Protein AF-A0AB34K3H0-F1 (afdb_monomer_lite)

pLDDT: mean 78.65, std 21.31, range [26.5, 98.62]

Organism: Prymnesium parvum (NCBI:txid97485)

Sequence (413 aa):
MRAQRSSRRVPRPADRALVRATFARVDEDDSNGDPDLDPSRRGGRRCLWQLARLAAAAALGVAVGALLTPAALGDAFLRQLVGEESSLPPPPPRPPPSPPPPPPSPSPPSPPAPRPPPPPPPPPSLPPPPSLPPPPSRTPPPPPIALTGRLSHARCAAMLRDPSHLFHRMWGQWAYESGVGQPQCWEVRRDEPDARQPPSAFWEAVLRGSECDMNWQEGVEGELGEEHRRPDFDGDAPGLLGFDEAIAELCARRSAVRGARAYQCVDANLNVLGLYGMRVPYNLCRNLEWQACVAAGKLPGQRTPTALFAVAPALLDTERGYPGRWHPLGRCSGFTTEGVPSCERTGGSTTDDIFFLEVCVYSQMCDNGAQLFEVESGGEFRCQLSEAGVERLRALLTTEAPVYTPVGDDDDD

Structure (mmCIF, N/CA/C/O backbone):
data_AF-A0AB34K3H0-F1
#
_entry.id   AF-A0AB34K3H0-F1
#
loop_
_atom_site.group_PDB
_atom_site.id
_atom_site.type_symbol
_atom_site.label_atom_id
_atom_site.label_alt_id
_atom_site.label_comp_id
_atom_site.label_asym_id
_atom_site.label_entity_id
_atom_site.label_seq_id
_atom_site.pdbx_PDB_ins_code
_atom_site.Cartn_x
_atom_site.Cartn_y
_atom_site.Cartn_z
_atom_site.occupancy
_atom_site.B_iso_or_equiv
_atom_site.auth_seq_id
_atom_site.auth_comp_id
_atom_site.auth_asym_id
_atom_site.auth_atom_id
_atom_site.pdbx_PDB_model_num
ATOM 1 N N . MET A 1 1 ? -10.572 -38.494 -48.204 1.00 41.62 1 MET A N 1
ATOM 2 C CA . MET A 1 1 ? -10.729 -38.075 -46.794 1.00 41.62 1 MET A CA 1
ATOM 3 C C . MET A 1 1 ? -10.280 -39.217 -45.887 1.00 41.62 1 MET A C 1
ATOM 5 O O . MET A 1 1 ? -11.007 -40.188 -45.739 1.00 41.62 1 MET A O 1
ATOM 9 N N . ARG A 1 2 ? -9.041 -39.167 -45.374 1.00 34.69 2 ARG A N 1
ATOM 10 C CA . ARG A 1 2 ? -8.470 -40.151 -44.433 1.00 34.69 2 ARG A CA 1
ATOM 11 C C . ARG A 1 2 ? -8.222 -39.441 -43.104 1.00 34.69 2 ARG A C 1
ATOM 13 O O . ARG A 1 2 ? -7.453 -38.488 -43.067 1.00 34.69 2 ARG A O 1
ATOM 20 N N . ALA A 1 3 ? -8.887 -39.894 -42.047 1.00 36.88 3 ALA A N 1
ATOM 21 C CA . ALA A 1 3 ? -8.729 -39.371 -40.697 1.00 36.88 3 ALA A CA 1
ATOM 22 C C . ALA A 1 3 ? -7.445 -39.928 -40.057 1.00 36.88 3 ALA A C 1
ATOM 24 O O . ALA A 1 3 ? -7.312 -41.139 -39.878 1.00 36.88 3 ALA A O 1
ATOM 25 N N . GLN A 1 4 ? -6.502 -39.049 -39.713 1.00 41.50 4 GLN A N 1
ATOM 26 C CA . GLN A 1 4 ? -5.347 -39.382 -38.880 1.00 41.50 4 GLN A CA 1
ATOM 27 C C . GLN A 1 4 ? -5.762 -39.357 -37.403 1.00 41.50 4 GLN A C 1
ATOM 29 O O . GLN A 1 4 ? -6.090 -38.311 -36.847 1.00 41.50 4 GLN A O 1
ATOM 34 N N . ARG A 1 5 ? -5.742 -40.528 -36.758 1.00 42.16 5 ARG A N 1
ATOM 35 C CA . ARG A 1 5 ? -5.823 -40.664 -35.299 1.00 42.16 5 ARG A CA 1
ATOM 36 C C . ARG A 1 5 ? -4.469 -40.283 -34.694 1.00 42.16 5 ARG A C 1
ATOM 38 O O . ARG A 1 5 ? -3.507 -41.035 -34.819 1.00 42.16 5 ARG A O 1
ATOM 45 N N . SER A 1 6 ? -4.411 -39.130 -34.033 1.00 43.56 6 SER A N 1
ATOM 46 C CA . SER A 1 6 ? -3.272 -38.721 -33.208 1.00 43.56 6 SER A CA 1
ATOM 47 C C . SER A 1 6 ? -3.322 -39.455 -31.864 1.00 43.56 6 SER A C 1
ATOM 49 O O . SER A 1 6 ? -4.213 -39.238 -31.043 1.00 43.56 6 SER A O 1
ATOM 51 N N . SER A 1 7 ? -2.384 -40.380 -31.668 1.00 38.09 7 SER A N 1
ATOM 52 C CA . SER A 1 7 ? -2.179 -41.114 -30.420 1.00 38.09 7 SER A CA 1
ATOM 53 C C . SER A 1 7 ? -1.493 -40.205 -29.397 1.00 38.09 7 SER A C 1
ATOM 55 O O . SER A 1 7 ? -0.269 -40.070 -29.410 1.00 38.09 7 SER A O 1
ATOM 57 N N . ARG A 1 8 ? -2.263 -39.614 -28.476 1.00 39.84 8 ARG A N 1
ATOM 58 C CA . ARG A 1 8 ? -1.723 -38.969 -27.268 1.00 39.84 8 ARG A CA 1
ATOM 59 C C . ARG A 1 8 ? -1.066 -40.029 -26.379 1.00 39.84 8 ARG A C 1
ATOM 61 O O . ARG A 1 8 ? -1.751 -40.879 -25.816 1.00 39.84 8 ARG A O 1
ATOM 68 N N . ARG A 1 9 ? 0.264 -39.983 -26.254 1.00 41.06 9 ARG A N 1
ATOM 69 C CA . ARG A 1 9 ? 0.997 -40.719 -25.214 1.00 41.06 9 ARG A CA 1
ATOM 70 C C . ARG A 1 9 ? 0.786 -40.015 -23.874 1.00 41.06 9 ARG A C 1
ATOM 72 O O . ARG A 1 9 ? 1.091 -38.836 -23.739 1.00 41.06 9 ARG A O 1
ATOM 79 N N . VAL A 1 10 ? 0.275 -40.762 -22.905 1.00 44.06 10 VAL A N 1
ATOM 80 C CA . VAL A 1 10 ? 0.268 -40.407 -21.481 1.00 44.06 10 VAL A CA 1
ATOM 81 C C . VAL A 1 10 ? 1.695 -40.595 -20.940 1.00 44.06 10 VAL A C 1
ATOM 83 O O . VAL A 1 10 ? 2.248 -41.682 -21.140 1.00 44.06 10 VAL A O 1
ATOM 86 N N . PRO A 1 11 ? 2.319 -39.605 -20.274 1.00 35.00 11 PRO A N 1
ATOM 87 C CA . PRO A 1 11 ? 3.599 -39.816 -19.606 1.00 35.00 11 PRO A CA 1
ATOM 88 C C . PRO A 1 11 ? 3.397 -40.672 -18.349 1.00 35.00 11 PRO A C 1
ATOM 90 O O . PRO A 1 11 ? 2.496 -40.418 -17.549 1.00 35.00 11 PRO A O 1
ATOM 93 N N . ARG A 1 12 ? 4.228 -41.706 -18.183 1.00 39.41 12 ARG A N 1
ATOM 94 C CA . ARG A 1 12 ? 4.284 -42.521 -16.960 1.00 39.41 12 ARG A CA 1
ATOM 95 C C . ARG A 1 12 ? 5.069 -41.789 -15.856 1.00 39.41 12 ARG A C 1
ATOM 97 O O . ARG A 1 12 ? 6.003 -41.061 -16.180 1.00 39.41 12 ARG A O 1
ATOM 104 N N . PRO A 1 13 ? 4.739 -42.017 -14.571 1.00 42.00 13 PRO A N 1
ATOM 105 C CA . PRO A 1 13 ? 5.388 -41.375 -13.435 1.00 42.00 13 PRO A CA 1
ATOM 106 C C . PRO A 1 13 ? 6.641 -42.159 -13.028 1.00 42.00 13 PRO A C 1
ATOM 108 O O . PRO A 1 13 ? 6.555 -43.152 -12.312 1.00 42.00 13 PRO A O 1
ATOM 111 N N . ALA A 1 14 ? 7.803 -41.729 -13.505 1.00 37.91 14 ALA A N 1
ATOM 112 C CA . ALA A 1 14 ? 9.099 -42.162 -12.993 1.00 37.91 14 ALA A CA 1
ATOM 113 C C . ALA A 1 14 ? 10.156 -41.125 -13.386 1.00 37.91 14 ALA A C 1
ATOM 115 O O . ALA A 1 14 ? 10.804 -41.276 -14.409 1.00 37.91 14 ALA A O 1
ATOM 116 N N . ASP A 1 15 ? 10.253 -40.051 -12.602 1.00 32.84 15 ASP A N 1
ATOM 117 C CA . ASP A 1 15 ? 11.481 -39.267 -12.415 1.00 32.84 15 ASP A CA 1
ATOM 118 C C . ASP A 1 15 ? 11.266 -38.330 -11.225 1.00 32.84 15 ASP A C 1
ATOM 120 O O . ASP A 1 15 ? 10.874 -37.170 -11.330 1.00 32.84 15 ASP A O 1
ATOM 124 N N . ARG A 1 16 ? 11.429 -38.902 -10.032 1.00 42.44 16 ARG A N 1
ATOM 125 C CA . ARG A 1 16 ? 11.358 -38.189 -8.754 1.00 42.44 16 ARG A CA 1
ATOM 126 C C . ARG A 1 16 ? 12.502 -38.655 -7.856 1.00 42.44 16 ARG A C 1
ATOM 128 O O . ARG A 1 16 ? 12.269 -39.083 -6.737 1.00 42.44 16 ARG A O 1
ATOM 135 N N . ALA A 1 17 ? 13.728 -38.648 -8.387 1.00 37.62 17 ALA A N 1
ATOM 136 C CA . ALA A 1 17 ? 14.944 -38.934 -7.621 1.00 37.62 17 ALA A CA 1
ATOM 137 C C . ALA A 1 17 ? 16.239 -38.567 -8.381 1.00 37.62 17 ALA A C 1
ATOM 139 O O . ALA A 1 17 ? 17.091 -39.429 -8.540 1.00 37.62 17 ALA A O 1
ATOM 140 N N . LEU A 1 18 ? 16.418 -37.320 -8.844 1.00 31.75 18 LEU A N 1
ATOM 141 C CA . LEU A 1 18 ? 17.766 -36.775 -9.113 1.00 31.75 18 LEU A CA 1
ATOM 142 C C . LEU A 1 18 ? 17.760 -35.243 -9.293 1.00 31.75 18 LEU A C 1
ATOM 144 O O . LEU A 1 18 ? 18.068 -34.717 -10.353 1.00 31.75 18 LEU A O 1
ATOM 148 N N . VAL A 1 19 ? 17.414 -34.507 -8.235 1.00 29.80 19 VAL A N 1
ATOM 149 C CA . VAL A 1 19 ? 17.778 -33.082 -8.103 1.00 29.80 19 VAL A CA 1
ATOM 150 C C . VAL A 1 19 ? 18.592 -32.947 -6.823 1.00 29.80 19 VAL A C 1
ATOM 152 O O . VAL A 1 19 ? 18.118 -32.518 -5.775 1.00 29.80 19 VAL A O 1
ATOM 155 N N . ARG A 1 20 ? 19.830 -33.435 -6.886 1.00 36.50 20 ARG A N 1
ATOM 156 C CA . ARG A 1 20 ? 20.886 -33.140 -5.919 1.00 36.50 20 ARG A CA 1
ATOM 157 C C . ARG A 1 20 ? 22.203 -33.105 -6.680 1.00 36.50 20 ARG A C 1
ATOM 159 O O . ARG A 1 20 ? 22.514 -34.047 -7.396 1.00 36.50 20 ARG A O 1
ATOM 166 N N . ALA A 1 21 ? 22.945 -32.027 -6.445 1.00 32.66 21 ALA A N 1
ATOM 167 C CA . ALA A 1 21 ? 24.299 -31.754 -6.912 1.00 32.66 21 ALA A CA 1
ATOM 168 C C . ALA A 1 21 ? 24.442 -31.354 -8.389 1.00 32.66 21 ALA A C 1
ATOM 170 O O . ALA A 1 21 ? 24.802 -32.173 -9.222 1.00 32.66 21 ALA A O 1
ATOM 171 N N . THR A 1 22 ? 24.282 -30.057 -8.682 1.00 27.42 22 THR A N 1
ATOM 172 C CA . THR A 1 22 ? 25.296 -29.276 -9.423 1.00 27.42 22 THR A CA 1
ATOM 173 C C . THR A 1 22 ? 25.088 -27.779 -9.129 1.00 27.42 22 THR A C 1
ATOM 175 O O . THR A 1 22 ? 24.382 -27.091 -9.854 1.00 27.42 22 THR A O 1
ATOM 178 N N . PHE A 1 23 ? 25.673 -27.269 -8.042 1.00 29.12 23 PHE A N 1
ATOM 179 C CA . PHE A 1 23 ? 25.968 -25.837 -7.907 1.00 29.12 23 PHE A CA 1
ATOM 180 C C . PHE A 1 23 ? 27.446 -25.675 -8.253 1.00 29.12 23 PHE A C 1
ATOM 182 O O . PHE A 1 23 ? 28.320 -26.045 -7.469 1.00 29.12 23 PHE A O 1
ATOM 189 N N . ALA A 1 24 ? 27.716 -25.214 -9.470 1.00 28.56 24 ALA A N 1
ATOM 190 C CA . ALA A 1 24 ? 29.041 -24.783 -9.875 1.00 28.56 24 ALA A CA 1
ATOM 191 C C . ALA A 1 24 ? 29.154 -23.277 -9.609 1.00 28.56 24 ALA A C 1
ATOM 193 O O . ALA A 1 24 ? 28.370 -22.494 -10.137 1.00 28.56 24 ALA A O 1
ATOM 194 N N . ARG A 1 25 ? 30.111 -22.955 -8.734 1.00 29.55 25 ARG A N 1
ATOM 195 C CA . ARG A 1 25 ? 30.762 -21.666 -8.460 1.00 29.55 25 ARG A CA 1
ATOM 196 C C . ARG A 1 25 ? 30.397 -20.515 -9.404 1.00 29.55 25 ARG A C 1
ATOM 198 O O . ARG A 1 25 ? 30.780 -20.520 -10.571 1.00 29.55 25 ARG A O 1
ATOM 205 N N . VAL A 1 26 ? 29.778 -19.493 -8.826 1.00 30.72 26 VAL A N 1
ATOM 206 C CA . VAL A 1 26 ? 30.014 -18.094 -9.187 1.00 30.72 26 VAL A CA 1
ATOM 207 C C . VAL A 1 26 ? 30.770 -17.508 -7.999 1.00 30.72 26 VAL A C 1
ATOM 209 O O . VAL A 1 26 ? 30.383 -17.764 -6.861 1.00 30.72 26 VAL A O 1
ATOM 212 N N . ASP A 1 27 ? 31.890 -16.846 -8.271 1.00 26.50 27 ASP A N 1
ATOM 213 C CA . ASP A 1 27 ? 32.842 -16.362 -7.275 1.00 26.50 27 ASP A CA 1
ATOM 214 C C . ASP A 1 27 ? 32.183 -15.436 -6.238 1.00 26.50 27 ASP A C 1
ATOM 216 O O . ASP A 1 27 ? 31.734 -14.333 -6.549 1.00 26.50 27 ASP A O 1
ATOM 220 N N . GLU A 1 28 ? 32.135 -15.924 -4.997 1.00 34.41 28 GLU A N 1
ATOM 221 C CA . GLU A 1 28 ? 31.999 -15.137 -3.776 1.00 34.41 28 GLU A CA 1
ATOM 222 C C . GLU A 1 28 ? 33.398 -14.632 -3.404 1.00 34.41 28 GLU A C 1
ATOM 224 O O . GLU A 1 28 ? 34.209 -15.394 -2.875 1.00 34.41 28 GLU A O 1
ATOM 229 N N . ASP A 1 29 ? 33.682 -13.360 -3.671 1.00 37.34 29 ASP A N 1
ATOM 230 C CA . ASP A 1 29 ? 34.716 -12.632 -2.940 1.00 37.34 29 ASP A CA 1
ATOM 231 C C . ASP A 1 29 ? 34.025 -11.703 -1.934 1.00 37.34 29 ASP A C 1
ATOM 233 O O . ASP A 1 29 ? 33.036 -11.042 -2.251 1.00 37.34 29 ASP A O 1
ATOM 237 N N . ASP A 1 30 ? 34.571 -11.698 -0.718 1.00 40.22 30 ASP A N 1
ATOM 238 C CA . ASP A 1 30 ? 34.131 -11.004 0.497 1.00 40.22 30 ASP A CA 1
ATOM 239 C C . ASP A 1 30 ? 32.897 -11.568 1.223 1.00 40.22 30 ASP A C 1
ATOM 241 O O . ASP A 1 30 ? 31.801 -11.018 1.136 1.00 40.22 30 ASP A O 1
ATOM 245 N N . SER A 1 31 ? 33.110 -12.599 2.062 1.00 40.69 31 SER A N 1
ATOM 246 C CA . SER A 1 31 ? 32.676 -12.646 3.485 1.00 40.69 31 SER A CA 1
ATOM 247 C C . SER A 1 31 ? 32.848 -14.042 4.112 1.00 40.69 31 SER A C 1
ATOM 249 O O . SER A 1 31 ? 31.870 -14.709 4.435 1.00 40.69 31 SER A O 1
ATOM 251 N N . ASN A 1 32 ? 34.083 -14.480 4.382 1.00 34.16 32 ASN A N 1
ATOM 252 C CA . ASN A 1 32 ? 34.306 -15.561 5.354 1.00 34.16 32 ASN A CA 1
ATOM 253 C C . ASN A 1 32 ? 34.550 -14.954 6.743 1.00 34.16 32 ASN A C 1
ATOM 255 O O . ASN A 1 32 ? 35.668 -14.575 7.091 1.00 34.16 32 ASN A O 1
ATOM 259 N N . GLY A 1 33 ? 33.468 -14.824 7.514 1.00 36.16 33 GLY A N 1
ATOM 260 C CA . GLY A 1 33 ? 33.491 -14.479 8.932 1.00 36.16 33 GLY A CA 1
ATOM 261 C C . GLY A 1 33 ? 33.518 -15.734 9.805 1.00 36.16 33 GLY A C 1
ATOM 262 O O . GLY A 1 33 ? 32.595 -16.540 9.769 1.00 36.16 33 GLY A O 1
ATOM 263 N N . ASP A 1 34 ? 34.588 -15.858 10.583 1.00 40.88 34 ASP A N 1
ATOM 264 C CA . ASP A 1 34 ? 34.817 -16.820 11.666 1.00 40.88 34 ASP A CA 1
ATOM 265 C C . ASP A 1 34 ? 33.684 -16.766 12.727 1.00 40.88 34 ASP A C 1
ATOM 267 O O . ASP A 1 34 ? 33.349 -15.663 13.181 1.00 40.88 34 ASP A O 1
ATOM 271 N N . PRO A 1 35 ? 33.048 -17.893 13.117 1.00 41.75 35 PRO A N 1
ATOM 272 C CA . PRO A 1 35 ? 31.838 -17.871 13.942 1.00 41.75 35 PRO A CA 1
ATOM 273 C C . PRO A 1 35 ? 32.052 -17.654 15.451 1.00 41.75 35 PRO A C 1
ATOM 275 O O . PRO A 1 35 ? 31.057 -17.661 16.171 1.00 41.75 35 PRO A O 1
ATOM 278 N N . ASP A 1 36 ? 33.273 -17.422 15.949 1.00 41.97 36 ASP A N 1
ATOM 279 C CA . ASP A 1 36 ? 33.544 -17.525 17.399 1.00 41.97 36 ASP A CA 1
ATOM 280 C C . ASP A 1 36 ? 34.046 -16.248 18.107 1.00 41.97 36 ASP A C 1
ATOM 282 O O . ASP A 1 36 ? 34.758 -16.318 19.108 1.00 41.97 36 ASP A O 1
ATOM 286 N N . LEU A 1 37 ? 33.677 -15.045 17.636 1.00 40.72 37 LEU A N 1
ATOM 287 C CA . LEU A 1 37 ? 34.091 -13.792 18.296 1.00 40.72 37 LEU A CA 1
ATOM 288 C C . LEU A 1 37 ? 32.937 -12.871 18.739 1.00 40.72 37 LEU A C 1
ATOM 290 O O . LEU A 1 37 ? 32.194 -12.307 17.930 1.00 40.72 37 LEU A O 1
ATOM 294 N N . ASP A 1 38 ? 32.904 -12.707 20.068 1.00 42.16 38 ASP A N 1
ATOM 295 C CA . ASP A 1 38 ? 32.186 -11.775 20.954 1.00 42.16 38 ASP A CA 1
ATOM 296 C C . ASP A 1 38 ? 31.620 -10.489 20.286 1.00 42.16 38 ASP A C 1
ATOM 298 O O . ASP A 1 38 ? 32.379 -9.690 19.715 1.00 42.16 38 ASP A O 1
ATOM 302 N N . PRO A 1 39 ? 30.296 -10.227 20.393 1.00 43.06 39 PRO A N 1
ATOM 303 C CA . PRO A 1 39 ? 29.635 -9.061 19.797 1.00 43.06 39 PRO A CA 1
ATOM 304 C C . PRO A 1 39 ? 30.077 -7.697 20.357 1.00 43.06 39 PRO A C 1
ATOM 306 O O . PRO A 1 39 ? 29.862 -6.677 19.700 1.00 43.06 39 PRO A O 1
ATOM 309 N N . SER A 1 40 ? 30.719 -7.639 21.526 1.00 39.94 40 SER A N 1
ATOM 310 C CA . SER A 1 40 ? 31.012 -6.381 22.234 1.00 39.94 40 SER A CA 1
ATOM 311 C C . SER A 1 40 ? 32.151 -5.534 21.630 1.00 39.94 40 SER A C 1
ATOM 313 O O . SER A 1 40 ? 32.371 -4.396 22.047 1.00 39.94 40 SER A O 1
ATOM 315 N N . ARG A 1 41 ? 32.867 -6.026 20.604 1.00 43.88 41 ARG A N 1
ATOM 316 C CA . ARG A 1 41 ? 34.040 -5.337 20.011 1.00 43.88 41 ARG A CA 1
ATOM 317 C C . ARG A 1 41 ? 33.854 -4.737 18.608 1.00 43.88 41 ARG A C 1
ATOM 319 O O . ARG A 1 41 ? 34.819 -4.207 18.050 1.00 43.88 41 ARG A O 1
ATOM 326 N N . ARG A 1 42 ? 32.654 -4.765 18.009 1.00 49.56 42 ARG A N 1
ATOM 327 C CA . ARG A 1 42 ? 32.455 -4.330 16.602 1.00 49.56 42 ARG A CA 1
ATOM 328 C C . ARG A 1 42 ? 32.319 -2.815 16.368 1.00 49.56 42 ARG A C 1
ATOM 330 O O . ARG A 1 42 ? 32.434 -2.392 15.221 1.00 49.56 42 ARG A O 1
ATOM 337 N N . GLY A 1 43 ? 32.180 -1.986 17.404 1.00 37.66 43 GLY A N 1
ATOM 338 C CA . GLY A 1 43 ? 31.962 -0.536 17.240 1.00 37.66 43 GLY A CA 1
ATOM 339 C C . GLY A 1 43 ? 33.184 0.302 16.822 1.00 37.66 43 GLY A C 1
ATOM 340 O O . GLY A 1 43 ? 33.022 1.383 16.271 1.00 37.66 43 GLY A O 1
ATOM 341 N N . GLY A 1 44 ? 34.418 -0.172 17.042 1.00 40.69 44 GLY A N 1
ATOM 342 C CA . GLY A 1 44 ? 35.610 0.692 16.937 1.00 40.69 44 GLY A CA 1
ATOM 343 C C . GLY A 1 44 ? 36.438 0.590 15.650 1.00 40.69 44 GLY A C 1
ATOM 344 O O . GLY A 1 44 ? 37.261 1.461 15.380 1.00 40.69 44 GLY A O 1
ATOM 345 N N . ARG A 1 45 ? 36.281 -0.471 14.845 1.00 44.16 45 ARG A N 1
ATOM 346 C CA . ARG A 1 45 ? 37.251 -0.788 13.769 1.00 44.16 45 ARG A CA 1
ATOM 347 C C . ARG A 1 45 ? 36.847 -0.338 12.365 1.00 44.16 45 ARG A C 1
ATOM 349 O O . ARG A 1 45 ? 37.717 -0.241 11.504 1.00 44.16 45 ARG A O 1
ATOM 356 N N . ARG A 1 46 ? 35.572 -0.014 12.122 1.00 50.47 46 ARG A N 1
ATOM 357 C CA . ARG A 1 46 ? 35.109 0.444 10.796 1.00 50.47 46 ARG A CA 1
ATOM 358 C C . ARG A 1 46 ? 35.472 1.909 10.504 1.00 50.47 46 ARG A C 1
ATOM 360 O O . ARG A 1 46 ? 35.741 2.236 9.354 1.00 50.47 46 ARG A O 1
ATOM 367 N N . CYS A 1 47 ? 35.605 2.748 11.535 1.00 48.91 47 CYS A N 1
ATOM 368 C CA . CYS A 1 47 ? 35.996 4.156 11.381 1.00 48.91 47 CYS A CA 1
ATOM 369 C C . CYS A 1 47 ? 37.478 4.312 10.962 1.00 48.91 47 CYS A C 1
ATOM 371 O O . CYS A 1 47 ? 37.814 5.106 10.086 1.00 48.91 47 CYS A O 1
ATOM 373 N N . LEU A 1 48 ? 38.366 3.467 11.502 1.00 49.91 48 LEU A N 1
ATOM 374 C CA . LEU A 1 48 ? 39.804 3.484 11.190 1.00 49.91 48 LEU A CA 1
ATOM 375 C C . LEU A 1 48 ? 40.128 3.048 9.750 1.00 49.91 48 LEU A C 1
ATOM 377 O O . LEU A 1 48 ? 41.043 3.596 9.139 1.00 49.91 48 LEU A O 1
ATOM 381 N N . TRP A 1 49 ? 39.362 2.115 9.176 1.00 48.97 49 TRP A N 1
ATOM 382 C CA . TRP A 1 49 ? 39.573 1.665 7.794 1.00 48.97 49 TRP A CA 1
ATOM 383 C C . TRP A 1 49 ? 39.094 2.675 6.742 1.00 48.97 49 TRP A C 1
ATOM 385 O O . TRP A 1 49 ? 39.705 2.777 5.678 1.00 48.97 49 TRP A O 1
ATOM 395 N N . GLN A 1 50 ? 38.055 3.466 7.035 1.00 52.59 50 GLN A N 1
ATOM 396 C CA . GLN A 1 50 ? 37.623 4.537 6.129 1.00 52.59 50 GLN A CA 1
ATOM 397 C C . GLN A 1 50 ? 38.533 5.773 6.198 1.00 52.59 50 GLN A C 1
ATOM 399 O O . GLN A 1 50 ? 38.862 6.337 5.154 1.00 52.59 50 GLN A O 1
ATOM 404 N N . LEU A 1 51 ? 39.043 6.130 7.383 1.00 52.91 51 LEU A N 1
ATOM 405 C CA . LEU A 1 51 ? 40.038 7.203 7.523 1.00 52.91 51 LEU A CA 1
ATOM 406 C C . LEU A 1 51 ? 41.366 6.865 6.822 1.00 52.91 51 LEU A C 1
ATOM 408 O O . LEU A 1 51 ? 41.961 7.735 6.187 1.00 52.91 51 LEU A O 1
ATOM 412 N N . ALA A 1 52 ? 41.798 5.599 6.841 1.00 53.34 52 ALA A N 1
ATOM 413 C CA . ALA A 1 52 ? 42.982 5.156 6.100 1.00 53.34 52 ALA A CA 1
ATOM 414 C C . ALA A 1 52 ? 42.796 5.229 4.568 1.00 53.34 52 ALA A C 1
ATOM 416 O O . ALA A 1 52 ? 43.733 5.587 3.852 1.00 53.34 52 ALA A O 1
ATOM 417 N N . ARG A 1 53 ? 41.587 4.955 4.050 1.00 59.41 53 ARG A N 1
ATOM 418 C CA . ARG A 1 53 ? 41.269 5.093 2.614 1.00 59.41 53 ARG A CA 1
ATOM 419 C C . ARG A 1 53 ? 41.246 6.552 2.152 1.00 59.41 53 ARG A C 1
ATOM 421 O O . ARG A 1 53 ? 41.778 6.853 1.085 1.00 59.41 53 ARG A O 1
ATOM 428 N N . LEU A 1 54 ? 40.702 7.459 2.963 1.00 50.34 54 LEU A N 1
ATOM 429 C CA . LEU A 1 54 ? 40.714 8.898 2.674 1.00 50.34 54 LEU A CA 1
ATOM 430 C C . LEU A 1 54 ? 42.133 9.488 2.730 1.00 50.34 54 LEU A C 1
ATOM 432 O O . LEU A 1 54 ? 42.503 10.273 1.858 1.00 50.34 54 LEU A O 1
ATOM 436 N N . ALA A 1 55 ? 42.965 9.050 3.680 1.00 50.69 55 ALA A N 1
ATOM 437 C CA . ALA A 1 55 ? 44.369 9.459 3.747 1.00 50.69 55 ALA A CA 1
ATOM 438 C C . ALA A 1 55 ? 45.194 8.952 2.545 1.00 50.69 55 ALA A C 1
ATOM 440 O O . ALA A 1 55 ? 46.031 9.687 2.019 1.00 50.69 55 ALA A O 1
ATOM 441 N N . ALA A 1 56 ? 44.929 7.735 2.055 1.00 50.72 56 ALA A N 1
ATOM 442 C CA . ALA A 1 56 ? 45.594 7.188 0.869 1.00 50.72 56 ALA A CA 1
ATOM 443 C C . ALA A 1 56 ? 45.179 7.900 -0.437 1.00 50.72 56 ALA A C 1
ATOM 445 O O . ALA A 1 56 ? 46.023 8.129 -1.304 1.00 50.72 56 ALA A O 1
ATOM 446 N N . ALA A 1 57 ? 43.913 8.315 -0.565 1.00 49.41 57 ALA A N 1
ATOM 447 C CA . ALA A 1 57 ? 43.438 9.089 -1.717 1.00 49.41 57 ALA A CA 1
ATOM 448 C C . ALA A 1 57 ? 44.006 10.523 -1.736 1.00 49.41 57 ALA A C 1
ATOM 450 O O . ALA A 1 57 ? 44.405 11.017 -2.792 1.00 49.41 57 ALA A O 1
ATOM 451 N N . ALA A 1 58 ? 44.129 11.167 -0.569 1.00 48.94 58 ALA A N 1
ATOM 452 C CA . ALA A 1 58 ? 44.762 12.481 -0.450 1.00 48.94 58 ALA A CA 1
ATOM 453 C C . ALA A 1 58 ? 46.272 12.435 -0.761 1.00 48.94 58 ALA A C 1
ATOM 455 O O . ALA A 1 58 ? 46.795 13.334 -1.419 1.00 48.94 58 ALA A O 1
ATOM 456 N N . ALA A 1 59 ? 46.970 11.362 -0.369 1.00 49.31 59 ALA A N 1
ATOM 457 C CA . ALA A 1 59 ? 48.386 11.176 -0.687 1.00 49.31 59 ALA A CA 1
ATOM 458 C C . ALA A 1 59 ? 48.643 10.954 -2.193 1.00 49.31 59 ALA A C 1
ATOM 460 O O . ALA A 1 59 ? 49.643 11.449 -2.717 1.00 49.31 59 ALA A O 1
ATOM 461 N N . LEU A 1 60 ? 47.731 10.286 -2.917 1.00 48.00 60 LEU A N 1
ATOM 462 C CA . LEU A 1 60 ? 47.833 10.152 -4.378 1.00 48.00 60 LEU A CA 1
ATOM 463 C C . LEU A 1 60 ? 47.524 11.462 -5.122 1.00 48.00 60 LEU A C 1
ATOM 465 O O . LEU A 1 60 ? 48.186 11.763 -6.115 1.00 48.00 60 LEU A O 1
ATOM 469 N N . GLY A 1 61 ? 46.578 12.270 -4.632 1.00 42.91 61 GLY A N 1
ATOM 470 C CA . GLY A 1 61 ? 46.259 13.576 -5.225 1.00 42.91 61 GLY A CA 1
ATOM 471 C C . GLY A 1 61 ? 47.418 14.578 -5.150 1.00 42.91 61 GLY A C 1
ATOM 472 O O . GLY A 1 61 ? 47.653 15.332 -6.093 1.00 42.91 61 GLY A O 1
ATOM 473 N N . VAL A 1 62 ? 48.204 14.541 -4.069 1.00 48.94 62 VAL A N 1
ATOM 474 C CA . VAL A 1 62 ? 49.378 15.416 -3.898 1.00 48.94 62 VAL A CA 1
ATOM 475 C C . VAL A 1 62 ? 50.582 14.935 -4.723 1.00 48.94 62 VAL A C 1
ATOM 477 O O . VAL A 1 62 ? 51.351 15.760 -5.214 1.00 48.94 62 VAL A O 1
ATOM 480 N N . ALA A 1 63 ? 50.724 13.627 -4.962 1.00 44.19 63 ALA A N 1
ATOM 481 C CA . ALA A 1 63 ? 51.818 13.087 -5.774 1.00 44.19 63 ALA A CA 1
ATOM 482 C C . ALA A 1 63 ? 51.648 13.347 -7.286 1.00 44.19 63 ALA A C 1
ATOM 484 O O . ALA A 1 63 ? 52.641 13.508 -7.993 1.00 44.19 63 ALA A O 1
ATOM 485 N N . VAL A 1 64 ? 50.411 13.446 -7.789 1.00 46.56 64 VAL A N 1
ATOM 486 C CA . VAL A 1 64 ? 50.140 13.740 -9.213 1.00 46.56 64 VAL A CA 1
ATOM 487 C C . VAL A 1 64 ? 50.166 15.250 -9.509 1.00 46.56 64 VAL A C 1
ATOM 489 O O . VAL A 1 64 ? 50.510 15.656 -10.618 1.00 46.56 64 VAL A O 1
ATOM 492 N N . GLY A 1 65 ? 49.910 16.103 -8.510 1.00 40.16 65 GLY A N 1
ATOM 493 C CA . GLY A 1 65 ? 49.973 17.566 -8.647 1.00 40.16 65 GLY A CA 1
ATOM 494 C C . GLY A 1 65 ? 51.386 18.164 -8.740 1.00 40.16 65 GLY A C 1
ATOM 495 O O . GLY A 1 65 ? 51.523 19.340 -9.062 1.00 40.16 65 GLY A O 1
ATOM 496 N N . ALA A 1 66 ? 52.442 17.382 -8.487 1.00 47.50 66 ALA A N 1
ATOM 497 C CA . ALA A 1 66 ? 53.825 17.872 -8.452 1.00 47.50 66 ALA A CA 1
ATOM 498 C C . ALA A 1 66 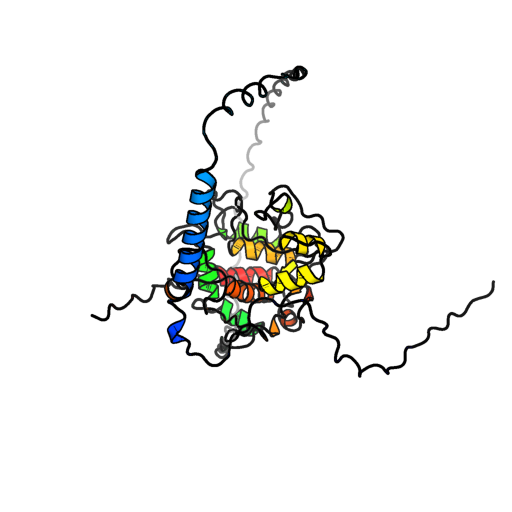? 54.608 17.710 -9.774 1.00 47.50 66 ALA A C 1
ATOM 500 O O . ALA A 1 66 ? 55.775 18.094 -9.834 1.00 47.50 66 ALA A O 1
ATOM 501 N N . LEU A 1 67 ? 53.998 17.166 -10.837 1.00 49.56 67 LEU A N 1
ATOM 502 C CA . LEU A 1 67 ? 54.671 16.929 -12.129 1.00 49.56 67 LEU A CA 1
ATOM 503 C C . LEU A 1 67 ? 54.089 17.707 -13.319 1.00 49.56 67 LEU A C 1
ATOM 505 O O . LEU A 1 67 ? 54.541 17.516 -14.446 1.00 49.56 67 LEU A O 1
ATOM 509 N N . LEU A 1 68 ? 53.143 18.623 -13.097 1.00 49.44 68 LEU A N 1
ATOM 510 C CA . LEU A 1 68 ? 52.602 19.473 -14.159 1.00 49.44 68 LEU A CA 1
ATOM 511 C C . LEU A 1 68 ? 52.904 20.944 -13.868 1.00 49.44 68 LEU A C 1
ATOM 513 O O . LEU A 1 68 ? 52.229 21.617 -13.095 1.00 49.44 68 LEU A O 1
ATOM 517 N N . THR A 1 69 ? 53.966 21.436 -14.504 1.00 48.03 69 THR A N 1
ATOM 518 C CA . THR A 1 69 ? 54.329 22.854 -14.564 1.00 48.03 69 THR A CA 1
ATOM 519 C C . THR A 1 69 ? 53.190 23.694 -15.162 1.00 48.03 69 THR A C 1
ATOM 521 O O . THR A 1 69 ? 52.703 23.355 -16.244 1.00 48.03 69 THR A O 1
ATOM 524 N N . PRO A 1 70 ? 52.801 24.824 -14.542 1.00 47.81 70 PRO A N 1
ATOM 525 C CA . PRO A 1 70 ? 51.774 25.715 -15.062 1.00 47.81 70 PRO A CA 1
ATOM 526 C C . PRO A 1 70 ? 52.405 26.722 -16.028 1.00 47.81 70 PRO A C 1
ATOM 528 O O . PRO A 1 70 ? 52.671 27.868 -15.683 1.00 47.81 70 PRO A O 1
ATOM 531 N N . ALA A 1 71 ? 52.679 26.291 -17.253 1.00 50.38 71 ALA A N 1
ATOM 532 C CA . ALA A 1 71 ? 52.941 27.195 -18.365 1.00 50.38 71 ALA A CA 1
ATOM 533 C C . ALA A 1 71 ? 52.620 26.457 -19.668 1.00 50.38 71 ALA A C 1
ATOM 535 O O . ALA A 1 71 ? 53.256 25.450 -19.953 1.00 50.38 71 ALA A O 1
ATOM 536 N N . ALA A 1 72 ? 51.658 26.981 -20.440 1.00 49.09 72 ALA A N 1
ATOM 537 C CA . ALA A 1 72 ? 51.295 26.595 -21.819 1.00 49.09 72 ALA A CA 1
ATOM 538 C C . ALA A 1 72 ? 49.973 25.833 -22.075 1.00 49.09 72 ALA A C 1
ATOM 540 O O . ALA A 1 72 ? 49.839 25.220 -23.128 1.00 49.09 72 ALA A O 1
ATOM 541 N N . LEU A 1 73 ? 48.947 25.941 -21.222 1.00 44.12 73 LEU A N 1
ATOM 542 C CA . LEU A 1 73 ? 47.581 25.479 -21.565 1.00 44.12 73 LEU A CA 1
ATOM 543 C C . LEU A 1 73 ? 46.504 26.540 -21.279 1.00 44.12 73 LEU A C 1
ATOM 545 O O . LEU A 1 73 ? 45.428 26.243 -20.775 1.00 44.12 73 LEU A O 1
ATOM 549 N N . GLY A 1 74 ? 46.817 27.801 -21.591 1.00 43.78 74 GLY A N 1
ATOM 550 C CA . GLY A 1 74 ? 45.953 28.952 -21.311 1.00 43.78 74 GLY A CA 1
ATOM 551 C C . GLY A 1 74 ? 45.281 29.623 -22.511 1.00 43.78 74 GLY A C 1
ATOM 552 O O . GLY A 1 74 ? 44.573 30.589 -22.277 1.00 43.78 74 GLY A O 1
ATOM 553 N N . ASP A 1 75 ? 45.474 29.178 -23.763 1.00 45.22 75 ASP A N 1
ATOM 554 C CA . ASP A 1 75 ? 45.042 30.018 -24.907 1.00 45.22 75 ASP A CA 1
ATOM 555 C C . ASP A 1 75 ? 44.445 29.285 -26.126 1.00 45.22 75 ASP A C 1
ATOM 557 O O . ASP A 1 75 ? 44.130 29.904 -27.140 1.00 45.22 75 ASP A O 1
ATOM 561 N N . ALA A 1 76 ? 44.235 27.966 -26.047 1.00 45.31 76 ALA A N 1
ATOM 562 C CA . ALA A 1 76 ? 43.677 27.191 -27.167 1.00 45.31 76 ALA A CA 1
ATOM 563 C C . ALA A 1 76 ? 42.225 26.719 -26.963 1.00 45.31 76 ALA A C 1
ATOM 565 O O . ALA A 1 76 ? 41.557 26.396 -27.940 1.00 45.31 76 ALA A O 1
ATOM 566 N N . PHE A 1 77 ? 41.697 26.717 -25.732 1.00 45.25 77 PHE A N 1
ATOM 567 C CA . PHE A 1 77 ? 40.367 26.153 -25.448 1.00 45.25 77 PHE A CA 1
ATOM 568 C C . PHE A 1 77 ? 39.228 27.192 -25.411 1.00 45.25 77 PHE A C 1
ATOM 570 O O . PHE A 1 77 ? 38.059 26.828 -25.452 1.00 45.25 77 PHE A O 1
ATOM 577 N N . LEU A 1 78 ? 39.540 28.495 -25.420 1.00 44.62 78 LEU A N 1
ATOM 578 C CA . LEU A 1 78 ? 38.529 29.567 -25.438 1.00 44.62 78 LEU A CA 1
ATOM 579 C C . LEU A 1 78 ? 38.199 30.115 -26.837 1.00 44.62 78 LEU A C 1
ATOM 581 O O . LEU A 1 78 ? 37.346 30.988 -26.963 1.00 44.62 78 LEU A O 1
ATOM 585 N N . ARG A 1 79 ? 38.809 29.589 -27.909 1.00 46.72 79 ARG A N 1
ATOM 586 C CA . ARG A 1 79 ? 38.472 29.973 -29.297 1.00 46.72 79 ARG A CA 1
ATOM 587 C C . ARG A 1 79 ? 37.478 29.046 -29.999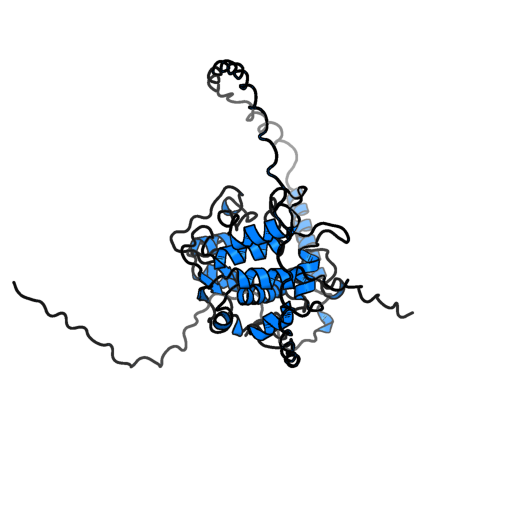 1.00 46.72 79 ARG A C 1
ATOM 589 O O . ARG A 1 79 ? 37.131 29.314 -31.141 1.00 46.72 79 ARG A O 1
ATOM 596 N N . GLN A 1 80 ? 36.980 28.009 -29.327 1.00 45.44 80 GLN A N 1
ATOM 597 C CA . GLN A 1 80 ? 36.051 27.035 -29.918 1.00 45.44 80 GLN A CA 1
ATOM 598 C C . GLN A 1 80 ? 34.602 27.166 -29.409 1.00 45.44 80 GLN A C 1
ATOM 600 O O . GLN A 1 80 ? 33.798 26.264 -29.609 1.00 45.44 80 GLN A O 1
ATOM 605 N N . LEU A 1 81 ? 34.261 28.301 -28.782 1.00 48.38 81 LEU A N 1
ATOM 606 C CA . LEU A 1 81 ? 32.900 28.633 -28.325 1.00 48.38 81 LEU A CA 1
ATOM 607 C C . LEU A 1 81 ? 32.261 29.812 -29.082 1.00 48.38 81 LEU A C 1
ATOM 609 O O . LEU A 1 81 ? 31.222 30.319 -28.671 1.00 48.38 81 LEU A O 1
ATOM 613 N N . VAL A 1 82 ? 32.847 30.242 -30.203 1.00 55.06 82 VAL A N 1
ATOM 614 C CA . VAL A 1 82 ? 32.229 31.232 -31.098 1.00 55.06 82 VAL A CA 1
ATOM 615 C C . VAL A 1 82 ? 32.239 30.668 -32.515 1.00 55.06 82 VAL A C 1
ATOM 617 O O . VAL A 1 82 ? 33.190 30.860 -33.269 1.00 55.06 82 VAL A O 1
ATOM 620 N N . GLY A 1 83 ? 31.198 29.913 -32.858 1.00 43.81 83 GLY A N 1
ATOM 621 C CA . GLY A 1 83 ? 31.024 29.339 -34.187 1.00 43.81 83 GLY A CA 1
ATOM 622 C C . GLY A 1 83 ? 29.626 28.764 -34.377 1.00 43.81 83 GLY A C 1
ATOM 623 O O . GLY A 1 83 ? 29.267 27.802 -33.714 1.00 43.81 83 GLY A O 1
ATOM 624 N N . GLU A 1 84 ? 28.898 29.371 -35.315 1.00 45.25 84 GLU A N 1
ATOM 625 C CA . GLU A 1 84 ? 27.606 28.970 -35.895 1.00 45.25 84 GLU A CA 1
ATOM 626 C C . GLU A 1 84 ? 26.338 29.216 -35.065 1.00 45.25 84 GLU A C 1
ATOM 628 O O . GLU A 1 84 ? 25.646 28.323 -34.582 1.00 45.25 84 GLU A O 1
ATOM 633 N N . GLU A 1 85 ? 25.967 30.496 -35.039 1.00 46.94 85 G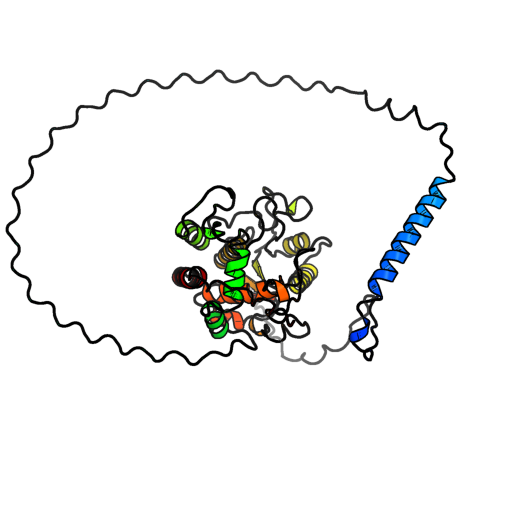LU A N 1
ATOM 634 C CA . GLU A 1 85 ? 24.587 30.958 -34.921 1.00 46.94 85 GLU A CA 1
ATOM 635 C C . GLU A 1 85 ? 23.784 30.439 -36.134 1.00 46.94 85 GLU A C 1
ATOM 637 O O . GLU A 1 85 ? 23.779 31.024 -37.218 1.00 46.94 85 GLU A O 1
ATOM 642 N N . SER A 1 86 ? 23.166 29.268 -35.973 1.00 48.75 86 SER A N 1
ATOM 643 C CA . SER A 1 86 ? 22.246 28.699 -36.955 1.00 48.75 86 SER A CA 1
ATOM 644 C C . SER A 1 86 ? 20.944 29.501 -36.920 1.00 48.75 86 SER A C 1
ATOM 646 O O . SER A 1 86 ? 20.243 29.539 -35.907 1.00 48.75 86 SER A O 1
ATOM 648 N N . SER A 1 87 ? 20.644 30.188 -38.018 1.00 55.91 87 SER A N 1
ATOM 649 C CA . SER A 1 87 ? 19.446 31.001 -38.188 1.00 55.91 87 SER A CA 1
ATOM 650 C C . SER A 1 87 ? 18.188 30.131 -38.141 1.00 55.91 87 SER A C 1
ATOM 652 O O . SER A 1 87 ? 17.810 29.472 -39.110 1.00 55.91 87 SER A O 1
ATOM 654 N N . LEU A 1 88 ? 17.509 30.139 -36.993 1.00 63.69 88 LEU A N 1
ATOM 655 C CA . LEU A 1 88 ? 16.180 29.552 -36.871 1.00 63.69 88 LEU A CA 1
ATOM 656 C C . LEU A 1 88 ? 15.197 30.295 -37.798 1.00 63.69 88 LEU A C 1
ATOM 658 O O . LEU A 1 88 ? 15.223 31.530 -37.857 1.00 63.69 88 LEU A O 1
ATOM 662 N N . PRO A 1 89 ? 14.315 29.576 -38.516 1.00 75.38 89 PRO A N 1
ATOM 663 C CA . PRO A 1 89 ? 13.272 30.203 -39.314 1.00 75.38 89 PRO A CA 1
ATOM 664 C C . PRO A 1 89 ? 12.346 31.042 -38.415 1.00 75.38 89 PRO A C 1
ATOM 666 O O . PRO A 1 89 ? 12.075 30.651 -37.275 1.00 75.38 89 PRO A O 1
ATOM 669 N N . PRO A 1 90 ? 11.847 32.193 -38.903 1.00 77.44 90 PRO A N 1
ATOM 670 C CA . PRO A 1 90 ? 10.964 33.048 -38.125 1.00 77.44 90 PRO A CA 1
ATOM 671 C C . PRO A 1 90 ? 9.698 32.281 -37.707 1.00 77.44 90 PRO A C 1
ATOM 673 O O . PRO A 1 90 ? 9.166 31.496 -38.499 1.00 77.44 90 PRO A O 1
ATOM 676 N N . PRO A 1 91 ? 9.193 32.502 -36.479 1.00 77.31 91 PRO A N 1
ATOM 677 C CA . PRO A 1 91 ? 7.980 31.850 -36.010 1.00 77.31 91 PRO A CA 1
ATOM 678 C C . PRO A 1 91 ? 6.787 32.215 -36.909 1.00 77.31 91 PRO A C 1
ATOM 680 O O . PRO A 1 91 ? 6.700 33.353 -37.384 1.00 77.31 91 PRO A O 1
ATOM 683 N N . PRO A 1 92 ? 5.848 31.280 -37.139 1.00 82.44 92 PRO A N 1
ATOM 684 C CA . PRO A 1 92 ? 4.653 31.559 -37.922 1.00 82.44 92 PRO A CA 1
ATOM 685 C C . PRO A 1 92 ? 3.836 32.703 -37.291 1.00 82.44 92 PRO A C 1
ATOM 687 O O . PRO A 1 92 ? 3.791 32.832 -36.061 1.00 82.44 92 PRO A O 1
ATOM 690 N N . PRO A 1 93 ? 3.182 33.547 -38.110 1.00 80.94 93 PRO A N 1
ATOM 691 C CA . PRO A 1 93 ? 2.357 34.643 -37.618 1.00 80.94 93 PRO A CA 1
ATOM 692 C C . PRO A 1 93 ? 1.234 34.108 -36.724 1.00 80.94 93 PRO A C 1
ATOM 694 O O . PRO A 1 93 ? 0.576 33.118 -37.050 1.00 80.94 93 PRO A O 1
ATOM 697 N N . ARG A 1 94 ? 1.015 34.772 -35.581 1.00 75.44 94 ARG A N 1
ATOM 698 C CA . ARG A 1 94 ? -0.061 34.413 -34.649 1.00 75.44 94 ARG A CA 1
ATOM 699 C C . ARG A 1 94 ? -1.415 34.513 -35.366 1.00 75.44 94 ARG A C 1
ATOM 701 O O . ARG A 1 94 ? -1.636 35.501 -36.072 1.00 75.44 94 ARG A O 1
ATOM 708 N N . PRO A 1 95 ? -2.324 33.540 -35.183 1.00 81.44 95 PRO A N 1
ATOM 709 C CA . PRO A 1 95 ? -3.676 33.650 -35.708 1.00 81.44 95 PRO A CA 1
ATOM 710 C C . PRO A 1 95 ? -4.373 34.891 -35.122 1.00 81.44 95 PRO A C 1
ATOM 712 O O . PRO A 1 95 ? -4.116 35.251 -33.967 1.00 81.44 95 PRO A O 1
ATOM 715 N N . PRO A 1 96 ? -5.229 35.570 -35.907 1.00 85.94 96 PRO A N 1
ATOM 716 C CA . PRO A 1 96 ? -5.969 36.730 -35.436 1.00 85.94 96 PRO A CA 1
ATOM 717 C C . PRO A 1 96 ? -6.860 36.354 -34.240 1.00 85.94 96 PRO A C 1
ATOM 719 O O . PRO A 1 96 ? -7.368 35.231 -34.185 1.00 85.94 96 PRO A O 1
ATOM 722 N N . PRO A 1 97 ? -7.060 37.274 -33.280 1.00 78.75 97 PRO A N 1
ATOM 723 C CA . PRO A 1 97 ? -7.928 37.032 -32.137 1.00 78.75 97 PRO A CA 1
ATOM 724 C C . PRO A 1 97 ? -9.354 36.731 -32.609 1.00 78.75 97 PRO A C 1
ATOM 726 O O . PRO A 1 97 ? -9.907 37.449 -33.446 1.00 78.75 97 PRO A O 1
ATOM 729 N N . SER A 1 98 ? -9.944 35.666 -32.066 1.00 78.94 98 SER A N 1
ATOM 730 C CA . SER A 1 98 ? -11.342 35.317 -32.307 1.00 78.94 98 SER A CA 1
ATOM 731 C C . SER A 1 98 ? -12.257 36.486 -31.917 1.00 78.94 98 SER A C 1
ATOM 733 O O . SER A 1 98 ? -12.007 37.136 -30.897 1.00 78.94 98 SER A O 1
ATOM 735 N N . PRO A 1 99 ? -13.319 36.768 -32.695 1.00 86.19 99 PRO A N 1
ATOM 736 C CA . PRO A 1 99 ? -14.272 37.812 -32.350 1.00 86.19 99 PRO A CA 1
ATOM 737 C C . PRO A 1 99 ? -14.933 37.512 -30.994 1.00 86.19 99 PRO A C 1
ATOM 739 O O . PRO A 1 99 ? -15.157 36.342 -30.666 1.00 86.19 99 PRO A O 1
ATOM 742 N N . PRO A 1 100 ? -15.254 38.549 -30.200 1.00 83.88 100 PRO A N 1
ATOM 743 C CA . PRO A 1 100 ? -15.947 38.367 -28.934 1.00 83.88 100 PRO A CA 1
ATOM 744 C C . PRO A 1 100 ? -17.313 37.698 -29.163 1.00 83.88 100 PRO A C 1
ATOM 746 O O . PRO A 1 100 ? -17.979 37.991 -30.162 1.00 83.88 100 PRO A O 1
ATOM 749 N N . PRO A 1 101 ? -17.746 36.803 -28.257 1.00 82.38 101 PRO A N 1
ATOM 750 C CA . PRO A 1 101 ? -19.053 36.175 -28.359 1.00 82.38 101 PRO A CA 1
ATOM 751 C C . PRO A 1 101 ? -20.168 37.234 -28.294 1.00 82.38 101 PRO A C 1
ATOM 753 O O . PRO A 1 101 ? -20.025 38.238 -27.588 1.00 82.38 101 PRO A O 1
ATOM 756 N N . PRO A 1 102 ? -21.283 37.031 -29.020 1.00 85.19 102 PRO A N 1
ATOM 757 C CA . PRO A 1 102 ? -22.425 37.929 -28.953 1.00 85.19 102 PRO A CA 1
ATOM 758 C C . PRO A 1 102 ? -22.996 37.974 -27.526 1.00 85.19 102 PRO A C 1
ATOM 760 O O . PRO A 1 102 ? -22.948 36.969 -26.809 1.00 85.19 102 PRO A O 1
ATOM 763 N N . PRO A 1 103 ? -23.553 39.123 -27.103 1.00 82.00 103 PRO A N 1
ATOM 764 C CA . PRO A 1 103 ? -24.163 39.249 -25.789 1.00 82.00 103 PRO A CA 1
ATOM 765 C C . PRO A 1 103 ? -25.322 38.249 -25.632 1.00 82.00 103 PRO A C 1
ATOM 767 O O . PRO A 1 103 ? -26.090 38.045 -26.580 1.00 82.00 103 PRO A O 1
ATOM 770 N N . PRO A 1 104 ? -25.473 37.626 -24.449 1.00 78.94 104 PRO A N 1
ATOM 771 C CA . PRO A 1 104 ? -26.577 36.716 -24.187 1.00 78.94 104 PRO A CA 1
ATOM 772 C C . PRO A 1 104 ? -27.913 37.454 -24.316 1.00 78.94 104 PRO A C 1
ATOM 774 O O . PRO A 1 104 ? -28.070 38.586 -23.856 1.00 78.94 104 PRO A O 1
ATOM 777 N N . SER A 1 105 ? -28.882 36.808 -24.967 1.00 80.19 105 SER A N 1
ATOM 778 C CA . SER A 1 105 ? -30.243 37.332 -25.086 1.00 80.19 105 SER A CA 1
ATOM 779 C C . SER A 1 105 ? -30.897 37.472 -23.702 1.00 80.19 105 SER A C 1
ATOM 781 O O . SER A 1 105 ? -30.646 36.637 -22.831 1.00 80.19 105 SER A O 1
ATOM 783 N N . PRO A 1 106 ? -31.736 38.501 -23.480 1.00 78.88 106 PRO A N 1
ATOM 784 C CA . PRO A 1 106 ? -32.407 38.702 -22.203 1.00 78.88 106 PRO A CA 1
ATOM 785 C C . PRO A 1 106 ? -33.327 37.520 -21.882 1.00 78.88 106 PRO A C 1
ATOM 787 O O . PRO A 1 106 ? -34.146 37.112 -22.708 1.00 78.88 106 PRO A O 1
ATOM 790 N N . SER A 1 107 ? -33.190 36.983 -20.670 1.00 75.88 107 SER A N 1
ATOM 791 C CA . SER A 1 107 ? -34.046 35.911 -20.169 1.00 75.88 107 SER A CA 1
ATOM 792 C C . SER A 1 107 ? -35.512 36.365 -20.124 1.00 75.88 107 SER A C 1
ATOM 794 O O . SER A 1 107 ? -35.788 37.489 -19.693 1.00 75.88 107 SER A O 1
ATOM 796 N N . PRO A 1 108 ? -36.468 35.515 -20.541 1.00 82.25 108 PRO A N 1
ATOM 797 C CA . PRO A 1 108 ? -37.888 35.825 -20.443 1.00 82.25 108 PRO A CA 1
ATOM 798 C C . PRO A 1 108 ? -38.318 36.006 -18.975 1.00 82.25 108 PRO A C 1
ATOM 800 O O . PRO A 1 108 ? -37.742 35.377 -18.082 1.00 82.25 108 PRO A O 1
ATOM 803 N N . PRO A 1 109 ? -39.333 36.848 -18.705 1.00 78.69 109 PRO A N 1
ATOM 804 C CA . PRO A 1 109 ? -39.838 37.067 -17.356 1.00 78.69 109 PRO A CA 1
ATOM 805 C C . PRO A 1 109 ? -40.413 35.774 -16.770 1.00 78.69 109 PRO A C 1
ATOM 807 O O . PRO A 1 109 ? -41.193 35.071 -17.419 1.00 78.69 109 PRO A O 1
ATOM 810 N N . SER A 1 110 ? -40.031 35.475 -15.528 1.00 74.69 110 SER A N 1
ATOM 811 C CA . SER A 1 110 ? -40.519 34.310 -14.793 1.00 74.69 110 SER A CA 1
ATOM 812 C C . SER A 1 110 ? -42.046 34.352 -14.640 1.00 74.69 110 SER A C 1
ATOM 814 O O . SER A 1 110 ? -42.597 35.409 -14.316 1.00 74.69 110 SER A O 1
ATOM 816 N N . PRO A 1 111 ? -42.747 33.221 -14.834 1.00 80.94 111 PRO A N 1
ATOM 817 C CA . PRO A 1 111 ? -44.184 33.150 -14.617 1.00 80.94 111 PRO A CA 1
ATOM 818 C C . PRO A 1 111 ? -44.536 33.390 -13.137 1.00 80.94 111 PRO A C 1
ATOM 820 O O . PRO A 1 111 ? -43.743 33.065 -12.248 1.00 80.94 111 PRO A O 1
ATOM 823 N N . PRO A 1 112 ? -45.728 33.945 -12.852 1.00 79.00 112 PRO A N 1
ATOM 824 C CA . PRO A 1 112 ? -46.185 34.175 -11.488 1.00 79.00 112 PRO A CA 1
ATOM 825 C C . PRO A 1 112 ? -46.294 32.855 -10.719 1.00 79.00 112 PRO A C 1
ATOM 827 O O . PRO A 1 112 ? -46.812 31.860 -11.230 1.00 79.00 112 PRO A O 1
ATOM 830 N N . ALA A 1 113 ? -45.808 32.862 -9.476 1.00 74.00 113 ALA A N 1
ATOM 831 C CA . ALA A 1 113 ? -45.814 31.689 -8.615 1.00 74.00 113 ALA A CA 1
ATOM 832 C C . ALA A 1 113 ? -47.254 31.177 -8.382 1.00 74.00 113 ALA A C 1
ATOM 834 O O . ALA A 1 113 ? -48.151 31.977 -8.087 1.00 74.00 113 ALA A O 1
ATOM 835 N N . PRO A 1 114 ? -47.497 29.859 -8.493 1.00 77.25 114 PRO A N 1
ATOM 836 C CA . PRO A 1 114 ? -48.792 29.276 -8.173 1.00 77.25 114 PRO A CA 1
ATOM 837 C C . PRO A 1 114 ? -49.113 29.454 -6.685 1.00 77.25 114 PRO A C 1
ATOM 839 O O . PRO A 1 114 ? -48.232 29.417 -5.824 1.00 77.25 114 PRO A O 1
ATOM 842 N N . ARG A 1 115 ? -50.400 29.658 -6.379 1.00 75.19 115 ARG A N 1
ATOM 843 C CA . ARG A 1 115 ? -50.874 29.794 -4.996 1.00 75.19 115 ARG A CA 1
ATOM 844 C C . ARG A 1 115 ? -50.618 28.495 -4.221 1.00 75.19 115 ARG A C 1
ATOM 846 O O . ARG A 1 115 ? -50.834 27.420 -4.784 1.00 75.19 115 ARG A O 1
ATOM 853 N N . PRO A 1 116 ? -50.205 28.579 -2.945 1.00 75.38 116 PRO A N 1
ATOM 854 C CA . PRO A 1 116 ? -49.995 27.396 -2.127 1.00 75.38 116 PRO A CA 1
ATOM 855 C C . PRO A 1 116 ? -51.317 26.630 -1.946 1.00 75.38 116 PRO A C 1
ATOM 857 O O . PRO A 1 116 ? -52.360 27.259 -1.727 1.00 75.38 116 PRO A O 1
ATOM 860 N N . PRO A 1 117 ? -51.300 25.290 -2.055 1.00 81.94 117 PRO A N 1
ATOM 861 C CA . PRO A 1 117 ? -52.473 24.472 -1.793 1.00 81.94 117 PRO A CA 1
ATOM 862 C C . PRO A 1 117 ? -52.889 24.571 -0.316 1.00 81.94 117 PRO A C 1
ATOM 864 O O . PRO A 1 117 ? -52.051 24.849 0.548 1.00 81.94 117 PRO A O 1
ATOM 867 N N . PRO A 1 118 ? -54.179 24.349 -0.007 1.00 83.56 118 PRO A N 1
ATOM 868 C CA . PRO A 1 118 ? -54.653 24.312 1.369 1.00 83.56 118 PRO A CA 1
ATOM 869 C C . PRO A 1 118 ? -53.937 23.206 2.165 1.00 83.56 118 PRO A C 1
ATOM 871 O O . PRO A 1 118 ? -53.599 22.162 1.596 1.00 83.56 118 PRO A O 1
ATOM 874 N N . PRO A 1 119 ? -53.708 23.415 3.473 1.00 79.88 119 PRO A N 1
ATOM 875 C CA . PRO A 1 119 ? -53.047 22.428 4.312 1.00 79.88 119 PRO A CA 1
ATOM 876 C C . PRO A 1 119 ? -53.883 21.138 4.372 1.00 79.88 119 PRO A C 1
ATOM 878 O O . PRO A 1 119 ? -55.107 21.211 4.525 1.00 79.88 119 PRO A O 1
ATOM 881 N N . PRO A 1 120 ? -53.252 19.957 4.244 1.00 81.50 120 PRO A N 1
ATOM 882 C CA . PRO A 1 120 ? -53.954 18.690 4.366 1.00 81.50 120 PRO A CA 1
ATOM 883 C C . PRO A 1 120 ? -54.502 18.505 5.791 1.00 81.50 120 PRO A C 1
ATOM 885 O O . PRO A 1 120 ? -53.932 19.039 6.749 1.00 81.50 120 PRO A O 1
ATOM 888 N N . PRO A 1 121 ? -55.601 17.748 5.952 1.00 84.94 121 PRO A N 1
ATOM 889 C CA . PRO A 1 121 ? -56.131 17.419 7.268 1.00 84.94 121 PRO A CA 1
ATOM 890 C C . PRO A 1 121 ? -55.089 16.651 8.101 1.00 84.94 121 PRO A C 1
ATOM 892 O O . PRO A 1 121 ? -54.275 15.912 7.538 1.00 84.94 121 PRO A O 1
ATOM 895 N N . PRO A 1 122 ? -55.108 16.804 9.438 1.00 79.38 122 PRO A N 1
ATOM 896 C CA . PRO A 1 122 ? -54.186 16.101 10.316 1.00 79.38 122 PRO A CA 1
ATOM 897 C C . PRO A 1 122 ? -54.363 14.581 10.162 1.00 79.38 122 PRO A C 1
ATOM 899 O O . PRO A 1 122 ? -55.501 14.099 10.163 1.00 79.38 122 PRO A O 1
ATOM 902 N N . PRO A 1 123 ? -53.268 13.816 10.009 1.00 81.44 123 PRO A N 1
ATOM 903 C CA . PRO A 1 123 ? -53.350 12.373 9.868 1.00 81.44 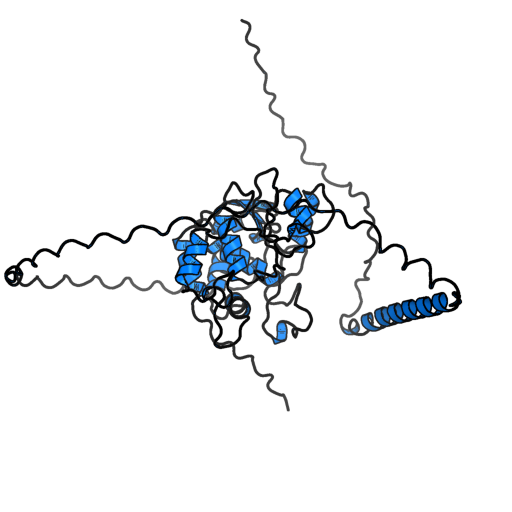123 PRO A CA 1
ATOM 904 C C . PRO A 1 123 ? -53.905 11.732 11.151 1.00 81.44 123 PRO A C 1
ATOM 906 O O . PRO A 1 123 ? -53.657 12.237 12.251 1.00 81.44 123 PRO A O 1
ATOM 909 N N . PRO A 1 124 ? -54.646 10.618 11.032 1.00 82.94 124 PRO A N 1
ATOM 910 C CA . PRO A 1 124 ? -55.111 9.862 12.185 1.00 82.94 124 PRO A CA 1
ATOM 911 C C . PRO A 1 124 ? -53.925 9.389 13.033 1.00 82.94 124 PRO A C 1
ATOM 913 O O . PRO A 1 124 ? -52.884 8.993 12.505 1.00 82.94 124 PRO A O 1
ATOM 916 N N . SER A 1 125 ? -54.099 9.427 14.354 1.00 75.75 125 SER A N 1
ATOM 917 C CA . SER A 1 125 ? -53.109 8.992 15.338 1.00 75.75 125 SER A CA 1
ATOM 918 C C . SER A 1 125 ? -52.652 7.563 15.039 1.00 75.75 125 SER A C 1
ATOM 920 O O . SER A 1 125 ? -53.464 6.635 15.053 1.00 75.75 125 SER A O 1
ATOM 922 N N . LEU A 1 126 ? -51.360 7.385 14.754 1.00 78.06 126 LEU A N 1
ATOM 923 C CA . LEU A 1 126 ? -50.790 6.062 14.519 1.00 78.06 126 LEU A CA 1
ATOM 924 C C . LEU A 1 126 ? -50.861 5.217 15.802 1.00 78.06 126 LEU A C 1
ATOM 926 O O . LEU A 1 126 ? -50.682 5.755 16.900 1.00 78.06 126 LEU A O 1
ATOM 930 N N . PRO A 1 127 ? -51.110 3.901 15.683 1.00 86.06 127 PRO A N 1
ATOM 931 C CA . PRO A 1 127 ? -51.030 2.995 16.818 1.00 86.06 127 PRO A CA 1
ATOM 932 C C . PRO A 1 127 ? -49.616 3.022 17.425 1.00 86.06 127 PRO A C 1
ATOM 934 O O . PRO A 1 127 ? -48.643 3.262 16.703 1.00 86.06 127 PRO A O 1
ATOM 937 N N . PRO A 1 128 ? -49.485 2.775 18.742 1.00 83.25 128 PRO A N 1
ATOM 938 C CA . PRO A 1 128 ? -48.186 2.720 19.395 1.00 83.25 128 PRO A CA 1
ATOM 939 C C . PRO A 1 128 ? -47.295 1.685 18.690 1.00 83.25 128 PRO A C 1
ATOM 941 O O . PRO A 1 128 ? -47.772 0.587 18.380 1.00 83.25 128 PRO A O 1
ATOM 944 N N . PRO A 1 129 ? -46.025 2.021 18.402 1.00 83.06 129 PRO A N 1
ATOM 945 C CA . PRO A 1 129 ? -45.127 1.107 17.718 1.00 83.06 129 PRO A CA 1
ATOM 946 C C . PRO A 1 129 ? -44.965 -0.181 18.540 1.00 83.06 129 PRO A C 1
ATOM 948 O O . PRO A 1 129 ? -44.894 -0.115 19.772 1.00 83.06 129 PRO A O 1
ATOM 951 N N . PRO A 1 130 ? -44.913 -1.354 17.886 1.00 86.00 130 PRO A N 1
ATOM 952 C CA . PRO A 1 130 ? -44.641 -2.608 18.570 1.00 86.00 130 PRO A CA 1
ATOM 953 C C . PRO A 1 130 ? -43.313 -2.509 19.327 1.00 86.00 130 PRO A C 1
ATOM 955 O O . PRO A 1 130 ? -42.349 -1.915 18.840 1.00 86.00 130 PRO A O 1
ATOM 958 N N . SER A 1 131 ? -43.278 -3.078 20.532 1.00 83.69 131 SER A N 1
ATOM 959 C CA . SER A 1 131 ? -42.084 -3.126 21.372 1.00 83.69 131 SER A CA 1
ATOM 960 C C . SER A 1 131 ? -40.920 -3.710 20.572 1.00 83.69 131 SER A C 1
ATOM 962 O O . SER A 1 131 ? -41.035 -4.813 20.034 1.00 83.69 131 SER A O 1
ATOM 964 N N . LEU A 1 132 ? -39.816 -2.965 20.470 1.00 83.25 132 LEU A N 1
ATOM 965 C CA . LEU A 1 132 ? -38.619 -3.449 19.789 1.00 83.25 132 LEU A CA 1
ATOM 966 C C . LEU A 1 132 ? -38.158 -4.757 20.453 1.00 83.25 132 LEU A C 1
ATOM 968 O O . LEU A 1 132 ? -38.177 -4.846 21.686 1.00 83.25 132 LEU A O 1
ATOM 972 N N . PRO A 1 133 ? -37.751 -5.772 19.670 1.00 88.00 133 PRO A N 1
ATOM 973 C CA . PRO A 1 133 ? -37.157 -6.973 20.233 1.00 88.00 133 PRO A CA 1
ATOM 974 C C . PRO A 1 133 ? -35.941 -6.589 21.090 1.00 88.00 133 PRO A C 1
ATOM 976 O O . PRO A 1 133 ? -35.254 -5.611 20.773 1.00 88.00 133 PRO A O 1
ATOM 979 N N . PRO A 1 134 ? -35.666 -7.331 22.179 1.00 86.00 134 PRO A N 1
ATOM 980 C CA . PRO A 1 134 ? -34.489 -7.081 22.994 1.00 86.00 134 PRO A CA 1
ATOM 981 C C . PRO A 1 134 ? -33.245 -7.099 22.095 1.00 86.00 134 PRO A C 1
ATOM 983 O O . PRO A 1 134 ? -33.154 -7.958 21.210 1.00 86.00 134 PRO A O 1
ATOM 986 N N . PRO A 1 135 ? -32.304 -6.156 22.282 1.00 84.00 135 PRO A N 1
ATOM 987 C CA . PRO A 1 135 ? -31.087 -6.130 21.489 1.00 84.00 135 PRO A CA 1
ATOM 988 C C . PRO A 1 135 ? -30.398 -7.496 21.600 1.00 84.00 135 PRO A C 1
ATOM 990 O O . PRO A 1 135 ? -30.366 -8.062 22.700 1.00 84.00 135 PRO A O 1
ATOM 993 N N . PRO A 1 136 ? -29.875 -8.047 20.490 1.00 83.06 136 PRO A N 1
ATOM 994 C CA . PRO A 1 136 ? -29.179 -9.324 20.525 1.00 83.06 136 PRO A CA 1
ATOM 995 C C . PRO A 1 136 ? -28.100 -9.271 21.607 1.00 83.06 136 PRO A C 1
ATOM 997 O O . PRO A 1 136 ? -27.356 -8.290 21.710 1.00 83.06 136 PRO A O 1
ATOM 1000 N N . SER A 1 137 ? -28.059 -10.301 22.455 1.00 81.50 137 SER A N 1
ATOM 1001 C CA . SER A 1 137 ? -27.055 -10.423 23.508 1.00 81.50 137 SER A CA 1
ATOM 1002 C C . SER A 1 137 ? -25.675 -10.229 22.888 1.00 81.50 137 SER A C 1
ATOM 1004 O O . SER A 1 137 ? -25.329 -10.922 21.931 1.00 81.50 137 SER A O 1
ATOM 1006 N N . ARG A 1 138 ? -24.912 -9.252 23.395 1.00 77.06 138 ARG A N 1
ATOM 1007 C CA . ARG A 1 138 ? -23.569 -8.953 22.888 1.00 77.06 138 ARG A CA 1
ATOM 1008 C C . ARG A 1 138 ? -22.752 -10.241 22.941 1.00 77.06 138 ARG A C 1
ATOM 1010 O O . ARG A 1 138 ? -22.578 -10.807 24.019 1.00 77.06 138 ARG A O 1
ATOM 1017 N N . THR A 1 139 ? -22.285 -10.715 21.789 1.00 69.12 139 THR A N 1
ATOM 1018 C CA . THR A 1 139 ? -21.331 -11.822 21.732 1.00 69.12 139 THR A CA 1
ATOM 1019 C C . THR A 1 139 ? -20.129 -11.473 22.610 1.00 69.12 139 THR A C 1
ATOM 1021 O O . THR A 1 139 ? -19.655 -10.334 22.533 1.00 69.12 139 THR A O 1
ATOM 1024 N N . PRO A 1 140 ? -19.654 -12.400 23.464 1.00 77.56 140 PRO A N 1
ATOM 1025 C CA . PRO A 1 140 ? -18.471 -12.157 24.276 1.00 77.56 140 PRO A CA 1
ATOM 1026 C C . PRO A 1 140 ? -17.302 -11.749 23.369 1.00 77.56 140 PRO A C 1
ATOM 1028 O O . PRO A 1 140 ? -17.208 -12.252 22.242 1.00 77.56 140 PRO A O 1
ATOM 1031 N N . PRO A 1 141 ? -16.440 -10.820 23.821 1.00 74.88 141 PRO A N 1
ATOM 1032 C CA . PRO A 1 141 ? -15.301 -10.390 23.027 1.00 74.88 141 PRO A CA 1
ATOM 1033 C C . PRO A 1 141 ? -14.444 -11.613 22.668 1.00 74.88 141 PRO A C 1
ATOM 1035 O O . PRO A 1 141 ? -14.282 -12.507 23.507 1.00 74.88 141 PRO A O 1
ATOM 1038 N N . PRO A 1 142 ? -13.922 -11.691 21.431 1.00 73.69 142 PRO A N 1
ATOM 1039 C CA . PRO A 1 142 ? -13.022 -12.769 21.057 1.00 73.69 142 PRO A CA 1
ATOM 1040 C C . PRO A 1 142 ? -11.818 -12.794 22.013 1.00 73.69 142 PRO A C 1
ATOM 1042 O O . PRO A 1 142 ? -11.402 -11.735 22.496 1.00 73.69 142 PRO A O 1
ATOM 1045 N N . PRO A 1 143 ? -11.261 -13.982 22.311 1.00 77.19 143 PRO A N 1
ATOM 1046 C CA . PRO A 1 143 ? -10.087 -14.085 23.165 1.00 77.19 143 PRO A CA 1
ATOM 1047 C C . PRO A 1 143 ? -8.936 -13.235 22.598 1.00 77.19 143 PRO A C 1
ATOM 1049 O O . PRO A 1 143 ? -8.827 -13.115 21.373 1.00 77.19 143 PRO A O 1
ATOM 1052 N N . PRO A 1 144 ? -8.068 -12.665 23.458 1.00 78.44 144 PRO A N 1
ATOM 1053 C CA . PRO A 1 144 ? -6.912 -11.900 23.009 1.00 78.44 144 PRO A CA 1
ATOM 1054 C C . PRO A 1 144 ? -6.070 -12.729 22.036 1.00 78.44 144 PRO A C 1
ATOM 1056 O O . PRO A 1 144 ? -5.608 -13.822 22.368 1.00 78.44 144 PRO A O 1
ATOM 1059 N N . ILE A 1 145 ? -5.890 -12.226 20.816 1.00 81.81 145 ILE A N 1
ATOM 1060 C CA . ILE A 1 145 ? -5.018 -12.855 19.826 1.00 81.81 145 ILE A CA 1
ATOM 1061 C C . ILE A 1 145 ? -3.584 -12.470 20.181 1.00 81.81 145 ILE A C 1
ATOM 1063 O O . ILE A 1 145 ? -3.262 -11.287 20.256 1.00 81.81 145 ILE A O 1
ATOM 1067 N N . ALA A 1 146 ? -2.710 -13.461 20.371 1.00 83.25 146 ALA A N 1
ATOM 1068 C CA . ALA A 1 146 ? -1.284 -13.197 20.512 1.00 83.25 146 ALA A CA 1
ATOM 1069 C C . ALA A 1 146 ? -0.762 -12.510 19.239 1.00 83.25 146 ALA A C 1
ATOM 1071 O O . ALA A 1 146 ? -0.896 -13.053 18.134 1.00 83.25 146 ALA A O 1
ATOM 1072 N N . LEU A 1 147 ? -0.159 -11.331 19.397 1.00 88.88 147 LEU A N 1
ATOM 1073 C CA . LEU A 1 147 ? 0.398 -10.526 18.303 1.00 88.88 147 LEU A CA 1
ATOM 1074 C C . LEU A 1 147 ? 1.780 -11.035 17.831 1.00 88.88 147 LEU A C 1
ATOM 1076 O O . LEU A 1 147 ? 2.382 -10.465 16.925 1.00 88.88 147 LEU A O 1
ATOM 1080 N N . THR A 1 148 ? 2.272 -12.138 18.402 1.00 91.25 148 THR A N 1
ATOM 1081 C CA . THR A 1 148 ? 3.581 -12.734 18.097 1.00 91.25 148 THR A CA 1
ATOM 1082 C C . THR A 1 148 ? 3.490 -13.987 17.224 1.00 91.25 148 THR A C 1
ATOM 1084 O O . THR A 1 148 ? 2.583 -14.809 17.380 1.00 91.25 148 THR A O 1
ATOM 1087 N N . GLY A 1 149 ? 4.455 -14.160 16.320 1.00 94.62 149 GLY A N 1
ATOM 1088 C CA . GLY A 1 149 ? 4.614 -15.331 15.455 1.00 94.62 149 GLY A CA 1
ATOM 1089 C C . GLY A 1 149 ? 4.105 -15.123 14.024 1.00 94.62 149 GLY A C 1
ATOM 1090 O O . GLY A 1 149 ? 3.898 -13.997 13.573 1.00 94.62 149 GLY A O 1
ATOM 1091 N N . ARG A 1 150 ? 3.862 -16.227 13.302 1.00 97.06 150 ARG A N 1
ATOM 1092 C CA . ARG A 1 150 ? 3.467 -16.209 11.876 1.00 97.06 150 ARG A CA 1
ATOM 1093 C C . ARG A 1 150 ? 2.211 -15.393 11.563 1.00 97.06 150 ARG A C 1
ATOM 1095 O O . ARG A 1 150 ? 1.187 -15.548 12.228 1.00 97.06 150 ARG A O 1
ATOM 1102 N N . LEU A 1 151 ? 2.247 -14.560 10.533 1.00 97.62 151 LEU A N 1
ATOM 1103 C CA . LEU A 1 151 ? 1.090 -13.801 10.089 1.00 97.62 151 LEU A CA 1
ATOM 1104 C C . LEU A 1 151 ? -0.028 -14.724 9.595 1.00 97.62 151 LEU A C 1
ATOM 1106 O O . LEU A 1 151 ? 0.179 -15.819 9.076 1.00 97.62 151 LEU A O 1
ATOM 1110 N N . SER A 1 152 ? -1.248 -14.250 9.805 1.00 97.62 152 SER A N 1
ATOM 1111 C CA . SER A 1 152 ? -2.489 -14.831 9.309 1.00 97.62 152 SER A CA 1
ATOM 1112 C C . SER A 1 152 ? -3.508 -13.709 9.168 1.00 97.62 152 SER A C 1
ATOM 1114 O O . SER A 1 152 ? -3.356 -12.653 9.786 1.00 97.62 152 SER A O 1
ATOM 1116 N N . HIS A 1 153 ? -4.592 -13.948 8.434 1.00 96.94 153 HIS A N 1
ATOM 1117 C CA . HIS A 1 153 ? -5.644 -12.946 8.263 1.00 96.94 153 HIS A CA 1
ATOM 1118 C C . HIS A 1 153 ? -6.226 -12.467 9.605 1.00 96.94 153 HIS A C 1
ATOM 1120 O O . HIS A 1 153 ? -6.393 -11.268 9.819 1.00 96.94 153 HIS A O 1
ATOM 1126 N N . ALA A 1 154 ? -6.462 -13.382 10.553 1.00 96.00 154 ALA A N 1
ATOM 1127 C CA . ALA A 1 154 ? -6.966 -13.034 11.883 1.00 96.00 154 ALA A CA 1
ATOM 1128 C C . ALA A 1 154 ? -5.957 -12.209 12.701 1.00 96.00 154 ALA A C 1
ATOM 1130 O O . ALA A 1 154 ? -6.350 -11.275 13.400 1.00 96.00 154 ALA A O 1
ATOM 1131 N N . ARG A 1 155 ? -4.659 -12.523 12.594 1.00 96.50 155 ARG A N 1
ATOM 1132 C CA . ARG A 1 155 ? -3.592 -11.767 13.263 1.00 96.50 155 ARG A CA 1
ATOM 1133 C C . ARG A 1 155 ? -3.433 -10.372 12.669 1.00 96.50 155 ARG A C 1
ATOM 1135 O O . ARG A 1 155 ? -3.370 -9.414 13.428 1.00 96.50 155 ARG A O 1
ATOM 1142 N N . CYS A 1 156 ? -3.469 -10.249 11.346 1.00 97.19 156 CYS A N 1
ATOM 1143 C CA . CYS A 1 156 ? -3.484 -8.956 10.671 1.00 97.19 156 CYS A CA 1
ATOM 1144 C C . CYS A 1 156 ? -4.677 -8.100 11.102 1.00 97.19 156 CYS A C 1
ATOM 1146 O O . CYS A 1 156 ? -4.505 -6.937 11.458 1.00 97.19 156 CYS A O 1
ATOM 1148 N N . ALA A 1 157 ? -5.875 -8.689 11.169 1.00 95.56 157 ALA A N 1
ATOM 1149 C CA . ALA A 1 157 ? -7.056 -7.998 11.675 1.00 95.56 157 ALA A CA 1
ATOM 1150 C C . ALA A 1 157 ? -6.911 -7.571 13.149 1.00 95.56 157 ALA A C 1
ATOM 1152 O O . ALA A 1 157 ? -7.427 -6.524 13.526 1.00 95.56 157 ALA A O 1
ATOM 1153 N N . ALA A 1 158 ? -6.232 -8.358 13.991 1.00 94.62 158 ALA A N 1
ATOM 1154 C CA . ALA A 1 158 ? -5.957 -7.991 15.381 1.00 94.62 158 ALA A CA 1
ATOM 1155 C C . ALA A 1 158 ? -4.963 -6.822 15.477 1.00 94.62 158 ALA A C 1
ATOM 1157 O O . ALA A 1 158 ? -5.243 -5.844 16.161 1.00 94.62 158 ALA A O 1
ATOM 1158 N N . MET A 1 159 ? -3.856 -6.890 14.734 1.00 95.00 159 MET A N 1
ATOM 1159 C CA . MET A 1 159 ? -2.818 -5.853 14.684 1.00 95.00 159 MET A CA 1
ATOM 1160 C C . MET A 1 159 ? -3.336 -4.516 14.146 1.00 95.00 159 MET A C 1
ATOM 1162 O O . MET A 1 159 ? -2.952 -3.468 14.645 1.00 95.00 159 MET A O 1
ATOM 1166 N N . LEU A 1 160 ? -4.218 -4.543 13.141 1.00 94.62 160 LEU A N 1
ATOM 1167 C CA . LEU A 1 160 ? -4.855 -3.341 12.589 1.00 94.62 160 LEU A CA 1
ATOM 1168 C C . LEU A 1 160 ? -5.997 -2.806 13.464 1.00 94.62 160 LEU A C 1
ATOM 1170 O O . LEU A 1 160 ? -6.416 -1.670 13.279 1.00 94.62 160 LEU A O 1
ATOM 1174 N N . ARG A 1 161 ? -6.541 -3.599 14.393 1.00 92.81 161 ARG A N 1
ATOM 1175 C CA . ARG A 1 161 ? -7.575 -3.145 15.342 1.00 92.81 161 ARG A CA 1
ATOM 1176 C C . ARG A 1 161 ? -7.009 -2.573 16.624 1.00 92.81 161 ARG A C 1
ATOM 1178 O O . ARG A 1 161 ? -7.698 -1.788 17.262 1.00 92.81 161 ARG A O 1
ATOM 1185 N N . ASP A 1 162 ? -5.827 -3.015 17.025 1.00 91.50 162 ASP A N 1
ATOM 1186 C CA . ASP A 1 162 ? -5.176 -2.539 18.234 1.00 91.50 162 ASP A CA 1
ATOM 1187 C C . ASP A 1 162 ? -4.536 -1.167 17.969 1.00 91.50 162 ASP A C 1
ATOM 1189 O O . ASP A 1 162 ? -3.506 -1.100 17.293 1.00 91.50 162 ASP A O 1
ATOM 1193 N N . PRO A 1 163 ? -5.103 -0.071 18.503 1.00 88.31 163 PRO A N 1
ATOM 1194 C CA . PRO A 1 163 ? -4.601 1.268 18.231 1.00 88.31 163 PRO A CA 1
ATOM 1195 C C . PRO A 1 163 ? -3.240 1.539 18.895 1.00 88.31 163 PRO A C 1
ATOM 1197 O O . PRO A 1 163 ? -2.588 2.530 18.582 1.00 88.31 163 PRO A O 1
ATOM 1200 N N . SER A 1 164 ? -2.784 0.663 19.800 1.00 86.12 164 SER A N 1
ATOM 1201 C CA . SER A 1 164 ? -1.442 0.727 20.391 1.00 86.12 164 SER A CA 1
ATOM 1202 C C . SER A 1 164 ? -0.374 0.012 19.551 1.00 86.12 164 SER A C 1
ATOM 1204 O O . SER A 1 164 ? 0.828 0.166 19.797 1.00 86.12 164 SER A O 1
ATOM 1206 N N . HIS A 1 165 ? -0.790 -0.764 18.545 1.00 90.88 165 HIS A N 1
ATOM 1207 C CA . HIS A 1 165 ? 0.115 -1.544 17.715 1.00 90.88 165 HIS A CA 1
ATOM 1208 C C . HIS A 1 165 ? 0.978 -0.654 16.808 1.00 90.88 165 HIS A C 1
ATOM 1210 O O . HIS A 1 165 ? 0.584 0.445 16.412 1.00 90.88 165 HIS A O 1
ATOM 1216 N N . LEU A 1 166 ? 2.155 -1.164 16.419 1.00 89.06 166 LEU A N 1
ATOM 1217 C CA . LEU A 1 166 ? 3.094 -0.455 15.543 1.00 89.06 166 LEU A CA 1
ATOM 1218 C C . LEU A 1 166 ? 2.429 0.029 14.250 1.00 89.06 166 LEU A C 1
ATOM 1220 O O . LEU A 1 166 ? 2.715 1.130 13.818 1.00 89.06 166 LEU A O 1
ATOM 1224 N N . PHE A 1 167 ? 1.501 -0.731 13.672 1.00 92.25 167 PHE A N 1
ATOM 1225 C CA . PHE A 1 167 ? 0.803 -0.344 12.439 1.00 92.25 167 PHE A CA 1
ATOM 1226 C C . PHE A 1 167 ? 0.017 0.961 12.551 1.00 92.25 167 PHE A C 1
ATOM 1228 O O . PHE A 1 167 ? 0.041 1.753 11.616 1.00 92.25 167 PHE A O 1
ATOM 1235 N N . HIS A 1 168 ? -0.628 1.216 13.691 1.00 87.25 168 HIS A N 1
ATOM 1236 C CA . HIS A 1 168 ? -1.296 2.497 13.938 1.00 87.25 168 HIS A CA 1
ATOM 1237 C C . HIS A 1 168 ? -0.295 3.625 14.112 1.00 87.25 168 HIS A C 1
ATOM 1239 O O . HIS A 1 168 ? -0.543 4.729 13.647 1.00 87.25 168 HIS A O 1
ATOM 1245 N N . ARG A 1 169 ? 0.865 3.347 14.715 1.00 83.00 169 ARG A N 1
ATOM 1246 C CA . ARG A 1 169 ? 1.958 4.322 14.768 1.00 83.00 169 ARG A CA 1
ATOM 1247 C C . ARG A 1 169 ? 2.580 4.570 13.407 1.00 83.00 169 ARG A C 1
ATOM 1249 O O . ARG A 1 169 ? 2.904 5.706 13.139 1.00 83.00 169 ARG A O 1
ATOM 1256 N N . MET A 1 170 ? 2.735 3.563 12.556 1.00 84.75 170 MET A N 1
ATOM 1257 C CA . MET A 1 170 ? 3.228 3.734 11.190 1.00 84.75 170 MET A CA 1
ATOM 1258 C C . MET A 1 170 ? 2.253 4.592 10.403 1.00 84.75 170 MET A C 1
ATOM 1260 O O . MET A 1 170 ? 2.638 5.629 9.875 1.00 84.75 170 MET A O 1
ATOM 1264 N N . TRP A 1 171 ? 0.979 4.189 10.398 1.00 85.50 171 TRP A N 1
ATOM 1265 C CA . TRP A 1 171 ? -0.098 4.938 9.764 1.00 85.50 171 TRP A CA 1
ATOM 1266 C C . TRP A 1 171 ? -0.168 6.364 10.305 1.00 85.50 171 TRP A C 1
ATOM 1268 O O . TRP A 1 171 ? -0.236 7.298 9.526 1.00 85.50 171 TRP A O 1
ATOM 1278 N N . GLY A 1 172 ? -0.026 6.519 11.620 1.00 72.69 172 GLY A N 1
ATOM 1279 C CA . GLY A 1 172 ? 0.200 7.769 12.328 1.00 72.69 172 GLY A CA 1
ATOM 1280 C C . GLY A 1 172 ? 1.443 8.512 11.838 1.00 72.69 172 GLY A C 1
ATOM 1281 O O . GLY A 1 172 ? 1.416 9.328 10.946 1.00 72.69 172 GLY A O 1
ATOM 1282 N N . GLN A 1 173 ? 2.605 8.221 12.378 1.00 67.94 173 GLN A N 1
ATOM 1283 C CA . GLN A 1 173 ? 3.865 8.888 12.076 1.00 67.94 173 GLN A CA 1
ATOM 1284 C C . GLN A 1 173 ? 4.141 9.170 10.585 1.00 67.94 173 GLN A C 1
ATOM 1286 O O . GLN A 1 173 ? 4.727 10.205 10.293 1.00 67.94 173 GLN A O 1
ATOM 1291 N N . TRP A 1 174 ? 3.747 8.294 9.652 1.00 62.50 174 TRP A N 1
ATOM 1292 C CA . TRP A 1 174 ? 4.046 8.459 8.222 1.00 62.50 174 TRP A CA 1
ATOM 1293 C C . TRP A 1 174 ? 2.884 8.993 7.378 1.00 62.50 174 TRP A C 1
ATOM 1295 O O . TRP A 1 174 ? 3.123 9.482 6.276 1.00 62.50 174 TRP A O 1
ATOM 1305 N N . ALA A 1 175 ? 1.636 8.967 7.862 1.00 55.97 175 ALA A N 1
ATOM 1306 C CA . ALA A 1 175 ? 0.617 9.881 7.329 1.00 55.97 175 ALA A CA 1
ATOM 1307 C C . ALA A 1 175 ? 0.742 11.288 7.930 1.00 55.97 175 ALA A C 1
ATOM 1309 O O . ALA A 1 175 ? 0.282 12.249 7.316 1.00 55.97 175 ALA A O 1
ATOM 1310 N N . TYR A 1 176 ? 1.388 11.385 9.096 1.00 50.16 176 TYR A N 1
ATOM 1311 C CA . TYR A 1 176 ? 1.606 12.568 9.919 1.00 50.16 176 TYR A CA 1
ATOM 1312 C C . TYR A 1 176 ? 3.104 12.954 9.949 1.00 50.16 176 TYR A C 1
ATOM 1314 O O . TYR A 1 176 ? 3.573 13.472 10.961 1.00 50.16 176 TYR A O 1
ATOM 1322 N N . GLU A 1 177 ? 3.893 12.761 8.875 1.00 51.25 177 GLU A N 1
ATOM 1323 C CA . GLU A 1 177 ? 5.284 13.298 8.819 1.00 51.25 177 GLU A CA 1
ATOM 1324 C C . GLU A 1 177 ? 5.337 14.812 9.100 1.00 51.25 177 GLU A C 1
ATOM 1326 O O . GLU A 1 177 ? 6.367 15.412 9.398 1.00 51.25 177 GLU A O 1
ATOM 1331 N N . SER A 1 178 ? 4.174 15.433 9.039 1.00 54.12 178 SER A N 1
ATOM 1332 C CA . SER A 1 178 ? 3.899 16.767 9.487 1.00 54.12 178 SER A CA 1
ATOM 1333 C C . SER A 1 178 ? 3.420 16.678 10.953 1.00 54.12 178 SER A C 1
ATOM 1335 O O . SER A 1 178 ? 2.402 16.057 11.228 1.00 54.12 178 SER A O 1
ATOM 1337 N N . GLY A 1 179 ? 4.163 17.254 11.908 1.00 60.19 179 GLY A N 1
ATOM 1338 C CA . GLY A 1 179 ? 3.906 17.132 13.357 1.00 60.19 179 GLY A CA 1
ATOM 1339 C C . GLY A 1 179 ? 2.499 17.523 13.861 1.00 60.19 179 GLY A C 1
ATOM 1340 O O . GLY A 1 179 ? 1.588 17.823 13.097 1.00 60.19 179 GLY A O 1
ATOM 1341 N N . VAL A 1 180 ? 2.302 17.540 15.186 1.00 68.81 180 VAL A N 1
ATOM 1342 C CA . VAL A 1 180 ? 0.993 17.831 15.821 1.00 68.81 180 VAL A CA 1
ATOM 1343 C C . VAL A 1 180 ? 0.300 19.047 15.178 1.00 68.81 180 VAL A C 1
ATOM 1345 O O . VAL A 1 180 ? 0.847 20.148 15.173 1.00 68.81 180 VAL A O 1
ATOM 1348 N N . GLY A 1 181 ? -0.917 18.844 14.655 1.00 74.88 181 GLY A N 1
ATOM 1349 C CA . GLY A 1 181 ? -1.740 19.890 14.025 1.00 74.88 181 GLY A CA 1
ATOM 1350 C C . GLY A 1 181 ? -1.629 19.993 12.500 1.00 74.88 181 GLY A C 1
ATOM 1351 O O . GLY A 1 181 ? -2.274 20.848 11.891 1.00 74.88 181 GLY A O 1
ATOM 1352 N N . GLN A 1 182 ? -0.836 19.138 11.871 1.00 81.56 182 GLN A N 1
ATOM 1353 C CA . GLN A 1 182 ? -0.705 19.093 10.423 1.00 81.56 182 GLN A CA 1
ATOM 1354 C C . GLN A 1 182 ? -1.719 18.142 9.763 1.00 81.56 182 GLN A C 1
ATOM 1356 O O . GLN A 1 182 ? -2.291 17.287 10.447 1.00 81.56 182 GLN A O 1
ATOM 1361 N N . PRO A 1 183 ? -1.986 18.305 8.448 1.00 86.88 183 PRO A N 1
ATOM 1362 C CA . PRO A 1 183 ? -2.850 17.382 7.726 1.00 86.88 183 PRO A CA 1
ATOM 1363 C C . PRO A 1 183 ? -2.380 15.943 7.820 1.00 86.88 183 PRO A C 1
ATOM 1365 O O . PRO A 1 183 ? -1.184 15.668 7.806 1.00 86.88 183 PRO A O 1
ATOM 1368 N N . GLN A 1 184 ? -3.345 15.047 7.701 1.00 87.62 184 GLN A N 1
ATOM 1369 C CA . GLN A 1 184 ? -3.085 13.678 7.284 1.00 87.62 184 GLN A CA 1
ATOM 1370 C C . GLN A 1 184 ? -2.771 13.580 5.799 1.00 87.62 184 GLN A C 1
ATOM 1372 O O . GLN A 1 184 ? -3.291 14.366 5.006 1.00 87.62 184 GLN A O 1
ATOM 1377 N N . CYS A 1 185 ? -2.022 12.553 5.386 1.00 90.12 185 CYS A N 1
ATOM 1378 C CA . CYS A 1 185 ? -1.792 12.305 3.959 1.00 90.12 185 CYS A CA 1
ATOM 1379 C C . CYS A 1 185 ? -3.102 12.125 3.163 1.00 90.12 185 CYS A C 1
ATOM 1381 O O . CYS A 1 185 ? -3.161 12.492 1.995 1.00 90.12 185 CYS A O 1
ATOM 1383 N N . TRP A 1 186 ? -4.186 11.655 3.797 1.00 92.50 186 TRP A N 1
ATOM 1384 C CA . TRP A 1 186 ? -5.517 11.549 3.176 1.00 92.50 186 TRP A CA 1
ATOM 1385 C C . TRP A 1 186 ? -6.346 12.843 3.235 1.00 92.50 186 TRP A C 1
ATOM 1387 O O . TRP A 1 186 ? -7.449 12.898 2.694 1.00 92.50 186 TRP A O 1
ATOM 1397 N N . GLU A 1 187 ? -5.848 13.884 3.899 1.00 92.94 187 GLU A N 1
ATOM 1398 C CA . GLU A 1 187 ? -6.457 15.221 3.968 1.00 92.94 187 GLU A CA 1
ATOM 1399 C C . GLU A 1 187 ? -5.788 16.223 3.023 1.00 92.94 187 GLU A C 1
ATOM 1401 O O . GLU A 1 187 ? -6.184 17.390 2.964 1.00 92.94 187 GLU A O 1
ATOM 1406 N N . VAL A 1 188 ? -4.769 15.784 2.286 1.00 92.06 188 VAL A N 1
ATOM 1407 C CA . VAL A 1 188 ? -3.998 16.593 1.341 1.00 92.06 188 VAL A CA 1
ATOM 1408 C C . VAL A 1 188 ? -4.141 15.997 -0.044 1.00 92.06 188 VAL A C 1
ATOM 1410 O O . VAL A 1 188 ? -4.202 14.779 -0.206 1.00 92.06 188 VAL A O 1
ATOM 1413 N N . ARG A 1 189 ? -4.239 16.855 -1.057 1.00 92.88 189 ARG A N 1
ATOM 1414 C CA . ARG A 1 189 ? -4.264 16.422 -2.450 1.00 92.88 189 ARG A CA 1
ATOM 1415 C C . ARG A 1 189 ? -2.849 16.043 -2.863 1.00 92.88 189 ARG A C 1
ATOM 1417 O O . ARG A 1 189 ? -1.929 16.842 -2.756 1.00 92.88 189 ARG A O 1
ATOM 1424 N N . ARG A 1 190 ? -2.694 14.824 -3.370 1.00 89.31 190 ARG A N 1
ATOM 1425 C CA . ARG A 1 190 ? -1.401 14.215 -3.701 1.00 89.31 190 ARG A CA 1
ATOM 1426 C C . ARG A 1 190 ? -0.467 15.120 -4.517 1.00 89.31 190 ARG A C 1
ATOM 1428 O O . ARG A 1 190 ? 0.688 15.280 -4.150 1.00 89.31 190 ARG A O 1
ATOM 1435 N N . ASP A 1 191 ? -0.972 15.697 -5.606 1.00 89.62 191 ASP A N 1
ATOM 1436 C CA . ASP A 1 191 ? -0.175 16.516 -6.536 1.00 89.62 191 ASP A CA 1
ATOM 1437 C C . ASP A 1 191 ? -0.175 18.013 -6.174 1.00 89.62 191 ASP A C 1
ATOM 1439 O O . ASP A 1 191 ? 0.445 18.829 -6.852 1.00 89.62 191 ASP A O 1
ATOM 1443 N N . GLU A 1 192 ? -0.892 18.386 -5.113 1.00 91.75 192 GLU A N 1
ATOM 1444 C CA . GLU A 1 192 ? -1.040 19.756 -4.629 1.00 91.75 192 GLU A CA 1
ATOM 1445 C C . GLU A 1 192 ? -0.916 19.731 -3.094 1.00 91.75 192 GLU A C 1
ATOM 1447 O O . GLU A 1 192 ? -1.936 19.809 -2.406 1.00 91.75 192 GLU A O 1
ATOM 1452 N N . PRO A 1 193 ? 0.305 19.597 -2.531 1.00 84.62 193 PRO A N 1
ATOM 1453 C CA . PRO A 1 193 ? 0.508 19.359 -1.097 1.00 84.62 193 PRO A CA 1
ATOM 1454 C C . PRO A 1 193 ? -0.046 20.474 -0.191 1.00 84.62 193 PRO A C 1
ATOM 1456 O O . PRO A 1 193 ? -0.369 20.240 0.972 1.00 84.62 193 PRO A O 1
ATOM 1459 N N . ASP A 1 194 ? -0.219 21.680 -0.735 1.00 89.38 194 ASP A N 1
ATOM 1460 C CA . ASP A 1 194 ? -0.839 22.810 -0.037 1.00 89.38 194 ASP A CA 1
ATOM 1461 C C . ASP A 1 194 ? -2.380 22.779 -0.081 1.00 89.38 194 ASP A C 1
ATOM 1463 O O . ASP A 1 194 ? -3.054 23.474 0.686 1.00 89.38 194 ASP A O 1
ATOM 1467 N N . ALA A 1 195 ? -2.967 21.984 -0.978 1.00 94.50 195 ALA A N 1
ATOM 1468 C CA . ALA A 1 195 ? -4.404 21.879 -1.157 1.00 94.50 195 ALA A CA 1
ATOM 1469 C C . ALA A 1 195 ? -4.986 20.757 -0.290 1.00 94.50 195 ALA A C 1
ATOM 1471 O O . ALA A 1 195 ? -4.573 19.598 -0.339 1.00 94.50 195 ALA A O 1
ATOM 1472 N N . ARG A 1 196 ? -6.016 21.098 0.486 1.00 94.69 196 ARG A N 1
ATOM 1473 C CA . ARG A 1 196 ? -6.729 20.145 1.340 1.00 94.69 196 ARG A CA 1
ATOM 1474 C C . ARG A 1 196 ? -7.817 19.398 0.572 1.00 94.69 196 ARG A C 1
ATOM 1476 O O . ARG A 1 196 ? -8.413 19.932 -0.364 1.00 94.69 196 ARG A O 1
ATOM 1483 N N . GLN A 1 197 ? -8.130 18.195 1.032 1.00 96.00 197 GLN A N 1
ATOM 1484 C CA . GLN A 1 197 ? -9.301 17.423 0.623 1.00 96.00 197 GLN A CA 1
ATOM 1485 C C . GLN A 1 197 ? -9.982 16.792 1.845 1.00 96.00 197 GLN A C 1
ATOM 1487 O O . GLN A 1 197 ? -9.323 16.557 2.858 1.00 96.00 197 GLN A O 1
ATOM 1492 N N . PRO A 1 198 ? -11.298 16.518 1.800 1.00 95.88 198 PRO A N 1
ATOM 1493 C CA . PRO A 1 198 ? -11.930 15.740 2.858 1.00 95.88 198 PRO A CA 1
ATOM 1494 C C . PRO A 1 198 ? -11.426 14.285 2.812 1.00 95.88 198 PRO A C 1
ATOM 1496 O O . PRO A 1 198 ? -11.268 13.752 1.711 1.00 95.88 198 PRO A O 1
ATOM 1499 N N . PRO A 1 199 ? -11.278 13.589 3.959 1.00 93.44 199 PRO A N 1
ATOM 1500 C CA . PRO A 1 199 ? -10.853 12.187 3.981 1.00 93.44 199 PRO A CA 1
ATOM 1501 C C . PRO A 1 199 ? -11.669 11.280 3.051 1.00 93.44 199 PRO A C 1
ATOM 1503 O O . PRO A 1 199 ? -11.119 10.397 2.403 1.00 93.44 199 PRO A O 1
ATOM 1506 N N . SER A 1 200 ? -12.983 11.509 2.932 1.00 95.44 200 SER A N 1
ATOM 1507 C CA . SER A 1 200 ? -13.843 10.728 2.032 1.00 95.44 200 SER A CA 1
ATOM 1508 C C . SER A 1 200 ? -13.402 10.797 0.569 1.00 95.44 200 SER A C 1
ATOM 1510 O O . SER A 1 200 ? -13.503 9.792 -0.123 1.00 95.44 200 SER A O 1
ATOM 1512 N N . ALA A 1 201 ? -12.876 11.935 0.103 1.00 97.00 201 ALA A N 1
ATOM 1513 C CA . ALA A 1 201 ? -12.406 12.071 -1.273 1.00 97.00 201 ALA A CA 1
ATOM 1514 C C . ALA A 1 201 ? -11.199 11.163 -1.552 1.00 97.00 201 ALA A C 1
ATOM 1516 O O . ALA A 1 201 ? -11.178 10.499 -2.587 1.00 97.00 201 ALA A O 1
ATOM 1517 N N . PHE A 1 202 ? -10.250 11.072 -0.611 1.00 96.38 202 PHE A N 1
ATOM 1518 C CA . PHE A 1 202 ? -9.117 10.148 -0.705 1.00 96.38 202 PHE A CA 1
ATOM 1519 C C . PHE A 1 202 ? -9.587 8.690 -0.767 1.00 96.38 202 PHE A C 1
ATOM 1521 O O . PHE A 1 202 ? -9.253 7.970 -1.703 1.00 96.38 202 PHE A O 1
ATOM 1528 N N . TRP A 1 203 ? -10.421 8.257 0.182 1.00 96.38 203 TRP A N 1
ATOM 1529 C CA . TRP A 1 203 ? -10.881 6.863 0.243 1.00 96.38 203 TRP A CA 1
ATOM 1530 C C . TRP A 1 203 ? -11.723 6.459 -0.970 1.00 96.38 203 TRP A C 1
ATOM 1532 O O . TRP A 1 203 ? -11.592 5.347 -1.481 1.00 96.38 203 TRP A O 1
ATOM 1542 N N . GLU A 1 204 ? -12.546 7.371 -1.485 1.00 96.69 204 GLU A N 1
ATOM 1543 C CA . GLU A 1 204 ? -13.246 7.152 -2.745 1.00 96.69 204 GLU A CA 1
ATOM 1544 C C . GLU A 1 204 ? -12.288 7.060 -3.943 1.00 96.69 204 GLU A C 1
ATOM 1546 O O . GLU A 1 204 ? -12.529 6.267 -4.854 1.00 96.69 204 GLU A O 1
ATOM 1551 N N . ALA A 1 205 ? -11.214 7.857 -3.971 1.00 97.06 205 ALA A N 1
ATOM 1552 C CA . ALA A 1 205 ? -10.193 7.786 -5.015 1.00 97.06 205 ALA A CA 1
ATOM 1553 C C . ALA A 1 205 ? -9.417 6.461 -4.965 1.00 97.06 205 ALA A C 1
ATOM 1555 O O . ALA A 1 205 ? -9.230 5.844 -6.016 1.00 97.06 205 ALA A O 1
ATOM 1556 N N . VAL A 1 206 ? -9.065 5.982 -3.765 1.00 97.00 206 VAL A N 1
ATOM 1557 C CA . VAL A 1 206 ? -8.468 4.655 -3.525 1.00 97.00 206 VAL A CA 1
ATOM 1558 C C . VAL A 1 206 ? -9.386 3.554 -4.057 1.00 97.00 206 VAL A C 1
ATOM 1560 O O . VAL A 1 206 ? -8.954 2.725 -4.853 1.00 97.00 206 VAL A O 1
ATOM 1563 N N . LEU A 1 207 ? -10.674 3.572 -3.691 1.00 96.81 207 LEU A N 1
ATOM 1564 C CA . LEU A 1 207 ? -11.635 2.555 -4.127 1.00 96.81 207 LEU A CA 1
ATOM 1565 C C . LEU A 1 207 ? -11.867 2.576 -5.646 1.00 96.81 207 LEU A C 1
ATOM 1567 O O . LEU A 1 207 ? -11.948 1.528 -6.287 1.00 96.81 207 LEU A O 1
ATOM 1571 N N . ARG A 1 208 ? -11.980 3.769 -6.242 1.00 97.25 208 ARG A N 1
ATOM 1572 C CA . ARG A 1 208 ? -12.152 3.914 -7.695 1.00 97.25 208 ARG A CA 1
ATOM 1573 C C . ARG A 1 208 ? -10.870 3.612 -8.463 1.00 97.25 208 ARG A C 1
ATOM 1575 O O . ARG A 1 208 ? -10.955 3.287 -9.651 1.00 97.25 208 ARG A O 1
ATOM 1582 N N . GLY A 1 209 ? -9.712 3.691 -7.815 1.00 97.00 209 GLY A N 1
ATOM 1583 C CA . GLY A 1 209 ? -8.419 3.646 -8.477 1.00 97.00 209 GLY A CA 1
ATOM 1584 C C . GLY A 1 209 ? -8.223 4.841 -9.409 1.00 97.00 209 GLY A C 1
ATOM 1585 O O . GLY A 1 209 ? -7.768 4.664 -10.537 1.00 97.00 209 GLY A O 1
ATOM 1586 N N . SER A 1 210 ? -8.632 6.041 -8.976 1.00 96.75 210 SER A N 1
ATOM 1587 C CA . SER A 1 210 ? -8.519 7.273 -9.780 1.00 96.75 210 SER A CA 1
ATOM 1588 C C . SER A 1 210 ? -7.076 7.564 -10.194 1.00 96.75 210 SER A C 1
ATOM 1590 O O . SER A 1 210 ? -6.836 8.172 -11.229 1.00 96.75 210 SER A O 1
ATOM 1592 N N . GLU A 1 211 ? -6.135 7.085 -9.387 1.00 95.75 211 GLU A N 1
ATOM 1593 C CA . GLU A 1 211 ? -4.716 7.386 -9.479 1.00 95.75 211 GLU A CA 1
ATOM 1594 C C . GLU A 1 211 ? -3.870 6.246 -10.050 1.00 95.75 211 GLU A C 1
ATOM 1596 O O . GLU A 1 211 ? -2.645 6.312 -10.038 1.00 95.75 211 GLU A O 1
ATOM 1601 N N . CYS A 1 212 ? -4.498 5.184 -10.557 1.00 97.44 212 CYS A N 1
ATOM 1602 C CA . CYS A 1 212 ? -3.756 3.996 -10.971 1.00 97.44 212 CYS A CA 1
ATOM 1603 C C . CYS A 1 212 ? -2.932 4.192 -12.244 1.00 97.44 212 CYS A C 1
ATOM 1605 O O . CYS A 1 212 ? -1.854 3.609 -12.347 1.00 97.44 212 CYS A O 1
ATOM 1607 N N . ASP A 1 213 ? -3.396 5.021 -13.183 1.00 95.94 213 ASP A N 1
ATOM 1608 C CA . ASP A 1 213 ? -2.712 5.282 -14.456 1.00 95.94 213 ASP A CA 1
ATOM 1609 C C . ASP A 1 213 ? -1.623 6.365 -14.322 1.00 95.94 213 ASP A C 1
ATOM 1611 O O . ASP A 1 213 ? -1.642 7.420 -14.967 1.00 95.94 213 ASP A O 1
ATOM 1615 N N . MET A 1 214 ? -0.652 6.110 -13.445 1.00 94.88 214 MET A N 1
ATOM 1616 C CA . MET A 1 214 ? 0.494 6.987 -13.202 1.00 94.88 214 MET A CA 1
ATOM 1617 C C . MET A 1 214 ? 1.830 6.245 -13.285 1.00 94.88 214 MET A C 1
ATOM 1619 O O . MET A 1 214 ? 1.880 5.014 -13.272 1.00 94.88 214 MET A O 1
ATOM 1623 N N . ASN A 1 215 ? 2.938 6.988 -13.355 1.00 95.88 215 ASN A N 1
ATOM 1624 C CA . ASN A 1 215 ? 4.259 6.383 -13.246 1.00 95.88 215 ASN A CA 1
ATOM 1625 C C . ASN A 1 215 ? 4.567 6.024 -11.786 1.00 95.88 215 ASN A C 1
ATOM 1627 O O . ASN A 1 215 ? 5.035 6.849 -11.003 1.00 95.88 215 ASN A O 1
ATOM 1631 N N . TRP A 1 216 ? 4.342 4.766 -11.421 1.00 96.38 216 TRP A N 1
ATOM 1632 C CA . TRP A 1 216 ? 4.676 4.270 -10.087 1.00 96.38 216 TRP A CA 1
ATOM 1633 C C . TRP A 1 216 ? 6.183 4.094 -9.854 1.00 96.38 216 TRP A C 1
ATOM 1635 O O . TRP A 1 216 ? 6.569 3.872 -8.715 1.00 96.38 216 TRP A O 1
ATOM 1645 N N . GLN A 1 217 ? 7.029 4.256 -10.881 1.00 95.50 217 GLN A N 1
ATOM 1646 C CA . GLN A 1 217 ? 8.497 4.262 -10.776 1.00 95.50 217 GLN A CA 1
ATOM 1647 C C . GLN A 1 217 ? 9.096 5.674 -10.664 1.00 95.50 217 GLN A C 1
ATOM 1649 O O . GLN A 1 217 ? 10.315 5.825 -10.729 1.00 95.50 217 GLN A O 1
ATOM 1654 N N . GLU A 1 218 ? 8.270 6.716 -10.517 1.00 93.50 218 GLU A N 1
ATOM 1655 C CA . GLU A 1 218 ? 8.756 8.096 -10.434 1.00 93.50 218 GLU A CA 1
ATOM 1656 C C . GLU A 1 218 ? 9.837 8.262 -9.347 1.00 93.50 218 GLU A C 1
ATOM 1658 O O . GLU A 1 218 ? 9.681 7.774 -8.223 1.00 93.50 218 GLU A O 1
ATOM 1663 N N . GLY A 1 219 ? 10.924 8.961 -9.689 1.00 90.94 219 GLY A N 1
ATOM 1664 C CA . GLY A 1 219 ? 12.082 9.180 -8.813 1.00 90.94 219 GLY A CA 1
ATOM 1665 C C . GLY A 1 219 ? 13.204 8.144 -8.931 1.00 90.94 219 GLY A C 1
ATOM 1666 O O . GLY A 1 219 ? 14.264 8.320 -8.336 1.00 90.94 219 GLY A O 1
ATOM 1667 N N . VAL A 1 220 ? 13.011 7.075 -9.708 1.00 92.06 220 VAL A N 1
ATOM 1668 C CA . VAL A 1 220 ? 14.109 6.187 -10.124 1.00 92.06 220 VAL A CA 1
ATOM 1669 C C . VAL A 1 220 ? 15.089 6.950 -11.030 1.00 92.06 220 VAL A C 1
ATOM 1671 O O . VAL A 1 220 ? 14.698 7.819 -11.797 1.00 92.06 220 VAL A O 1
ATOM 1674 N N . GLU A 1 221 ? 16.380 6.632 -10.974 1.00 92.12 221 GLU A N 1
ATOM 1675 C CA . GLU A 1 221 ? 17.372 7.267 -11.850 1.00 92.12 221 GLU A CA 1
ATOM 1676 C C . GLU A 1 221 ? 17.110 6.982 -13.350 1.00 92.12 221 GLU A C 1
ATOM 1678 O O . GLU A 1 221 ? 16.821 5.851 -13.756 1.00 92.12 221 GLU A O 1
ATOM 1683 N N . GLY A 1 222 ? 17.254 8.011 -14.192 1.00 93.81 222 GLY A N 1
ATOM 1684 C CA . GLY A 1 222 ? 17.062 7.936 -15.645 1.00 93.81 222 GLY A CA 1
ATOM 1685 C C . GLY A 1 222 ? 15.605 8.101 -16.099 1.00 93.81 222 GLY A C 1
ATOM 1686 O O . GLY A 1 222 ? 14.740 8.492 -15.320 1.00 93.81 222 GLY A O 1
ATOM 1687 N N . GLU A 1 223 ? 15.334 7.790 -17.372 1.00 95.25 223 GLU A N 1
ATOM 1688 C CA . GLU A 1 223 ? 14.035 8.054 -18.020 1.00 95.25 223 GLU A CA 1
ATOM 1689 C C . GLU A 1 223 ? 12.855 7.373 -17.309 1.00 95.25 223 GLU A C 1
ATOM 1691 O O . GLU A 1 223 ? 11.746 7.903 -17.289 1.00 95.25 223 GLU A O 1
ATOM 1696 N N . LEU A 1 224 ? 13.077 6.202 -16.697 1.00 94.69 224 LEU A N 1
ATOM 1697 C CA . LEU A 1 224 ? 12.025 5.462 -15.994 1.00 94.69 224 LEU A CA 1
ATOM 1698 C C . LEU A 1 224 ? 11.441 6.239 -14.806 1.00 94.69 224 LEU A C 1
ATOM 1700 O O . LEU A 1 224 ? 10.281 6.021 -14.463 1.00 94.69 224 LEU A O 1
ATOM 1704 N N . GLY A 1 225 ? 12.212 7.134 -14.184 1.00 93.31 225 GLY A N 1
ATOM 1705 C CA . GLY A 1 225 ? 11.742 7.939 -13.060 1.00 93.31 225 GLY A CA 1
ATOM 1706 C C . GLY A 1 225 ? 11.073 9.251 -13.436 1.00 93.31 225 GLY A C 1
ATOM 1707 O O . GLY A 1 225 ? 10.666 9.979 -12.532 1.00 93.31 225 GLY A O 1
ATOM 1708 N N . GLU A 1 226 ? 10.947 9.574 -14.724 1.00 94.56 226 GLU A N 1
ATOM 1709 C CA . GLU A 1 226 ? 10.287 10.800 -15.166 1.00 94.56 226 GLU A CA 1
ATOM 1710 C C . GLU A 1 226 ? 8.761 10.693 -15.010 1.00 94.56 226 GLU A C 1
ATOM 1712 O O . GLU A 1 226 ? 8.146 9.707 -15.410 1.00 94.56 226 GLU A O 1
ATOM 1717 N N . GLU A 1 227 ? 8.116 11.732 -14.473 1.00 91.38 227 GLU A N 1
ATOM 1718 C CA . GLU A 1 227 ? 6.665 11.777 -14.191 1.00 91.38 227 GLU A CA 1
ATOM 1719 C C . GLU A 1 227 ? 5.788 11.328 -15.379 1.00 91.38 227 GLU A C 1
ATOM 1721 O O . GLU A 1 227 ? 4.815 10.575 -15.239 1.00 91.38 227 GLU A O 1
ATOM 1726 N N . HIS A 1 228 ? 6.138 11.804 -16.572 1.00 92.94 228 HIS A N 1
ATOM 1727 C CA . HIS A 1 228 ? 5.371 11.584 -17.792 1.00 92.94 228 HIS A CA 1
ATOM 1728 C C . HIS A 1 228 ? 5.750 10.282 -18.511 1.00 92.94 228 HIS A C 1
ATOM 1730 O O . HIS A 1 228 ? 5.058 9.875 -19.448 1.00 92.94 228 HIS A O 1
ATOM 1736 N N . ARG A 1 229 ? 6.812 9.595 -18.073 1.00 93.94 229 ARG A N 1
ATOM 1737 C CA . ARG A 1 229 ? 7.214 8.313 -18.644 1.00 93.94 229 ARG A CA 1
ATOM 1738 C C . ARG A 1 229 ? 6.344 7.209 -18.062 1.00 93.94 229 ARG A C 1
ATOM 1740 O O . ARG A 1 229 ? 6.296 7.006 -16.856 1.00 93.94 229 ARG A O 1
ATOM 1747 N N . ARG A 1 230 ? 5.642 6.463 -18.913 1.00 93.50 230 ARG A N 1
ATOM 1748 C CA . ARG A 1 230 ? 5.013 5.202 -18.502 1.00 93.50 230 ARG A CA 1
ATOM 1749 C C . ARG A 1 230 ? 5.997 4.060 -18.768 1.00 93.50 230 ARG A C 1
ATOM 1751 O O . ARG A 1 230 ? 6.574 4.041 -19.858 1.00 93.50 230 ARG A O 1
ATOM 1758 N N . PRO A 1 231 ? 6.222 3.146 -17.806 1.00 94.62 231 PRO A N 1
ATOM 1759 C CA . PRO A 1 231 ? 6.980 1.937 -18.085 1.00 94.62 231 PRO A CA 1
ATOM 1760 C C . PRO A 1 231 ? 6.282 1.145 -19.193 1.00 94.62 231 PRO A C 1
ATOM 1762 O O . PRO A 1 231 ? 5.053 1.039 -19.197 1.00 94.62 231 PRO A O 1
ATOM 1765 N N . ASP A 1 232 ? 7.064 0.626 -20.133 1.00 95.62 232 ASP A N 1
ATOM 1766 C CA . ASP A 1 232 ? 6.557 -0.236 -21.196 1.00 95.62 232 ASP A CA 1
ATOM 1767 C C . ASP A 1 232 ? 6.645 -1.691 -20.730 1.00 95.62 232 ASP A C 1
ATOM 1769 O O . ASP A 1 232 ? 7.689 -2.120 -20.238 1.00 95.62 232 ASP A O 1
ATOM 1773 N N . PHE A 1 233 ? 5.539 -2.421 -20.837 1.00 97.19 233 PHE A N 1
ATOM 1774 C CA . PHE A 1 233 ? 5.432 -3.805 -20.392 1.00 97.19 233 PHE A CA 1
ATOM 1775 C C . PHE A 1 233 ? 4.990 -4.675 -21.570 1.00 97.19 233 PHE A C 1
ATOM 1777 O O . PHE A 1 233 ? 3.914 -4.475 -22.140 1.00 97.19 233 PHE A O 1
ATOM 1784 N N . ASP A 1 234 ? 5.784 -5.693 -21.890 1.00 96.31 234 ASP A N 1
ATOM 1785 C CA . ASP A 1 234 ? 5.509 -6.643 -22.974 1.00 96.31 234 ASP A CA 1
ATOM 1786 C C . ASP A 1 234 ? 4.332 -7.598 -22.664 1.00 96.31 234 ASP A C 1
ATOM 1788 O O . ASP A 1 234 ? 3.779 -8.254 -23.555 1.00 96.31 234 ASP A O 1
ATOM 1792 N N . GLY A 1 235 ? 3.930 -7.701 -21.393 1.00 95.94 235 GLY A N 1
ATOM 1793 C CA . GLY A 1 235 ? 2.984 -8.689 -20.878 1.00 95.94 235 GLY A CA 1
ATOM 1794 C C . GLY A 1 235 ? 1.947 -8.140 -19.897 1.00 95.94 235 GLY A C 1
ATOM 1795 O O . GLY A 1 235 ? 1.638 -6.952 -19.881 1.00 95.94 235 GLY A O 1
ATOM 1796 N N . ASP A 1 236 ? 1.340 -9.050 -19.128 1.00 98.00 236 ASP A N 1
ATOM 1797 C CA . ASP A 1 236 ? 0.625 -8.678 -17.901 1.00 98.00 236 ASP A CA 1
ATOM 1798 C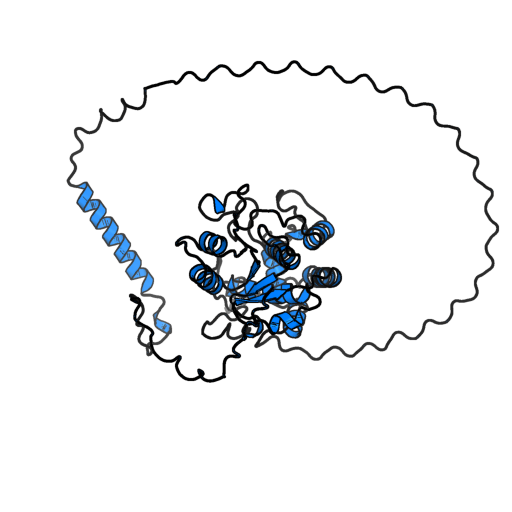 C . ASP A 1 236 ? 1.675 -8.360 -16.831 1.00 98.00 236 ASP A C 1
ATOM 1800 O O . ASP A 1 236 ? 2.555 -9.190 -16.593 1.00 98.00 236 ASP A O 1
ATOM 1804 N N . ALA A 1 237 ? 1.591 -7.177 -16.225 1.00 98.25 237 ALA A N 1
ATOM 1805 C CA . ALA A 1 237 ? 2.528 -6.705 -15.211 1.00 98.25 237 ALA A CA 1
ATOM 1806 C C . ALA A 1 237 ? 1.877 -6.673 -13.816 1.00 98.25 237 ALA A C 1
ATOM 1808 O O . ALA A 1 237 ? 1.435 -5.608 -13.373 1.00 98.25 237 ALA A O 1
ATOM 1809 N N . PRO A 1 238 ? 1.769 -7.817 -13.108 1.00 98.50 238 PRO A N 1
ATOM 1810 C CA . PRO A 1 238 ? 1.202 -7.841 -11.765 1.00 98.50 238 PRO A CA 1
ATOM 1811 C C . PRO A 1 238 ? 2.025 -6.980 -10.803 1.00 98.50 238 PRO A C 1
ATOM 1813 O O . PRO A 1 238 ? 3.247 -6.855 -10.933 1.00 98.50 238 PRO A O 1
ATOM 1816 N N . GLY A 1 239 ? 1.346 -6.418 -9.803 1.00 98.44 239 GLY A N 1
ATOM 1817 C CA . GLY A 1 239 ? 2.020 -5.760 -8.688 1.00 98.44 239 GLY A CA 1
ATOM 1818 C C . GLY A 1 239 ? 2.831 -6.761 -7.878 1.00 98.44 239 GLY A C 1
ATOM 1819 O O . GLY A 1 239 ? 2.324 -7.829 -7.540 1.00 98.44 239 GLY A O 1
ATOM 1820 N N . LEU A 1 240 ? 4.075 -6.428 -7.560 1.00 98.50 240 LEU A N 1
ATOM 1821 C CA . LEU A 1 240 ? 4.973 -7.252 -6.769 1.00 98.50 240 LEU A CA 1
ATOM 1822 C C . LEU A 1 240 ? 5.182 -6.630 -5.385 1.00 98.50 240 LEU A C 1
ATOM 1824 O O . LEU A 1 240 ? 5.719 -5.532 -5.275 1.00 98.50 240 LEU A O 1
ATOM 1828 N N . LEU A 1 241 ? 4.803 -7.372 -4.345 1.00 98.06 241 LEU A N 1
ATOM 1829 C CA . LEU A 1 241 ? 5.029 -7.025 -2.942 1.00 98.06 241 LEU A CA 1
ATOM 1830 C C . LEU A 1 241 ? 6.138 -7.897 -2.345 1.00 98.06 241 LEU A C 1
ATOM 1832 O O . LEU A 1 241 ? 6.316 -9.054 -2.740 1.00 98.06 241 LEU A O 1
ATOM 1836 N N . GLY A 1 242 ? 6.877 -7.375 -1.373 1.00 97.00 242 GLY A N 1
ATOM 1837 C CA . GLY A 1 242 ? 7.974 -8.099 -0.739 1.00 97.00 242 GLY A CA 1
ATOM 1838 C C . GLY A 1 242 ? 8.965 -7.192 -0.028 1.00 97.00 242 GLY A C 1
ATOM 1839 O O . GLY A 1 242 ? 8.933 -5.978 -0.187 1.00 97.00 242 GLY A O 1
ATOM 1840 N N . PHE A 1 243 ? 9.902 -7.805 0.693 1.00 95.31 243 PHE A N 1
ATOM 1841 C CA . PHE A 1 243 ? 11.106 -7.106 1.134 1.00 95.31 243 PHE A CA 1
ATOM 1842 C C . PHE A 1 243 ? 11.965 -6.693 -0.064 1.00 95.31 243 PHE A C 1
ATOM 1844 O O . PHE A 1 243 ? 11.991 -7.378 -1.093 1.00 95.31 243 PHE A O 1
ATOM 1851 N N . ASP A 1 244 ? 12.704 -5.600 0.096 1.00 92.88 244 ASP A N 1
ATOM 1852 C CA . ASP A 1 244 ? 13.507 -4.973 -0.951 1.00 92.88 244 ASP A CA 1
ATOM 1853 C C . ASP A 1 244 ? 14.455 -5.952 -1.657 1.00 92.88 244 ASP A C 1
ATOM 1855 O O . ASP A 1 244 ? 14.529 -5.979 -2.892 1.00 92.88 244 ASP A O 1
ATOM 1859 N N . GLU A 1 245 ? 15.161 -6.774 -0.882 1.00 94.31 245 GLU A N 1
ATOM 1860 C CA . GLU A 1 245 ? 16.109 -7.768 -1.373 1.00 94.31 245 GLU A CA 1
ATOM 1861 C C . GLU A 1 245 ? 15.420 -8.955 -2.053 1.00 94.31 245 GLU A C 1
ATOM 1863 O O . GLU A 1 245 ? 15.917 -9.459 -3.061 1.00 94.31 245 GLU A O 1
ATOM 1868 N N . ALA A 1 246 ? 14.250 -9.370 -1.560 1.00 96.31 246 ALA A N 1
ATOM 1869 C CA . ALA A 1 246 ? 13.478 -10.454 -2.161 1.00 96.31 246 ALA A CA 1
ATOM 1870 C C . ALA A 1 246 ? 12.858 -10.021 -3.500 1.00 96.31 246 ALA A C 1
ATOM 1872 O O . ALA A 1 246 ? 12.859 -10.790 -4.467 1.00 96.31 246 ALA A O 1
ATOM 1873 N N . ILE A 1 247 ? 12.377 -8.774 -3.578 1.00 97.12 247 ILE A N 1
ATOM 1874 C CA . ILE A 1 247 ? 11.940 -8.134 -4.824 1.00 97.12 247 ILE A CA 1
ATOM 1875 C C . ILE A 1 247 ? 13.106 -8.083 -5.813 1.00 97.12 247 ILE A C 1
ATOM 1877 O O . ILE A 1 247 ? 12.958 -8.532 -6.950 1.00 97.12 247 ILE A O 1
ATOM 1881 N N . ALA A 1 248 ? 14.275 -7.595 -5.376 1.00 96.12 248 ALA A N 1
ATOM 1882 C CA . ALA A 1 248 ? 15.470 -7.515 -6.213 1.00 96.12 248 ALA A CA 1
ATOM 1883 C C . ALA A 1 248 ? 15.849 -8.885 -6.794 1.00 96.12 248 ALA A C 1
ATOM 1885 O O . ALA A 1 248 ? 16.052 -9.014 -8.000 1.00 96.12 248 ALA A O 1
ATOM 1886 N N . GLU A 1 249 ? 15.890 -9.921 -5.952 1.00 96.56 249 GLU A N 1
ATOM 1887 C CA . GLU A 1 249 ? 16.213 -11.286 -6.367 1.00 96.56 249 GLU A CA 1
ATOM 1888 C C . GLU A 1 249 ? 15.193 -11.833 -7.377 1.00 96.56 249 GLU A C 1
ATOM 1890 O O . GLU A 1 249 ? 15.566 -12.459 -8.372 1.00 96.56 249 GLU A O 1
ATOM 1895 N N . LEU A 1 250 ? 13.893 -11.607 -7.155 1.00 97.50 250 LEU A N 1
ATOM 1896 C CA . LEU A 1 250 ? 12.860 -12.078 -8.075 1.00 97.50 250 LEU A CA 1
ATOM 1897 C C . LEU A 1 250 ? 12.917 -11.360 -9.429 1.00 97.50 250 LEU A C 1
ATOM 1899 O O . LEU A 1 250 ? 12.867 -12.040 -10.456 1.00 97.50 250 LEU A O 1
ATOM 1903 N N . CYS A 1 251 ? 13.058 -10.032 -9.439 1.00 98.06 251 CYS A N 1
ATOM 1904 C CA . CYS A 1 251 ? 13.185 -9.260 -10.674 1.00 98.06 251 CYS A CA 1
ATOM 1905 C C . CYS A 1 251 ? 14.455 -9.655 -11.439 1.00 98.06 251 CYS A C 1
ATOM 1907 O O . CYS A 1 251 ? 14.375 -9.993 -12.616 1.00 98.06 251 CYS A O 1
ATOM 1909 N N . ALA A 1 252 ? 15.608 -9.745 -10.768 1.00 97.38 252 ALA A N 1
ATOM 1910 C CA . ALA A 1 252 ? 16.868 -10.144 -11.396 1.00 97.38 252 ALA A CA 1
ATOM 1911 C C . ALA A 1 252 ? 16.823 -11.557 -12.007 1.00 97.38 252 ALA A C 1
ATOM 1913 O O . ALA A 1 252 ? 17.434 -11.793 -13.044 1.00 97.38 252 ALA A O 1
ATOM 1914 N N . ARG A 1 253 ? 16.085 -12.501 -11.403 1.00 97.44 253 ARG A N 1
ATOM 1915 C CA . ARG A 1 253 ? 15.913 -13.857 -11.960 1.00 97.44 253 ARG A CA 1
ATOM 1916 C C . ARG A 1 253 ? 15.052 -13.905 -13.221 1.00 97.44 253 ARG A C 1
ATOM 1918 O O . ARG A 1 253 ? 15.177 -14.860 -13.984 1.00 97.44 253 ARG A O 1
ATOM 1925 N N . ARG A 1 254 ? 14.136 -12.950 -13.397 1.00 97.25 254 ARG A N 1
ATOM 1926 C CA . ARG A 1 254 ? 13.186 -12.908 -14.523 1.00 97.25 254 ARG A CA 1
ATOM 1927 C C . ARG A 1 254 ? 13.595 -11.924 -15.622 1.00 97.25 254 ARG A C 1
ATOM 1929 O O . ARG A 1 254 ? 13.126 -12.064 -16.743 1.00 97.25 254 ARG A O 1
ATOM 1936 N N . SER A 1 255 ? 14.468 -10.980 -15.291 1.00 96.69 255 SER A N 1
ATOM 1937 C CA . SER A 1 255 ? 15.013 -9.960 -16.183 1.00 96.69 255 SER A CA 1
ATOM 1938 C C . SER A 1 255 ? 16.154 -10.514 -17.043 1.00 96.69 255 SER A C 1
ATOM 1940 O O . SER A 1 255 ? 17.049 -11.203 -16.550 1.00 96.69 255 SER A O 1
ATOM 1942 N N . ALA A 1 256 ? 16.163 -10.165 -18.324 1.00 96.38 256 ALA A N 1
ATOM 1943 C CA . ALA A 1 256 ? 17.320 -10.271 -19.207 1.00 96.38 256 ALA A CA 1
ATOM 1944 C C . ALA A 1 256 ? 18.263 -9.061 -19.060 1.00 96.38 256 ALA A C 1
ATOM 1946 O O . ALA A 1 256 ? 19.455 -9.155 -19.370 1.00 96.38 256 ALA A O 1
ATOM 1947 N N . VAL A 1 257 ? 17.750 -7.928 -18.572 1.00 94.94 257 VAL A N 1
ATOM 1948 C CA . VAL A 1 257 ? 18.517 -6.694 -18.374 1.00 94.94 257 VAL A CA 1
ATOM 1949 C C . VAL A 1 257 ? 19.272 -6.706 -17.039 1.00 94.94 257 VAL A C 1
ATOM 1951 O O . VAL A 1 257 ? 18.806 -7.223 -16.020 1.00 94.94 257 VAL A O 1
ATOM 1954 N N . ARG A 1 258 ? 20.467 -6.104 -17.030 1.00 93.88 258 ARG A N 1
ATOM 1955 C CA . ARG A 1 258 ? 21.228 -5.770 -15.814 1.00 93.88 258 ARG A CA 1
ATOM 1956 C C . ARG A 1 258 ? 21.113 -4.275 -15.537 1.00 93.88 258 ARG A C 1
ATOM 1958 O O . ARG A 1 258 ? 21.109 -3.492 -16.478 1.00 93.88 258 ARG A O 1
ATOM 1965 N N . GLY A 1 259 ? 21.092 -3.874 -14.268 1.00 92.12 259 GLY A N 1
ATOM 1966 C CA . GLY A 1 259 ? 21.084 -2.459 -13.900 1.00 92.12 259 GLY A CA 1
ATOM 1967 C C . GLY A 1 259 ? 20.296 -2.191 -12.628 1.00 92.12 259 GLY A C 1
ATOM 1968 O O . GLY A 1 259 ? 20.203 -3.055 -11.756 1.00 92.12 259 GLY A O 1
ATOM 1969 N N . ALA A 1 260 ? 19.739 -0.984 -12.531 1.00 92.50 260 ALA A N 1
ATOM 1970 C CA . ALA A 1 260 ? 18.913 -0.591 -11.401 1.00 92.50 260 ALA A CA 1
ATOM 1971 C C . ALA A 1 260 ? 17.660 -1.477 -11.291 1.00 92.50 260 ALA A C 1
ATOM 1973 O O . ALA A 1 260 ? 17.031 -1.845 -12.284 1.00 92.50 260 ALA A O 1
ATOM 1974 N N . ARG A 1 261 ? 17.291 -1.794 -10.047 1.00 94.69 261 ARG A N 1
ATOM 1975 C CA . ARG A 1 261 ? 16.222 -2.739 -9.687 1.00 94.69 261 ARG A CA 1
ATOM 1976 C C . ARG A 1 261 ? 14.890 -2.469 -10.391 1.00 94.69 261 ARG A C 1
ATOM 1978 O O . ARG A 1 261 ? 14.275 -3.406 -10.882 1.00 94.69 261 ARG A O 1
ATOM 1985 N N . ALA A 1 262 ? 14.465 -1.210 -10.485 1.00 95.38 262 ALA A N 1
ATOM 1986 C CA . ALA A 1 262 ? 13.212 -0.856 -11.151 1.00 95.38 262 ALA A CA 1
ATOM 1987 C C . ALA A 1 262 ? 13.208 -1.243 -12.642 1.00 95.38 262 ALA A C 1
ATOM 1989 O O . ALA A 1 262 ? 12.225 -1.804 -13.117 1.00 95.38 262 ALA A O 1
ATOM 1990 N N . TYR A 1 263 ? 14.322 -1.048 -13.359 1.00 96.69 263 TYR A N 1
ATOM 1991 C CA . TYR A 1 263 ? 14.442 -1.478 -14.759 1.00 96.69 263 TYR A CA 1
ATOM 1992 C C . TYR A 1 263 ? 14.381 -3.000 -14.889 1.00 96.69 263 TYR A C 1
ATOM 1994 O O . TYR A 1 263 ? 13.731 -3.502 -15.798 1.00 96.69 263 TYR A O 1
ATOM 2002 N N . GLN A 1 264 ? 15.002 -3.733 -13.960 1.00 97.69 264 GLN A N 1
ATOM 2003 C CA . GLN A 1 264 ? 14.907 -5.196 -13.937 1.00 97.69 264 GLN A CA 1
ATOM 2004 C C . GLN A 1 264 ? 13.471 -5.667 -13.698 1.00 97.69 264 GLN A C 1
ATOM 2006 O O . GLN A 1 264 ? 13.036 -6.640 -14.301 1.00 97.69 264 GLN A O 1
ATOM 2011 N N . CYS A 1 265 ? 12.718 -4.996 -12.822 1.00 98.12 265 CYS A N 1
ATOM 2012 C CA . CYS A 1 265 ? 11.323 -5.355 -12.585 1.00 98.12 265 CYS A CA 1
ATOM 2013 C C . CYS A 1 265 ? 10.444 -5.061 -13.808 1.00 98.12 265 CYS A C 1
ATOM 2015 O O . CYS A 1 265 ? 9.636 -5.908 -14.178 1.00 98.12 265 CYS A O 1
ATOM 2017 N N . VAL A 1 266 ? 10.645 -3.924 -14.483 1.00 97.62 266 VAL A N 1
ATOM 2018 C CA . VAL A 1 266 ? 9.920 -3.599 -15.723 1.00 97.62 266 VAL A CA 1
ATOM 2019 C C . VAL A 1 266 ? 10.211 -4.622 -16.824 1.00 97.62 266 VAL A C 1
ATOM 2021 O O . VAL A 1 266 ? 9.270 -5.186 -17.375 1.00 97.62 266 VAL A O 1
ATOM 2024 N N . ASP A 1 267 ? 11.485 -4.950 -17.065 1.00 97.88 267 ASP A N 1
ATOM 2025 C CA . ASP A 1 267 ? 11.902 -5.993 -18.020 1.00 97.88 267 ASP A CA 1
ATOM 2026 C C . ASP A 1 267 ? 11.319 -7.375 -17.660 1.00 97.88 267 ASP A C 1
ATOM 2028 O O . ASP A 1 267 ? 10.861 -8.131 -18.516 1.00 97.88 267 ASP A O 1
ATOM 2032 N N . ALA A 1 268 ? 11.225 -7.682 -16.362 1.00 98.06 268 ALA A N 1
ATOM 2033 C CA . ALA A 1 268 ? 10.583 -8.889 -15.847 1.00 98.06 268 ALA A CA 1
ATOM 2034 C C . ALA A 1 268 ? 9.041 -8.886 -15.935 1.00 98.06 268 ALA A C 1
ATOM 2036 O O . ALA A 1 268 ? 8.422 -9.860 -15.496 1.00 98.06 268 ALA A O 1
ATOM 2037 N N . ASN A 1 269 ? 8.420 -7.834 -16.482 1.00 98.31 269 ASN A N 1
ATOM 2038 C CA . ASN A 1 269 ? 6.975 -7.597 -16.468 1.00 98.31 269 ASN A CA 1
ATOM 2039 C C . ASN A 1 269 ? 6.386 -7.599 -15.049 1.00 98.31 269 ASN A C 1
ATOM 2041 O O . ASN A 1 269 ? 5.433 -8.314 -14.758 1.00 98.31 269 ASN A O 1
ATOM 2045 N N . LEU A 1 270 ? 6.983 -6.828 -14.140 1.00 98.38 270 LEU A N 1
ATOM 2046 C CA . LEU A 1 270 ? 6.564 -6.705 -12.743 1.00 98.38 270 LEU A CA 1
ATOM 2047 C C . LEU A 1 270 ? 6.456 -5.233 -12.356 1.00 98.38 270 LEU A C 1
ATOM 2049 O O . LEU A 1 270 ? 7.390 -4.454 -12.550 1.00 98.38 270 LEU A O 1
ATOM 2053 N N . ASN A 1 271 ? 5.321 -4.856 -11.772 1.00 98.19 271 ASN A N 1
ATOM 2054 C CA . ASN A 1 271 ? 5.108 -3.505 -11.275 1.00 98.19 271 ASN A CA 1
ATOM 2055 C C . ASN A 1 271 ? 5.497 -3.433 -9.790 1.00 98.19 271 ASN A C 1
ATOM 2057 O O . ASN A 1 271 ? 5.042 -4.250 -8.996 1.00 98.19 271 ASN A O 1
ATOM 2061 N N . VAL A 1 272 ? 6.331 -2.470 -9.408 1.00 97.38 272 VAL A N 1
ATOM 2062 C CA . VAL A 1 272 ? 6.734 -2.217 -8.010 1.00 97.38 272 VAL A CA 1
ATOM 2063 C C . VAL A 1 272 ? 6.468 -0.759 -7.647 1.00 97.38 272 VAL A C 1
ATOM 2065 O O . VAL A 1 272 ? 6.443 0.096 -8.529 1.00 97.38 272 VAL A O 1
ATOM 2068 N N . LEU A 1 273 ? 6.286 -0.444 -6.369 1.00 96.19 273 LEU A N 1
ATOM 2069 C CA . LEU A 1 273 ? 6.155 0.942 -5.924 1.00 96.19 273 LEU A CA 1
ATOM 2070 C C . LEU A 1 273 ? 7.534 1.607 -5.790 1.00 96.19 273 LEU A C 1
ATOM 2072 O O . LEU A 1 273 ? 8.384 1.153 -5.027 1.00 96.19 273 LEU A O 1
ATOM 2076 N N . GLY A 1 274 ? 7.751 2.706 -6.508 1.00 89.00 274 GLY A N 1
ATOM 2077 C CA . GLY A 1 274 ? 8.920 3.567 -6.359 1.00 89.00 274 GLY A CA 1
ATOM 2078 C C . GLY A 1 274 ? 8.830 4.437 -5.103 1.00 89.00 274 GLY A C 1
ATOM 2079 O O . GLY A 1 274 ? 7.807 5.074 -4.847 1.00 89.00 274 GLY A O 1
ATOM 2080 N N . LEU A 1 275 ? 9.920 4.492 -4.333 1.00 85.25 275 LEU A N 1
ATOM 2081 C CA . LEU A 1 275 ? 9.966 5.176 -3.033 1.00 85.25 275 LEU A CA 1
ATOM 2082 C C . LEU A 1 275 ? 10.477 6.628 -3.099 1.00 85.25 275 LEU A C 1
ATOM 2084 O O . LEU A 1 275 ? 10.328 7.373 -2.137 1.00 85.25 275 LEU A O 1
ATOM 2088 N N . TYR A 1 276 ? 11.078 7.049 -4.216 1.00 84.44 276 TYR A N 1
ATOM 2089 C CA . TYR A 1 276 ? 11.907 8.267 -4.276 1.00 84.44 276 TYR A CA 1
ATOM 2090 C C . TYR A 1 276 ? 11.330 9.386 -5.159 1.00 84.44 276 TYR A C 1
ATOM 2092 O O . TYR A 1 276 ? 12.065 10.247 -5.636 1.00 84.44 276 TYR A O 1
ATOM 2100 N N . GLY A 1 277 ? 10.020 9.375 -5.409 1.00 81.25 277 GLY A N 1
ATOM 2101 C CA . GLY A 1 277 ? 9.365 10.399 -6.229 1.00 81.25 277 GLY A CA 1
ATOM 2102 C C . GLY A 1 277 ? 9.460 11.785 -5.588 1.00 81.25 277 GLY A C 1
ATOM 2103 O O . GLY A 1 277 ? 9.067 11.954 -4.440 1.00 81.25 277 GLY A O 1
ATOM 2104 N N . MET A 1 278 ? 9.953 12.784 -6.324 1.00 82.38 278 MET A N 1
ATOM 2105 C CA . MET A 1 278 ? 10.076 14.158 -5.811 1.00 82.38 278 MET A CA 1
ATOM 2106 C C . MET A 1 278 ? 8.734 14.895 -5.781 1.00 82.38 278 MET A C 1
ATOM 2108 O O . MET A 1 278 ? 8.468 15.648 -4.848 1.00 82.38 278 MET A O 1
ATOM 2112 N N . ARG A 1 279 ? 7.888 14.696 -6.800 1.00 86.44 279 ARG A N 1
ATOM 2113 C CA . ARG A 1 279 ? 6.566 15.335 -6.895 1.00 86.44 279 ARG A CA 1
ATOM 2114 C C . ARG A 1 279 ? 5.579 14.714 -5.917 1.00 86.44 279 ARG A C 1
ATOM 2116 O O . ARG A 1 279 ? 4.809 15.420 -5.279 1.00 86.44 279 ARG A O 1
ATOM 2123 N N . VAL A 1 280 ? 5.625 13.387 -5.812 1.00 85.38 280 VAL A N 1
ATOM 2124 C CA . VAL A 1 280 ? 4.793 12.603 -4.904 1.00 85.38 280 VAL A CA 1
ATOM 2125 C C . VAL A 1 280 ? 5.717 11.783 -4.005 1.00 85.38 280 VAL A C 1
ATOM 2127 O O . VAL A 1 280 ? 6.046 10.651 -4.363 1.00 85.38 280 VAL A O 1
ATOM 2130 N N . PRO A 1 281 ? 6.178 12.315 -2.863 1.00 86.94 281 PRO A N 1
ATOM 2131 C CA . PRO A 1 281 ? 7.025 11.558 -1.950 1.00 86.94 281 PRO A CA 1
ATOM 2132 C C . PRO A 1 281 ? 6.311 10.302 -1.450 1.00 86.94 281 PRO A C 1
ATOM 2134 O O . PRO A 1 281 ? 5.078 10.220 -1.410 1.00 86.94 281 PRO A O 1
ATOM 2137 N N . TYR A 1 282 ? 7.097 9.284 -1.112 1.00 89.19 282 TYR A N 1
ATOM 2138 C CA . TYR A 1 282 ? 6.553 8.081 -0.506 1.00 89.19 282 TYR A CA 1
ATOM 2139 C C . TYR A 1 282 ? 5.915 8.402 0.849 1.00 89.19 282 TYR A C 1
ATOM 2141 O O . TYR A 1 282 ? 6.507 9.077 1.680 1.00 89.19 282 TYR A O 1
ATOM 2149 N N . ASN A 1 283 ? 4.717 7.870 1.067 1.00 90.44 283 ASN A N 1
ATOM 2150 C CA . ASN A 1 283 ? 4.058 7.794 2.363 1.00 90.44 283 ASN A CA 1
ATOM 2151 C C . ASN A 1 283 ? 3.073 6.612 2.343 1.00 90.44 283 ASN A C 1
ATOM 2153 O O . ASN A 1 283 ? 2.876 5.956 1.313 1.00 90.44 283 ASN A O 1
ATOM 2157 N N . LEU A 1 284 ? 2.423 6.338 3.474 1.00 92.19 284 LEU A N 1
ATOM 2158 C CA . LEU A 1 284 ? 1.504 5.202 3.576 1.00 92.19 284 LEU A CA 1
ATOM 2159 C C . LEU A 1 284 ? 0.192 5.381 2.800 1.00 92.19 284 LEU A C 1
ATOM 2161 O O . LEU A 1 284 ? -0.387 4.379 2.382 1.00 92.19 284 LEU A O 1
ATOM 2165 N N . CYS A 1 285 ? -0.252 6.615 2.531 1.00 94.31 285 CYS A N 1
ATOM 2166 C CA . CYS A 1 285 ? -1.377 6.843 1.620 1.00 94.31 285 CYS A CA 1
ATOM 2167 C C . CYS A 1 285 ? -1.022 6.425 0.194 1.00 94.31 285 CYS A C 1
ATOM 2169 O O . CYS A 1 285 ? -1.787 5.691 -0.425 1.00 94.31 285 CYS A O 1
ATOM 2171 N N . ARG A 1 286 ? 0.159 6.820 -0.299 1.00 94.62 286 ARG A N 1
ATOM 2172 C CA . ARG A 1 286 ? 0.658 6.421 -1.621 1.00 94.62 286 ARG A CA 1
ATOM 2173 C C . ARG A 1 286 ? 0.817 4.904 -1.717 1.00 94.62 286 ARG A C 1
ATOM 2175 O O . ARG A 1 286 ? 0.483 4.308 -2.738 1.00 94.62 286 ARG A O 1
ATOM 2182 N N . ASN A 1 287 ? 1.300 4.275 -0.645 1.00 95.81 287 ASN A N 1
ATOM 2183 C CA . ASN A 1 287 ? 1.394 2.822 -0.554 1.00 95.81 287 ASN A CA 1
ATOM 2184 C C . ASN A 1 287 ? 0.009 2.153 -0.671 1.00 95.81 287 ASN A C 1
ATOM 2186 O O . ASN A 1 287 ? -0.176 1.247 -1.485 1.00 95.81 287 ASN A O 1
ATOM 2190 N N . LEU A 1 288 ? -0.988 2.652 0.069 1.00 97.00 288 LEU A N 1
ATOM 2191 C CA . LEU A 1 288 ? -2.365 2.161 -0.002 1.00 97.00 288 LEU A CA 1
ATOM 2192 C C . LEU A 1 288 ? -3.000 2.376 -1.385 1.00 97.00 288 LEU A C 1
ATOM 2194 O O . LEU A 1 288 ? -3.657 1.466 -1.889 1.00 97.00 288 LEU A O 1
ATOM 2198 N N . GLU A 1 289 ? -2.813 3.545 -2.003 1.00 97.31 289 GLU A N 1
ATOM 2199 C CA . GLU A 1 289 ? -3.278 3.824 -3.367 1.00 97.31 289 GLU A CA 1
ATOM 2200 C C . GLU A 1 289 ? -2.705 2.801 -4.351 1.00 97.31 289 GLU A C 1
ATOM 2202 O O . GLU A 1 289 ? -3.461 2.172 -5.094 1.00 97.31 289 GLU A O 1
ATOM 2207 N N . TRP A 1 290 ? -1.387 2.572 -4.304 1.00 98.19 290 TRP A N 1
ATOM 2208 C CA . TRP A 1 290 ? -0.731 1.579 -5.148 1.00 98.19 290 TRP A CA 1
ATOM 2209 C C . TRP A 1 290 ? -1.305 0.178 -4.911 1.00 98.19 290 TRP A C 1
ATOM 2211 O O . TRP A 1 290 ? -1.712 -0.478 -5.868 1.00 98.19 290 TRP A O 1
ATOM 2221 N N . GLN A 1 291 ? -1.433 -0.269 -3.657 1.00 98.50 291 GLN A N 1
ATOM 2222 C CA . GLN A 1 291 ? -2.012 -1.580 -3.343 1.00 98.50 291 GLN A CA 1
ATOM 2223 C C . GLN A 1 291 ? -3.452 -1.732 -3.844 1.00 98.50 291 GLN A C 1
ATOM 2225 O O . GLN A 1 291 ? -3.801 -2.773 -4.403 1.00 98.50 291 GLN A O 1
ATOM 2230 N N . ALA A 1 292 ? -4.289 -0.706 -3.682 1.00 98.31 292 ALA A N 1
ATOM 2231 C CA . ALA A 1 292 ? -5.654 -0.718 -4.196 1.00 98.31 292 ALA A CA 1
ATOM 2232 C C . ALA A 1 292 ? -5.673 -0.804 -5.730 1.00 98.31 292 ALA A C 1
ATOM 2234 O O . ALA A 1 292 ? -6.492 -1.528 -6.298 1.00 98.31 292 ALA A O 1
ATOM 2235 N N . CYS A 1 293 ? -4.726 -0.154 -6.408 1.00 98.62 293 CYS A N 1
ATOM 2236 C CA . CYS A 1 293 ? -4.537 -0.294 -7.848 1.00 98.62 293 CYS A CA 1
ATOM 2237 C C . CYS A 1 293 ? -4.104 -1.706 -8.260 1.00 98.62 293 CYS A C 1
ATOM 2239 O O . CYS A 1 293 ? -4.662 -2.236 -9.225 1.00 98.62 293 CYS A O 1
ATOM 2241 N N . VAL A 1 294 ? -3.194 -2.348 -7.510 1.00 98.56 294 VAL A N 1
ATOM 2242 C CA . VAL A 1 294 ? -2.842 -3.767 -7.711 1.00 98.56 294 VAL A CA 1
ATOM 2243 C C . VAL A 1 294 ? -4.092 -4.638 -7.576 1.00 98.56 294 VAL A C 1
ATOM 2245 O O . VAL A 1 294 ? -4.363 -5.479 -8.432 1.00 98.56 294 VAL A O 1
ATOM 2248 N N . ALA A 1 295 ? -4.857 -4.431 -6.501 1.00 98.44 295 ALA A N 1
ATOM 2249 C CA . ALA A 1 295 ? -6.060 -5.189 -6.168 1.00 98.44 295 ALA A CA 1
ATOM 2250 C C . ALA A 1 295 ? -7.182 -5.011 -7.198 1.00 98.44 295 ALA A C 1
ATOM 2252 O O . ALA A 1 295 ? -7.937 -5.944 -7.462 1.00 98.44 295 ALA A O 1
ATOM 2253 N N . ALA A 1 296 ? -7.275 -3.828 -7.803 1.00 98.25 296 ALA A N 1
ATOM 2254 C CA . ALA A 1 296 ? -8.213 -3.529 -8.874 1.00 98.25 296 ALA A CA 1
ATOM 2255 C C . ALA A 1 296 ? -7.730 -4.010 -10.256 1.00 98.25 296 ALA A C 1
ATOM 2257 O O . ALA A 1 296 ? -8.520 -4.001 -11.201 1.00 98.25 296 ALA A O 1
ATOM 2258 N N . GLY A 1 297 ? -6.460 -4.411 -10.394 1.00 98.19 297 GLY A N 1
ATOM 2259 C CA . GLY A 1 297 ? -5.859 -4.771 -11.679 1.00 98.19 297 GLY A CA 1
ATOM 2260 C C . GLY A 1 297 ? -5.713 -3.576 -12.620 1.00 98.19 297 GLY A C 1
ATOM 2261 O O . GLY A 1 297 ? -5.994 -3.706 -13.808 1.00 98.19 297 GLY A O 1
ATOM 2262 N N . LYS A 1 298 ? -5.381 -2.400 -12.074 1.00 98.19 298 LYS A N 1
ATOM 2263 C CA . LYS A 1 298 ? -5.398 -1.113 -12.790 1.00 98.19 298 LYS A CA 1
ATOM 2264 C C . LYS A 1 298 ? -4.031 -0.445 -12.925 1.00 98.19 298 LYS A C 1
ATOM 2266 O O . LYS A 1 298 ? -3.967 0.668 -13.441 1.00 98.19 298 LYS A O 1
ATOM 2271 N N . LEU A 1 299 ? -2.953 -1.063 -12.443 1.00 98.25 299 LEU A N 1
ATOM 2272 C CA . LEU A 1 299 ? -1.614 -0.511 -12.649 1.00 98.25 299 LEU A CA 1
ATOM 2273 C C . LEU A 1 299 ? -1.247 -0.488 -14.146 1.00 98.25 299 LEU A C 1
ATOM 2275 O O . LEU A 1 299 ? -1.764 -1.304 -14.914 1.00 98.25 299 LEU A O 1
ATOM 2279 N N . PRO A 1 300 ? -0.324 0.387 -14.586 1.00 97.75 300 PRO A N 1
ATOM 2280 C CA . PRO A 1 300 ? 0.173 0.356 -15.957 1.00 97.75 300 PRO A CA 1
ATOM 2281 C C . PRO A 1 300 ? 0.740 -1.027 -16.293 1.00 97.75 300 PRO A C 1
ATOM 2283 O O . PRO A 1 300 ? 1.498 -1.595 -15.506 1.00 97.75 300 PRO A O 1
ATOM 2286 N N . GLY A 1 301 ? 0.335 -1.575 -17.442 1.00 97.56 301 GLY A N 1
ATOM 2287 C CA . GLY A 1 301 ? 0.693 -2.927 -17.892 1.00 97.56 301 GLY A CA 1
ATOM 2288 C C . GLY A 1 301 ? -0.073 -4.070 -17.214 1.00 97.56 301 GLY A C 1
ATOM 2289 O O . GLY A 1 301 ? -0.069 -5.190 -17.723 1.00 97.56 301 GLY A O 1
ATOM 2290 N N . GLN A 1 302 ? -0.774 -3.815 -16.109 1.00 98.00 302 GLN A N 1
ATOM 2291 C CA . GLN A 1 302 ? -1.526 -4.835 -15.389 1.00 98.00 302 GLN A CA 1
ATOM 2292 C C . GLN A 1 302 ? -2.884 -5.079 -16.061 1.00 98.00 302 GLN A C 1
ATOM 2294 O O . GLN A 1 302 ? -3.658 -4.160 -16.318 1.00 98.00 302 GLN A O 1
ATOM 2299 N N . ARG A 1 303 ? -3.179 -6.342 -16.366 1.00 96.81 303 ARG A N 1
ATOM 2300 C CA . ARG A 1 303 ? -4.394 -6.790 -17.069 1.00 96.81 303 ARG A CA 1
ATOM 2301 C C . ARG A 1 303 ? -5.325 -7.587 -16.164 1.00 96.81 303 ARG A C 1
ATOM 2303 O O . ARG A 1 303 ? -6.483 -7.809 -16.516 1.00 96.81 303 ARG A O 1
ATOM 2310 N N . THR A 1 304 ? -4.818 -8.057 -15.027 1.00 97.31 304 THR A N 1
ATOM 2311 C CA . THR A 1 304 ? -5.564 -8.856 -14.054 1.00 97.31 304 THR A CA 1
ATOM 2312 C C . THR A 1 304 ? -5.384 -8.303 -12.636 1.00 97.31 304 THR A C 1
ATOM 2314 O O . THR A 1 304 ? -4.341 -7.721 -12.348 1.00 97.31 304 THR A O 1
ATOM 2317 N N . PRO A 1 305 ? -6.352 -8.490 -11.715 1.00 97.81 305 PRO A N 1
ATOM 2318 C CA . PRO A 1 305 ? -6.238 -8.074 -10.308 1.00 97.81 305 PRO A CA 1
ATOM 2319 C C . PRO A 1 305 ? -5.322 -9.017 -9.507 1.00 97.81 305 PRO A C 1
ATOM 2321 O O . PRO A 1 305 ? -5.698 -9.556 -8.464 1.00 97.81 305 PRO A O 1
ATOM 2324 N N . THR A 1 306 ? -4.142 -9.291 -10.059 1.00 98.44 306 THR A N 1
ATOM 2325 C CA . THR A 1 306 ? -3.172 -10.251 -9.543 1.00 98.44 306 THR A CA 1
ATOM 2326 C C . THR A 1 306 ? -2.014 -9.511 -8.892 1.00 98.44 306 THR A C 1
ATOM 2328 O O . THR A 1 306 ? -1.375 -8.667 -9.522 1.00 98.44 306 THR A O 1
ATOM 2331 N N . ALA A 1 307 ? -1.727 -9.876 -7.649 1.00 98.50 307 ALA A N 1
ATOM 2332 C CA . ALA A 1 307 ? -0.499 -9.546 -6.950 1.00 98.50 307 ALA A CA 1
ATOM 2333 C C . ALA A 1 307 ? 0.439 -10.759 -6.940 1.00 98.50 307 ALA A C 1
ATOM 2335 O O . ALA A 1 307 ? -0.010 -11.904 -6.838 1.00 98.50 307 ALA A O 1
ATOM 2336 N N . LEU A 1 308 ? 1.740 -10.501 -6.999 1.00 98.44 308 LEU A N 1
ATOM 2337 C CA . LEU A 1 308 ? 2.792 -11.459 -6.688 1.00 98.44 308 LEU A CA 1
ATOM 2338 C C . LEU A 1 308 ? 3.441 -11.089 -5.359 1.00 98.44 308 LEU A C 1
ATOM 2340 O O . LEU A 1 308 ? 3.590 -9.914 -5.032 1.00 98.44 308 LEU A O 1
ATOM 2344 N N . PHE A 1 309 ? 3.887 -12.103 -4.625 1.00 98.38 309 PHE A N 1
ATOM 2345 C CA . PHE A 1 309 ? 4.592 -11.919 -3.360 1.00 98.38 309 PHE A CA 1
ATOM 2346 C C . PHE A 1 309 ? 5.993 -12.506 -3.462 1.00 98.38 309 PHE A C 1
ATOM 2348 O O . PHE A 1 309 ? 6.138 -13.719 -3.584 1.00 98.38 309 PHE A O 1
ATOM 2355 N N . ALA A 1 310 ? 7.039 -11.680 -3.399 1.00 97.94 310 ALA A N 1
ATOM 2356 C CA . ALA A 1 310 ? 8.423 -12.159 -3.428 1.00 97.94 310 ALA A CA 1
ATOM 2357 C C . ALA A 1 310 ? 8.724 -13.106 -2.252 1.00 97.94 310 ALA A C 1
ATOM 2359 O O . ALA A 1 310 ? 9.478 -14.069 -2.400 1.00 97.94 310 ALA A O 1
ATOM 2360 N N . VAL A 1 311 ? 8.072 -12.869 -1.109 1.00 97.44 311 VAL A N 1
ATOM 2361 C CA . VAL A 1 311 ? 8.061 -13.749 0.064 1.00 97.44 311 VAL A CA 1
ATOM 2362 C C . VAL A 1 311 ? 6.622 -14.134 0.382 1.00 97.44 311 VAL A C 1
ATOM 2364 O O . VAL A 1 311 ? 5.771 -13.262 0.530 1.00 97.44 311 VAL A O 1
ATOM 2367 N N . ALA A 1 312 ? 6.357 -15.435 0.520 1.00 98.19 312 ALA A N 1
ATOM 2368 C CA . ALA A 1 312 ? 5.043 -15.949 0.895 1.00 98.19 312 ALA A CA 1
ATOM 2369 C C . ALA A 1 312 ? 4.514 -15.290 2.188 1.00 98.19 312 ALA A C 1
ATOM 2371 O O . ALA A 1 312 ? 5.187 -15.370 3.223 1.00 98.19 312 ALA A O 1
ATOM 2372 N N . PRO A 1 313 ? 3.287 -14.739 2.189 1.00 98.25 313 PRO A N 1
ATOM 2373 C CA . PRO A 1 313 ? 2.695 -14.095 3.364 1.00 98.25 313 PRO A CA 1
ATOM 2374 C C . PRO A 1 313 ? 2.668 -14.968 4.628 1.00 98.25 313 PRO A C 1
ATOM 2376 O O . PRO A 1 313 ? 2.887 -14.474 5.731 1.00 98.25 313 PRO A O 1
ATOM 2379 N N . ALA A 1 314 ? 2.456 -16.282 4.493 1.00 97.69 314 ALA A N 1
ATOM 2380 C CA . ALA A 1 314 ? 2.440 -17.213 5.629 1.00 97.69 314 ALA A CA 1
ATOM 2381 C C . ALA A 1 314 ? 3.818 -17.517 6.239 1.00 97.69 314 ALA A C 1
ATOM 2383 O O . ALA A 1 314 ? 3.898 -18.153 7.296 1.00 97.69 314 ALA A O 1
ATOM 2384 N N . LEU A 1 315 ? 4.905 -17.105 5.580 1.00 97.50 315 LEU A N 1
ATOM 2385 C CA . LEU A 1 315 ? 6.261 -17.247 6.108 1.00 97.50 315 LEU A CA 1
ATOM 2386 C C . LEU A 1 315 ? 6.685 -16.068 6.982 1.00 97.50 315 LEU A C 1
ATOM 2388 O O . LEU A 1 315 ? 7.682 -16.199 7.689 1.00 97.50 315 LEU A O 1
ATOM 2392 N N . LEU A 1 316 ? 5.945 -14.960 6.947 1.00 97.56 316 LEU A N 1
ATOM 2393 C CA . LEU A 1 316 ? 6.221 -13.788 7.763 1.00 97.56 316 LEU A CA 1
ATOM 2394 C C . LEU A 1 316 ? 5.913 -14.084 9.221 1.00 97.56 316 LEU A C 1
ATOM 2396 O O . LEU A 1 316 ? 4.787 -14.428 9.554 1.00 97.56 316 LEU A O 1
ATOM 2400 N N . ASP A 1 317 ? 6.899 -13.940 10.089 1.00 97.00 317 ASP A N 1
ATOM 2401 C CA . ASP A 1 317 ? 6.818 -14.152 11.526 1.00 97.00 317 ASP A CA 1
ATOM 2402 C C . ASP A 1 317 ? 7.257 -12.877 12.240 1.00 97.00 317 ASP A C 1
ATOM 2404 O O . ASP A 1 317 ? 8.361 -12.382 12.014 1.00 97.00 317 ASP A O 1
ATOM 2408 N N . THR A 1 318 ? 6.403 -12.324 13.100 1.00 95.56 318 THR A N 1
ATOM 2409 C CA . THR A 1 318 ? 6.671 -11.009 13.697 1.00 95.56 318 THR A CA 1
ATOM 2410 C C . THR A 1 318 ? 7.870 -10.985 14.640 1.00 95.56 318 THR A C 1
ATOM 2412 O O . THR A 1 318 ? 8.419 -9.915 14.879 1.00 95.56 318 THR A O 1
ATOM 2415 N N . GLU A 1 319 ? 8.334 -12.135 15.135 1.00 94.44 319 GLU A N 1
ATOM 2416 C CA . GLU A 1 319 ? 9.495 -12.217 16.030 1.00 94.44 319 GLU A CA 1
ATOM 2417 C C . GLU A 1 319 ? 10.787 -12.609 15.306 1.00 94.44 319 GLU A C 1
ATOM 2419 O O . GLU A 1 319 ? 11.881 -12.436 15.849 1.00 94.44 319 GLU A O 1
ATOM 2424 N N . ARG A 1 320 ? 10.681 -13.172 14.097 1.00 94.00 320 ARG A N 1
ATOM 2425 C CA . ARG A 1 320 ? 11.821 -13.789 13.402 1.00 94.00 320 ARG A CA 1
ATOM 2426 C C . ARG A 1 320 ? 12.057 -13.268 11.988 1.00 94.00 320 ARG A C 1
ATOM 2428 O O . ARG A 1 320 ? 13.150 -13.478 11.472 1.00 94.00 320 ARG A O 1
ATOM 2435 N N . GLY A 1 321 ? 11.077 -12.628 11.357 1.00 92.75 321 GLY A N 1
ATOM 2436 C CA . GLY A 1 321 ? 11.089 -12.340 9.924 1.00 92.75 321 GLY A CA 1
ATOM 2437 C C . GLY A 1 321 ? 10.629 -13.539 9.104 1.00 92.75 321 GLY A C 1
ATOM 2438 O O . GLY A 1 321 ? 9.563 -14.088 9.360 1.00 92.75 321 GLY A O 1
ATOM 2439 N N . TYR A 1 322 ? 11.419 -13.966 8.121 1.00 94.25 322 TYR A N 1
ATOM 2440 C CA . TYR A 1 322 ? 11.085 -15.093 7.243 1.00 94.25 322 TYR A CA 1
ATOM 2441 C C . TYR A 1 322 ? 12.258 -16.086 7.141 1.00 94.25 322 TYR A C 1
ATOM 2443 O O . TYR A 1 322 ? 13.380 -15.770 7.537 1.00 94.25 322 TYR A O 1
ATOM 2451 N N . PRO A 1 323 ? 12.050 -17.337 6.681 1.00 94.06 323 PRO A N 1
ATOM 2452 C CA . PRO A 1 323 ? 13.104 -18.350 6.691 1.00 94.06 323 PRO A CA 1
ATOM 2453 C C . PRO A 1 323 ? 14.402 -17.895 6.008 1.00 94.06 323 PRO A C 1
ATOM 2455 O O . PRO A 1 323 ? 14.411 -17.564 4.827 1.00 94.06 323 PRO A O 1
ATOM 2458 N N . GLY A 1 324 ? 15.506 -17.931 6.762 1.00 92.38 324 GLY A N 1
ATOM 2459 C CA . GLY A 1 324 ? 16.849 -17.578 6.286 1.00 92.38 324 GLY A CA 1
ATOM 2460 C C . GLY A 1 324 ? 17.228 -16.101 6.426 1.00 92.38 324 GLY A C 1
ATOM 2461 O O . GLY A 1 324 ? 18.374 -15.752 6.142 1.00 92.38 324 GLY A O 1
ATOM 2462 N N . ARG A 1 325 ? 16.309 -15.236 6.868 1.00 92.69 325 ARG A N 1
ATOM 2463 C CA . ARG A 1 325 ? 16.506 -13.784 6.919 1.00 92.69 325 ARG A CA 1
ATOM 2464 C C . ARG A 1 325 ? 15.821 -13.188 8.155 1.00 92.69 325 ARG A C 1
ATOM 2466 O O . ARG A 1 325 ? 14.632 -13.395 8.381 1.00 92.69 325 ARG A O 1
ATOM 2473 N N . TRP A 1 326 ? 16.580 -12.472 8.980 1.00 90.94 326 TRP A N 1
ATOM 2474 C CA . TRP A 1 326 ? 16.078 -11.900 10.232 1.00 90.94 326 TRP A CA 1
ATOM 2475 C C . TRP A 1 326 ? 15.503 -10.502 9.984 1.00 90.94 326 TRP A C 1
ATOM 2477 O O . TRP A 1 326 ? 16.264 -9.552 9.837 1.00 90.94 326 TRP A O 1
ATOM 2487 N N . HIS A 1 327 ? 14.172 -10.409 9.943 1.00 90.69 327 HIS A N 1
ATOM 2488 C CA . HIS A 1 327 ? 13.409 -9.162 9.759 1.00 90.69 327 HIS A CA 1
ATOM 2489 C C . HIS A 1 327 ? 12.209 -9.111 10.724 1.00 90.69 327 HIS A C 1
ATOM 2491 O O . HIS A 1 327 ? 11.063 -9.242 10.290 1.00 90.69 327 HIS A O 1
ATOM 2497 N N . PRO A 1 328 ? 12.425 -9.067 12.051 1.00 92.62 328 PRO A N 1
ATOM 2498 C CA . PRO A 1 328 ? 11.318 -8.995 12.993 1.00 92.62 328 PRO A CA 1
ATOM 2499 C C . PRO A 1 328 ? 10.605 -7.650 12.919 1.00 92.62 328 PRO A C 1
ATOM 2501 O O . PRO A 1 328 ? 11.232 -6.601 12.781 1.00 92.62 328 PRO A O 1
ATOM 2504 N N . LEU A 1 329 ? 9.296 -7.689 13.144 1.00 92.06 329 LEU A N 1
ATOM 2505 C CA . LEU A 1 329 ? 8.468 -6.497 13.216 1.00 92.06 329 LEU A CA 1
ATOM 2506 C C . LEU A 1 329 ? 8.865 -5.641 14.431 1.00 92.06 329 LEU A C 1
ATOM 2508 O O . LEU A 1 329 ? 8.955 -6.135 15.557 1.00 92.06 329 LEU A O 1
ATOM 2512 N N . GLY A 1 330 ? 9.075 -4.347 14.207 1.00 88.31 330 GLY A N 1
ATOM 2513 C CA . GLY A 1 330 ? 9.419 -3.354 15.221 1.00 88.31 330 GLY A CA 1
ATOM 2514 C C . GLY A 1 330 ? 10.851 -3.455 15.744 1.00 88.31 330 GLY A C 1
ATOM 2515 O O . GLY A 1 330 ? 11.130 -2.963 16.837 1.00 88.31 330 GLY A O 1
ATOM 2516 N N . ARG A 1 331 ? 11.758 -4.124 15.017 1.00 85.38 331 ARG A N 1
ATOM 2517 C CA . ARG A 1 331 ? 13.152 -4.347 15.446 1.00 85.38 331 ARG A CA 1
ATOM 2518 C C . ARG A 1 331 ? 14.199 -3.574 14.662 1.00 85.38 331 ARG A C 1
ATOM 2520 O O . ARG A 1 331 ? 15.374 -3.925 14.723 1.00 85.38 331 ARG A O 1
ATOM 2527 N N . CYS A 1 332 ? 13.807 -2.478 14.019 1.00 76.69 332 CYS A N 1
ATOM 2528 C CA . CYS A 1 332 ? 14.761 -1.558 13.411 1.00 76.69 332 CYS A CA 1
ATOM 2529 C C . CYS A 1 332 ? 15.721 -2.213 12.407 1.00 76.69 332 CYS A C 1
ATOM 2531 O O . CYS A 1 332 ? 16.866 -1.784 12.258 1.00 76.69 332 CYS A O 1
ATOM 2533 N N . SER A 1 333 ? 15.271 -3.272 11.740 1.00 74.31 333 SER A N 1
ATOM 2534 C CA . SER A 1 333 ? 15.998 -3.902 10.648 1.00 74.31 333 SER A CA 1
ATOM 2535 C C . SER A 1 333 ? 15.614 -3.212 9.337 1.00 74.31 333 SER A C 1
ATOM 2537 O O . SER A 1 333 ? 14.454 -2.888 9.130 1.00 74.31 333 SER A O 1
ATOM 2539 N N . GLY A 1 334 ? 16.585 -2.923 8.470 1.00 73.12 334 GLY A N 1
ATOM 2540 C CA . GLY A 1 334 ? 16.328 -2.290 7.171 1.00 73.12 334 GLY A CA 1
ATOM 2541 C C . GLY A 1 334 ? 16.815 -0.844 7.062 1.00 73.12 334 GLY A C 1
ATOM 2542 O O . GLY A 1 334 ? 17.629 -0.374 7.860 1.00 73.12 334 GLY A O 1
ATOM 2543 N N . PHE A 1 335 ? 16.376 -0.156 6.005 1.00 69.44 335 PHE A N 1
ATOM 2544 C CA . PHE A 1 335 ? 16.820 1.204 5.702 1.00 69.44 335 PHE A CA 1
ATOM 2545 C C . PHE A 1 335 ? 16.093 2.225 6.585 1.00 69.44 335 PHE A C 1
ATOM 2547 O O . PHE A 1 335 ? 14.864 2.249 6.654 1.00 69.44 335 PHE A O 1
ATOM 2554 N N . THR A 1 336 ? 16.866 3.104 7.218 1.00 66.19 336 THR A N 1
ATOM 2555 C CA . THR A 1 336 ? 16.388 4.322 7.882 1.00 66.19 336 THR A CA 1
ATOM 2556 C C . THR A 1 336 ? 17.068 5.519 7.230 1.00 66.19 336 THR A C 1
ATOM 2558 O O . THR A 1 336 ? 18.260 5.445 6.927 1.00 66.19 336 THR A O 1
ATOM 2561 N N . THR A 1 337 ? 16.360 6.632 7.047 1.00 61.00 337 THR A N 1
ATOM 2562 C CA . THR A 1 337 ? 16.956 7.882 6.551 1.00 61.00 337 THR A CA 1
ATOM 2563 C C . THR A 1 337 ? 18.117 8.325 7.446 1.00 61.00 337 THR A C 1
ATOM 2565 O O . THR A 1 337 ? 17.974 8.379 8.671 1.00 61.00 337 THR A O 1
ATOM 2568 N N . GLU A 1 338 ? 19.271 8.631 6.844 1.00 58.16 338 GLU A N 1
ATOM 2569 C CA . GLU A 1 338 ? 20.462 9.080 7.572 1.00 58.16 338 GLU A CA 1
ATOM 2570 C C . GLU A 1 338 ? 20.143 10.283 8.476 1.00 58.16 338 GLU A C 1
ATOM 2572 O O . GLU A 1 338 ? 19.480 11.233 8.065 1.00 58.16 338 GLU A O 1
ATOM 2577 N N . GLY A 1 339 ? 20.621 10.244 9.723 1.00 61.47 339 GLY A N 1
ATOM 2578 C CA . GLY A 1 339 ? 20.454 11.337 10.687 1.00 61.47 339 GLY A CA 1
ATOM 2579 C C . GLY A 1 339 ? 19.198 11.268 11.560 1.00 61.47 339 GLY A C 1
ATOM 2580 O O . GLY A 1 339 ? 19.093 12.051 12.503 1.00 61.47 339 GLY A O 1
ATOM 2581 N N . VAL A 1 340 ? 18.284 10.320 11.330 1.00 59.66 340 VAL A N 1
ATOM 2582 C CA . VAL A 1 340 ? 17.189 10.051 12.276 1.00 59.66 340 VAL A CA 1
ATOM 2583 C C . VAL A 1 340 ? 17.737 9.182 13.418 1.00 59.66 340 VAL A C 1
ATOM 2585 O O . VAL A 1 340 ? 18.362 8.154 13.139 1.00 59.66 340 VAL A O 1
ATOM 2588 N N . PRO A 1 341 ? 17.570 9.570 14.703 1.00 60.03 341 PRO A N 1
ATOM 2589 C CA . PRO A 1 341 ? 17.958 8.722 15.829 1.00 60.03 341 PRO A CA 1
ATOM 2590 C C . PRO A 1 341 ? 17.339 7.335 15.654 1.00 60.03 341 PRO A C 1
ATOM 2592 O O . PRO A 1 341 ? 16.213 7.252 15.156 1.00 60.03 341 PRO A O 1
ATOM 2595 N N . SER A 1 342 ? 18.069 6.277 16.037 1.00 62.84 342 SER A N 1
ATOM 2596 C CA . SER A 1 342 ? 17.645 4.883 15.833 1.00 62.84 342 SER A CA 1
ATOM 2597 C C . SER A 1 342 ? 16.148 4.731 16.100 1.00 62.84 342 SER A C 1
ATOM 2599 O O . SER A 1 342 ? 15.631 5.293 17.068 1.00 62.84 342 SER A O 1
ATOM 2601 N N . CYS A 1 343 ? 15.433 4.006 15.240 1.00 70.88 343 CYS A N 1
ATOM 2602 C CA . CYS A 1 343 ? 13.980 3.854 15.366 1.00 70.88 343 CYS A CA 1
ATOM 2603 C C . CYS A 1 343 ? 13.541 3.304 16.738 1.00 70.88 343 CYS A C 1
ATOM 2605 O O . CYS A 1 343 ? 12.408 3.534 17.145 1.00 70.88 343 CYS A O 1
ATOM 2607 N N . GLU A 1 344 ? 14.453 2.700 17.508 1.00 67.62 344 GLU A N 1
ATOM 2608 C CA . GLU A 1 344 ? 14.253 2.358 18.919 1.00 67.62 344 GLU A CA 1
ATOM 2609 C C . GLU A 1 344 ? 13.935 3.583 19.795 1.00 67.62 344 GLU A C 1
ATOM 2611 O O . GLU A 1 344 ? 13.068 3.495 20.657 1.00 67.62 344 GLU A O 1
ATOM 2616 N N . ARG A 1 345 ? 14.585 4.735 19.569 1.00 65.31 345 ARG A N 1
ATOM 2617 C CA . ARG A 1 345 ? 14.336 5.976 20.328 1.00 65.31 345 ARG A CA 1
ATOM 2618 C C . ARG A 1 345 ? 13.143 6.761 19.814 1.00 65.31 345 ARG A C 1
ATOM 2620 O O . ARG A 1 345 ? 12.426 7.376 20.590 1.00 65.31 345 ARG A O 1
ATOM 2627 N N . THR A 1 346 ? 12.952 6.785 18.500 1.00 63.12 346 THR A N 1
ATOM 2628 C CA . THR A 1 346 ? 11.887 7.589 17.880 1.00 63.12 346 THR A CA 1
ATOM 2629 C C . THR A 1 346 ? 10.567 6.832 17.765 1.00 63.12 346 THR A C 1
ATOM 2631 O O . THR A 1 346 ? 9.587 7.396 17.281 1.00 63.12 346 THR A O 1
ATOM 2634 N N . GLY A 1 347 ? 10.534 5.556 18.174 1.00 66.62 347 GLY A N 1
ATOM 2635 C CA . GLY A 1 347 ? 9.411 4.658 17.902 1.00 66.62 347 GLY A CA 1
ATOM 2636 C C . GLY A 1 347 ? 9.167 4.458 16.403 1.00 66.62 347 GLY A C 1
ATOM 2637 O O . GLY A 1 347 ? 8.054 4.094 16.021 1.00 66.62 347 GLY A O 1
ATOM 2638 N N . GLY A 1 348 ? 10.185 4.745 15.584 1.00 68.81 348 GLY A N 1
ATOM 2639 C CA . GLY A 1 348 ? 10.123 4.729 14.132 1.00 68.81 348 GLY A CA 1
ATOM 2640 C C . GLY A 1 348 ? 9.885 3.332 13.574 1.00 68.81 348 GLY A C 1
ATOM 2641 O O . GLY A 1 348 ? 10.068 2.321 14.252 1.00 68.81 348 GLY A O 1
ATOM 2642 N N . SER A 1 349 ? 9.501 3.292 12.306 1.00 79.38 349 SER A N 1
ATOM 2643 C CA . SER A 1 349 ? 9.412 2.056 11.537 1.00 79.38 349 SER A CA 1
ATOM 2644 C C . SER A 1 349 ? 10.457 2.033 10.433 1.00 79.38 349 SER A C 1
ATOM 2646 O O . SER A 1 349 ? 11.100 3.039 10.129 1.00 79.38 349 SER A O 1
ATOM 2648 N N . THR A 1 350 ? 10.660 0.853 9.879 1.00 85.81 350 THR A N 1
ATOM 2649 C CA . THR A 1 350 ? 11.631 0.562 8.829 1.00 85.81 350 THR A CA 1
ATOM 2650 C C . THR A 1 350 ? 10.931 0.055 7.584 1.00 85.81 350 THR A C 1
ATOM 2652 O O . THR A 1 350 ? 9.750 -0.295 7.618 1.00 85.81 350 THR A O 1
ATOM 2655 N N . THR A 1 351 ? 11.671 -0.031 6.479 1.00 85.69 351 THR A N 1
ATOM 2656 C CA . THR A 1 351 ? 11.174 -0.656 5.248 1.00 85.69 351 THR A CA 1
ATOM 2657 C C . THR A 1 351 ? 10.707 -2.097 5.461 1.00 85.69 351 THR A C 1
ATOM 2659 O O . THR A 1 351 ? 9.763 -2.532 4.807 1.00 85.69 351 THR A O 1
ATOM 2662 N N . ASP A 1 352 ? 11.286 -2.812 6.427 1.00 89.75 352 ASP A N 1
ATOM 2663 C CA . ASP A 1 352 ? 10.862 -4.167 6.772 1.00 89.75 352 ASP A CA 1
ATOM 2664 C C . ASP A 1 352 ? 9.461 -4.188 7.392 1.00 89.75 352 ASP A C 1
ATOM 2666 O O . ASP A 1 352 ? 8.625 -5.008 7.012 1.00 89.75 352 ASP A O 1
ATOM 2670 N N . ASP A 1 353 ? 9.177 -3.258 8.309 1.00 93.12 353 ASP A N 1
ATOM 2671 C CA . ASP A 1 353 ? 7.873 -3.149 8.971 1.00 93.12 353 ASP A CA 1
ATOM 2672 C C . ASP A 1 353 ? 6.750 -2.842 7.971 1.00 93.12 353 ASP A C 1
ATOM 2674 O O . ASP A 1 353 ? 5.612 -3.291 8.150 1.00 93.12 353 ASP A O 1
ATOM 2678 N N . ILE A 1 354 ? 7.076 -2.103 6.899 1.00 93.38 354 ILE A N 1
ATOM 2679 C CA . ILE A 1 354 ? 6.138 -1.767 5.822 1.00 93.38 354 ILE A CA 1
ATOM 2680 C C . ILE A 1 354 ? 5.590 -3.044 5.213 1.00 93.38 354 ILE A C 1
ATOM 2682 O O . ILE A 1 354 ? 4.378 -3.179 5.146 1.00 93.38 354 ILE A O 1
ATOM 2686 N N . PHE A 1 355 ? 6.424 -4.015 4.839 1.00 96.12 355 PHE A N 1
ATOM 2687 C CA . PHE A 1 355 ? 5.919 -5.203 4.149 1.00 96.12 355 PHE A CA 1
ATOM 2688 C C . PHE A 1 355 ? 4.953 -6.034 5.019 1.00 96.12 355 PHE A C 1
ATOM 2690 O O . PHE A 1 355 ? 3.955 -6.563 4.520 1.00 96.12 355 PHE A O 1
ATOM 2697 N N . PHE A 1 356 ? 5.168 -6.093 6.340 1.00 97.31 356 PHE A N 1
ATOM 2698 C CA . PHE A 1 356 ? 4.185 -6.686 7.258 1.00 97.31 356 PHE A CA 1
ATOM 2699 C C . PHE A 1 356 ? 2.853 -5.926 7.232 1.00 97.31 356 PHE A C 1
ATOM 2701 O O . PHE A 1 356 ? 1.786 -6.548 7.173 1.00 97.31 356 PHE A O 1
ATOM 2708 N N . LEU A 1 357 ? 2.908 -4.590 7.271 1.00 96.56 357 LEU A N 1
ATOM 2709 C CA . LEU A 1 357 ? 1.727 -3.740 7.163 1.00 96.56 357 LEU A CA 1
ATOM 2710 C C . LEU A 1 357 ? 1.032 -3.930 5.809 1.00 96.56 357 LEU A C 1
ATOM 2712 O O . LEU A 1 357 ? -0.186 -4.088 5.787 1.00 96.56 357 LEU A O 1
ATOM 2716 N N . GLU A 1 358 ? 1.782 -3.982 4.707 1.00 97.44 358 GLU A N 1
ATOM 2717 C CA . GLU A 1 358 ? 1.261 -4.183 3.356 1.00 97.44 358 GLU A CA 1
ATOM 2718 C C . GLU A 1 358 ? 0.472 -5.483 3.256 1.00 97.44 358 GLU A C 1
ATOM 2720 O O . GLU A 1 358 ? -0.692 -5.464 2.866 1.00 97.44 358 GLU A O 1
ATOM 2725 N N . VAL A 1 359 ? 1.047 -6.607 3.697 1.00 98.31 359 VAL A N 1
ATOM 2726 C CA . VAL A 1 359 ? 0.351 -7.903 3.715 1.00 98.31 359 VAL A CA 1
ATOM 2727 C C . VAL A 1 359 ? -0.933 -7.828 4.537 1.00 98.31 359 VAL A C 1
ATOM 2729 O O . VAL A 1 359 ? -1.970 -8.360 4.129 1.00 98.31 359 VAL A O 1
ATOM 2732 N N . CYS A 1 360 ? -0.899 -7.154 5.686 1.00 98.31 360 CYS A N 1
ATOM 2733 C CA . CYS A 1 360 ? -2.076 -7.027 6.528 1.00 98.31 360 CYS A CA 1
ATOM 2734 C C . CYS A 1 360 ? -3.159 -6.143 5.905 1.00 98.31 360 CYS A C 1
ATOM 2736 O O . CYS A 1 360 ? -4.312 -6.574 5.863 1.00 98.31 360 CYS A O 1
ATOM 2738 N N . VAL A 1 361 ? -2.807 -4.978 5.366 1.00 97.81 361 VAL A N 1
ATOM 2739 C CA . VAL A 1 361 ? -3.712 -4.073 4.644 1.00 97.81 361 VAL A CA 1
ATOM 2740 C C . VAL A 1 361 ? -4.331 -4.781 3.435 1.00 97.81 361 VAL A C 1
ATOM 2742 O O . VAL A 1 361 ? -5.559 -4.828 3.312 1.00 97.81 361 VAL A O 1
ATOM 2745 N N . TYR A 1 362 ? -3.509 -5.446 2.621 1.00 98.19 362 TYR A N 1
ATOM 2746 C CA . TYR A 1 362 ? -3.948 -6.231 1.467 1.00 98.19 362 TYR A CA 1
ATOM 2747 C C . TYR A 1 362 ? -4.907 -7.360 1.865 1.00 98.19 362 TYR A C 1
ATOM 2749 O O . TYR A 1 362 ? -5.948 -7.563 1.241 1.00 98.19 362 TYR A O 1
ATOM 2757 N N . SER A 1 363 ? -4.630 -8.055 2.9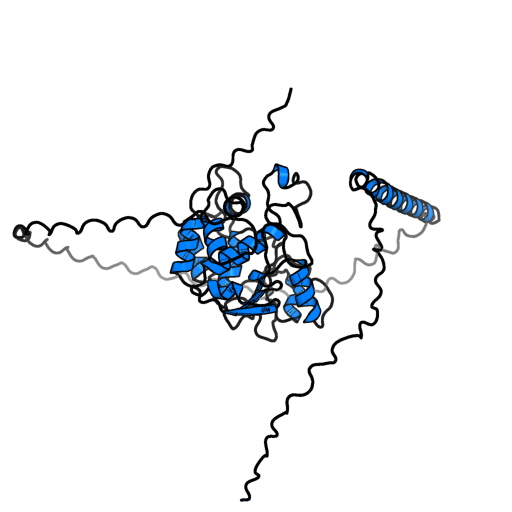74 1.00 98.38 363 SER A N 1
ATOM 2758 C CA . SER A 1 363 ? -5.525 -9.099 3.486 1.00 98.38 363 SER A CA 1
ATOM 2759 C C . SER A 1 363 ? -6.889 -8.574 3.951 1.00 98.38 363 SER A C 1
ATOM 2761 O O . SER A 1 363 ? -7.838 -9.352 3.993 1.00 98.38 363 SER A O 1
ATOM 2763 N N . GLN A 1 364 ? -7.001 -7.303 4.357 1.00 97.94 364 GLN A N 1
ATOM 2764 C CA . GLN A 1 364 ? -8.256 -6.735 4.864 1.00 97.94 364 GLN A CA 1
ATOM 2765 C C . GLN A 1 364 ? -9.096 -6.060 3.770 1.00 97.94 364 GLN A C 1
ATOM 2767 O O . GLN A 1 364 ? -10.320 -6.004 3.911 1.00 97.94 364 GLN A O 1
ATOM 2772 N N . MET A 1 365 ? -8.471 -5.580 2.686 1.00 97.88 365 MET A N 1
ATOM 2773 C CA . MET A 1 365 ? -9.189 -4.963 1.560 1.00 97.88 365 MET A CA 1
ATOM 2774 C C . MET A 1 365 ? -9.899 -5.987 0.653 1.00 97.88 365 MET A C 1
ATOM 2776 O O . MET A 1 365 ? -10.891 -5.649 0.005 1.00 97.88 365 MET A O 1
ATOM 2780 N N . CYS A 1 366 ? -9.419 -7.235 0.617 1.00 98.44 366 CYS A N 1
ATOM 2781 C CA . CYS A 1 366 ? -9.975 -8.306 -0.215 1.00 98.44 366 CYS A CA 1
ATOM 2782 C C . CYS A 1 366 ? -10.965 -9.188 0.569 1.00 98.44 366 CYS A C 1
ATOM 2784 O O . CYS A 1 366 ? -10.635 -9.671 1.654 1.00 98.44 366 CYS A O 1
ATOM 2786 N N . ASP A 1 367 ? -12.128 -9.513 -0.007 1.00 98.25 367 ASP A N 1
ATOM 2787 C CA . ASP A 1 367 ? -13.100 -10.439 0.612 1.00 98.25 367 ASP A CA 1
ATOM 2788 C C . ASP A 1 367 ? -12.539 -11.864 0.764 1.00 98.25 367 ASP A C 1
ATOM 2790 O O . ASP A 1 367 ? -12.873 -12.583 1.706 1.00 98.25 367 ASP A O 1
ATOM 2794 N N . ASN A 1 368 ? -11.623 -12.264 -0.123 1.00 98.38 368 ASN A N 1
ATOM 2795 C CA . ASN A 1 368 ? -10.895 -13.530 -0.056 1.00 98.38 368 ASN A CA 1
ATOM 2796 C C . ASN A 1 368 ? -9.517 -13.410 0.621 1.00 98.38 368 ASN A C 1
ATOM 2798 O O . ASN A 1 368 ? -8.654 -14.263 0.416 1.00 98.38 368 ASN A O 1
ATOM 2802 N N . GLY A 1 369 ? -9.288 -12.381 1.442 1.00 98.06 369 GLY A N 1
ATOM 2803 C CA . GLY A 1 369 ? -7.976 -12.086 2.023 1.00 98.06 369 GLY A CA 1
ATOM 2804 C C . GLY A 1 369 ? -7.380 -13.170 2.931 1.00 98.06 369 GLY A C 1
ATOM 2805 O O . GLY A 1 369 ? -6.183 -13.145 3.200 1.00 98.06 369 GLY A O 1
ATOM 2806 N N . ALA A 1 370 ? -8.162 -14.157 3.379 1.00 98.38 370 ALA A N 1
ATOM 2807 C CA . ALA A 1 370 ? -7.629 -15.336 4.067 1.00 98.38 370 ALA A CA 1
ATOM 2808 C C . ALA A 1 370 ? -6.782 -16.236 3.145 1.00 98.38 370 ALA A C 1
ATOM 2810 O O . ALA A 1 370 ? -5.759 -16.755 3.587 1.00 98.38 370 ALA A O 1
ATOM 2811 N N . GLN A 1 371 ? -7.158 -16.350 1.865 1.00 98.44 371 GLN A N 1
ATOM 2812 C CA . GLN A 1 371 ? -6.445 -17.157 0.862 1.00 98.44 371 GLN A CA 1
ATOM 2813 C C . GLN A 1 371 ? -5.061 -16.585 0.536 1.00 98.44 371 GLN A C 1
ATOM 2815 O O . GLN A 1 371 ? -4.202 -17.302 0.036 1.00 98.44 371 GLN A O 1
ATOM 2820 N N . LEU A 1 372 ? -4.811 -15.309 0.856 1.00 98.50 372 LEU A N 1
ATOM 2821 C CA . LEU A 1 372 ? -3.501 -14.677 0.695 1.00 98.50 372 LEU A CA 1
ATOM 2822 C C . LEU A 1 372 ? -2.389 -15.462 1.410 1.00 98.50 372 LEU A C 1
ATOM 2824 O O . LEU A 1 372 ? -1.265 -15.551 0.927 1.00 98.50 372 LEU A O 1
ATOM 2828 N N . PHE A 1 373 ? -2.707 -16.072 2.553 1.00 98.50 373 PHE A N 1
ATOM 2829 C CA . PHE A 1 373 ? -1.755 -16.843 3.354 1.00 98.50 373 PHE A CA 1
ATOM 2830 C C . PHE A 1 373 ? -1.572 -18.286 2.853 1.00 98.50 373 PHE A C 1
ATOM 2832 O O . PHE A 1 373 ? -0.830 -19.057 3.450 1.00 98.50 373 PHE A O 1
ATOM 2839 N N . GLU A 1 374 ? -2.220 -18.660 1.753 1.00 98.25 374 GLU A N 1
ATOM 2840 C CA . GLU A 1 374 ? -2.007 -19.939 1.064 1.00 98.25 374 GLU A CA 1
ATOM 2841 C C . GLU A 1 374 ? -1.027 -19.790 -0.114 1.00 98.25 374 GLU A C 1
ATOM 2843 O O . GLU A 1 374 ? -0.626 -20.779 -0.723 1.00 98.25 374 GLU A O 1
ATOM 2848 N N . VAL A 1 375 ? -0.626 -18.553 -0.428 1.00 98.00 375 VAL A N 1
ATOM 2849 C CA . VAL A 1 375 ? 0.227 -18.201 -1.566 1.00 98.00 375 VAL A CA 1
ATOM 2850 C C . VAL A 1 375 ? 1.689 -18.527 -1.253 1.00 98.00 375 VAL A C 1
ATOM 2852 O O . VAL A 1 375 ? 2.226 -18.133 -0.216 1.00 98.00 375 VAL A O 1
ATOM 2855 N N . GLU A 1 376 ? 2.346 -19.236 -2.169 1.00 97.81 376 GLU A N 1
ATOM 2856 C CA . GLU A 1 376 ? 3.779 -19.542 -2.100 1.00 97.81 376 GLU A CA 1
ATOM 2857 C C . GLU A 1 376 ? 4.642 -18.347 -2.552 1.00 97.81 376 GLU A C 1
ATOM 2859 O O . GLU A 1 376 ? 4.161 -17.417 -3.198 1.00 97.81 376 GLU A O 1
ATOM 2864 N N . SER A 1 377 ? 5.945 -18.360 -2.249 1.00 96.62 377 SER A N 1
ATOM 2865 C CA . SER A 1 377 ? 6.858 -17.298 -2.692 1.00 96.62 377 SER A CA 1
ATOM 2866 C C . SER A 1 377 ? 6.940 -17.264 -4.221 1.00 96.62 377 SER A C 1
ATOM 2868 O O . SER A 1 377 ? 7.179 -18.283 -4.867 1.00 96.62 377 SER A O 1
ATOM 2870 N N . GLY A 1 378 ? 6.756 -16.082 -4.802 1.00 95.50 378 GLY A N 1
ATOM 2871 C CA . GLY A 1 378 ? 6.623 -15.858 -6.241 1.00 95.50 378 GLY A CA 1
ATOM 2872 C C . GLY A 1 378 ? 5.271 -16.283 -6.825 1.00 95.50 378 GLY A C 1
ATOM 2873 O O . GLY A 1 378 ? 5.110 -16.209 -8.045 1.00 95.50 378 GLY A O 1
ATOM 2874 N N . GLY A 1 379 ? 4.335 -16.738 -5.985 1.00 96.88 379 GLY A N 1
ATOM 2875 C CA . GLY A 1 379 ? 2.990 -17.158 -6.361 1.00 96.88 379 GLY A CA 1
ATOM 2876 C C . GLY A 1 379 ? 2.025 -15.993 -6.572 1.00 96.88 379 GLY A C 1
ATOM 2877 O O . GLY A 1 379 ? 2.252 -14.874 -6.109 1.00 96.88 379 GLY A O 1
ATOM 2878 N N . GLU A 1 380 ? 0.938 -16.287 -7.283 1.00 98.12 380 GLU A N 1
ATOM 2879 C CA . GLU A 1 380 ? -0.127 -15.343 -7.622 1.00 98.12 380 GLU A CA 1
ATOM 2880 C C . GLU A 1 380 ? -1.238 -15.332 -6.573 1.00 98.12 380 GLU A C 1
ATOM 2882 O O . GLU A 1 380 ? -1.746 -16.378 -6.166 1.00 98.12 380 GLU A O 1
ATOM 2887 N N . PHE A 1 381 ? -1.681 -14.133 -6.210 1.00 98.56 381 PHE A N 1
ATOM 2888 C CA . PHE A 1 381 ? -2.891 -13.901 -5.438 1.00 98.56 381 PHE A CA 1
ATOM 2889 C C . PHE A 1 381 ? -3.834 -12.987 -6.214 1.00 98.56 381 PHE A C 1
ATOM 2891 O O . PHE A 1 381 ? -3.447 -11.896 -6.623 1.00 98.56 381 PHE A O 1
ATOM 2898 N N . ARG A 1 382 ? -5.089 -13.410 -6.394 1.00 98.56 382 ARG A N 1
ATOM 2899 C CA . ARG A 1 382 ? -6.123 -12.595 -7.042 1.00 98.56 382 ARG A CA 1
ATOM 2900 C C . ARG A 1 382 ? -7.041 -11.990 -5.995 1.00 98.56 382 ARG A C 1
ATOM 2902 O O . ARG A 1 382 ? -7.821 -12.716 -5.373 1.00 98.56 382 ARG A O 1
ATOM 2909 N N . CYS A 1 383 ? -6.955 -10.678 -5.815 1.00 98.38 383 CYS A N 1
ATOM 2910 C CA . CYS A 1 383 ? -7.780 -9.974 -4.844 1.00 98.38 383 CYS A CA 1
ATOM 2911 C C . CYS A 1 383 ? -9.229 -9.875 -5.333 1.00 98.38 383 CYS A C 1
ATOM 2913 O O . CYS A 1 383 ? -9.501 -9.426 -6.446 1.00 98.38 383 CYS A O 1
ATOM 2915 N N . GLN A 1 384 ? -10.174 -10.246 -4.474 1.00 98.25 384 GLN A N 1
ATOM 2916 C CA . GLN A 1 384 ? -11.578 -9.868 -4.612 1.00 98.25 384 GLN A CA 1
ATOM 2917 C C . GLN A 1 384 ? -11.780 -8.554 -3.860 1.00 98.25 384 GLN A C 1
ATOM 2919 O O . GLN A 1 384 ? -12.241 -8.552 -2.717 1.00 98.25 384 GLN A O 1
ATOM 2924 N N . LEU A 1 385 ? -11.328 -7.453 -4.470 1.00 97.62 385 LEU A N 1
ATOM 2925 C CA . LEU A 1 385 ? -11.395 -6.127 -3.860 1.00 97.62 385 LEU A CA 1
ATOM 2926 C C . LEU A 1 385 ? -12.849 -5.786 -3.524 1.00 97.62 385 LEU A C 1
ATOM 2928 O O . LEU A 1 385 ? -13.733 -5.890 -4.375 1.00 97.62 385 LEU A O 1
ATOM 2932 N N . SER A 1 386 ? -13.082 -5.380 -2.279 1.00 97.38 386 SER A N 1
ATOM 2933 C CA . SER A 1 386 ? -14.419 -5.153 -1.745 1.00 97.38 386 SER A CA 1
ATOM 2934 C C . SER A 1 386 ? -14.538 -3.749 -1.181 1.00 97.38 386 SER A C 1
ATOM 2936 O O . SER A 1 386 ? -13.738 -3.345 -0.339 1.00 97.38 386 SER A O 1
ATOM 2938 N N . GLU A 1 387 ? -15.579 -3.022 -1.584 1.00 97.69 387 GLU A N 1
ATOM 2939 C CA . GLU A 1 387 ? -15.918 -1.719 -1.001 1.00 97.69 387 GLU A CA 1
ATOM 2940 C C . GLU A 1 387 ? -16.100 -1.823 0.517 1.00 97.69 387 GLU A C 1
ATOM 2942 O O . GLU A 1 387 ? -15.567 -1.012 1.270 1.00 97.69 387 GLU A O 1
ATOM 2947 N N . ALA A 1 388 ? -16.753 -2.889 0.990 1.00 97.69 388 ALA A N 1
ATOM 2948 C CA . ALA A 1 388 ? -16.896 -3.144 2.417 1.00 97.69 388 ALA A CA 1
ATOM 2949 C C . ALA A 1 388 ? -15.544 -3.427 3.098 1.00 97.69 388 ALA A C 1
ATOM 2951 O O . ALA A 1 388 ? -15.371 -3.099 4.270 1.00 97.69 388 ALA A O 1
ATOM 2952 N N . GLY A 1 389 ? -14.592 -4.047 2.392 1.00 96.94 389 GLY A N 1
ATOM 2953 C CA . GLY A 1 389 ? -13.218 -4.240 2.866 1.00 96.94 389 GLY A CA 1
ATOM 2954 C C . GLY A 1 389 ? -12.475 -2.921 3.042 1.00 96.94 389 GLY A C 1
ATOM 2955 O O . GLY A 1 389 ? -11.926 -2.666 4.114 1.00 96.94 389 GLY A O 1
ATOM 2956 N N . VAL A 1 390 ? -12.532 -2.054 2.030 1.00 96.88 390 VAL A N 1
ATOM 2957 C CA . VAL A 1 390 ? -11.911 -0.722 2.061 1.00 96.88 390 VAL A CA 1
ATOM 2958 C C . VAL A 1 390 ? -12.551 0.171 3.126 1.00 96.88 390 VAL A C 1
ATOM 2960 O O . VAL A 1 390 ? -11.828 0.816 3.876 1.00 96.88 390 VAL A O 1
ATOM 2963 N N . GLU A 1 391 ? -13.877 0.165 3.282 1.00 96.12 391 GLU A N 1
ATOM 2964 C CA . GLU A 1 391 ? -14.548 0.976 4.309 1.00 96.12 391 GLU A CA 1
ATOM 2965 C C . GLU A 1 391 ? -14.245 0.475 5.733 1.00 96.12 391 GLU A C 1
ATOM 2967 O O . GLU A 1 391 ? -14.041 1.276 6.646 1.00 96.12 391 GLU A O 1
ATOM 2972 N N . ARG A 1 392 ? -14.127 -0.847 5.941 1.00 95.06 392 ARG A N 1
ATOM 2973 C CA . ARG A 1 392 ? -13.621 -1.386 7.217 1.00 95.06 392 ARG A CA 1
ATOM 2974 C C . ARG A 1 392 ? -12.199 -0.912 7.486 1.00 95.06 392 ARG A C 1
ATOM 2976 O O . ARG A 1 392 ? -11.901 -0.521 8.610 1.00 95.06 392 ARG A O 1
ATOM 2983 N N . LEU A 1 393 ? -11.331 -0.961 6.477 1.00 95.12 393 LEU A N 1
ATOM 2984 C CA . LEU A 1 393 ? -9.948 -0.524 6.605 1.00 95.12 393 LEU A CA 1
ATOM 2985 C C . LEU A 1 393 ? -9.867 0.973 6.924 1.00 95.12 393 LEU A C 1
ATOM 2987 O O . LEU A 1 393 ? -9.157 1.342 7.853 1.00 95.12 393 LEU A O 1
ATOM 2991 N N . ARG A 1 394 ? -10.649 1.808 6.233 1.00 94.69 394 ARG A N 1
ATOM 2992 C CA . ARG A 1 394 ? -10.815 3.228 6.546 1.00 94.69 394 ARG A CA 1
ATOM 2993 C C . ARG A 1 394 ? -11.178 3.419 8.009 1.00 94.69 394 ARG A C 1
ATOM 2995 O O . ARG A 1 394 ? -10.462 4.120 8.708 1.00 94.69 394 ARG A O 1
ATOM 3002 N N . ALA A 1 395 ? -12.239 2.766 8.483 1.00 92.75 395 ALA A N 1
ATOM 3003 C CA . ALA A 1 395 ? -12.683 2.905 9.867 1.00 92.75 395 ALA A CA 1
ATOM 3004 C C . ALA A 1 395 ? -11.577 2.546 10.875 1.00 92.75 395 ALA A C 1
ATOM 3006 O O . ALA A 1 395 ? -11.416 3.241 11.875 1.00 92.75 395 ALA A O 1
ATOM 3007 N N . LEU A 1 396 ? -10.792 1.497 10.603 1.00 91.31 396 LEU A N 1
ATOM 3008 C CA . LEU A 1 396 ? -9.654 1.116 11.442 1.00 91.31 396 LEU A CA 1
ATOM 3009 C C . LEU A 1 396 ? -8.549 2.173 11.407 1.00 91.31 396 LEU A C 1
ATOM 3011 O O . LEU A 1 396 ? -8.113 2.629 12.455 1.00 91.31 396 LEU A O 1
ATOM 3015 N N . LEU A 1 397 ? -8.128 2.581 10.214 1.00 89.00 397 LEU A N 1
ATOM 3016 C CA . LEU A 1 397 ? -6.963 3.437 10.006 1.00 89.00 397 LEU A CA 1
ATOM 3017 C C . LEU A 1 397 ? -7.220 4.924 10.297 1.00 89.00 397 LEU A C 1
ATOM 3019 O O . LEU A 1 397 ? -6.277 5.678 10.511 1.00 89.00 397 LEU A O 1
ATOM 3023 N N . THR A 1 398 ? -8.482 5.355 10.333 1.00 87.69 398 THR A N 1
ATOM 3024 C CA . THR A 1 398 ? -8.868 6.713 10.745 1.00 87.69 398 THR A CA 1
ATOM 3025 C C . THR A 1 398 ? -9.358 6.783 12.190 1.00 87.69 398 THR A C 1
ATOM 3027 O O . THR A 1 398 ? -9.820 7.838 12.618 1.00 87.69 398 THR A O 1
ATOM 3030 N N . THR A 1 399 ? -9.329 5.677 12.940 1.00 84.75 399 THR A N 1
ATOM 3031 C CA . THR A 1 399 ? -9.559 5.740 14.388 1.00 84.75 399 THR A CA 1
ATOM 3032 C C . THR A 1 399 ? -8.370 6.460 15.013 1.00 84.75 399 THR A C 1
ATOM 3034 O O . THR A 1 399 ? -7.232 6.079 14.757 1.00 84.75 399 THR A O 1
ATOM 3037 N N . GLU A 1 400 ? -8.620 7.505 15.807 1.00 71.50 400 GLU A N 1
ATOM 3038 C CA . GLU A 1 400 ? -7.547 8.251 16.469 1.00 71.50 400 GLU A CA 1
ATOM 3039 C C . GLU A 1 400 ? -6.666 7.296 17.281 1.00 71.50 400 GLU A C 1
ATOM 3041 O O . GLU A 1 400 ? -7.123 6.649 18.230 1.00 71.50 400 GLU A O 1
ATOM 3046 N N . ALA A 1 401 ? -5.393 7.202 16.893 1.00 66.69 401 ALA A N 1
ATOM 3047 C CA . ALA A 1 401 ? -4.407 6.512 17.699 1.00 66.69 401 ALA A CA 1
ATOM 3048 C C . ALA A 1 401 ? -4.234 7.283 19.022 1.00 66.69 401 ALA A C 1
ATOM 3050 O O . ALA A 1 401 ? -4.232 8.520 19.016 1.00 66.69 401 ALA A O 1
ATOM 3051 N N . PRO A 1 402 ? -4.071 6.591 20.163 1.00 67.69 402 PRO A N 1
ATOM 3052 C CA . PRO A 1 402 ? -3.662 7.229 21.398 1.00 67.69 402 PRO A CA 1
ATOM 3053 C C . PRO A 1 402 ? -2.424 8.077 21.124 1.00 67.69 402 PRO A C 1
ATOM 3055 O O . PRO A 1 402 ? -1.488 7.612 20.469 1.00 67.69 402 PRO A O 1
ATOM 3058 N N . VAL A 1 403 ? -2.414 9.313 21.626 1.00 69.00 403 VAL A N 1
ATOM 3059 C CA . VAL A 1 403 ? -1.234 10.175 21.547 1.00 69.00 403 VAL A CA 1
ATOM 3060 C C . VAL A 1 403 ? -0.075 9.422 22.194 1.00 69.00 403 VAL A C 1
ATOM 3062 O O . VAL A 1 403 ? -0.080 9.195 23.404 1.00 69.00 403 VAL A O 1
ATOM 3065 N N . TYR A 1 404 ? 0.894 8.996 21.383 1.00 64.25 404 TYR A N 1
ATOM 3066 C CA . TYR A 1 404 ? 2.110 8.383 21.892 1.00 64.25 404 TYR A CA 1
ATOM 3067 C C . TYR A 1 404 ? 2.909 9.476 22.590 1.00 64.25 404 TYR A C 1
ATOM 3069 O O . TYR A 1 404 ? 3.536 10.314 21.946 1.00 64.25 404 TYR A O 1
ATOM 3077 N N . THR A 1 405 ? 2.853 9.495 23.916 1.00 66.69 405 THR A N 1
ATOM 3078 C CA . THR A 1 405 ? 3.833 10.213 24.719 1.00 66.69 405 THR A CA 1
ATOM 3079 C C . THR A 1 405 ? 5.093 9.357 24.714 1.00 66.69 405 THR A C 1
ATOM 3081 O O . THR A 1 405 ? 5.023 8.234 25.228 1.00 66.69 405 THR A O 1
ATOM 3084 N N . PRO A 1 406 ? 6.217 9.823 24.133 1.00 65.62 406 PRO A N 1
ATOM 3085 C CA . PRO A 1 406 ? 7.495 9.161 24.339 1.00 65.62 406 PRO A CA 1
ATOM 3086 C C . PRO A 1 406 ? 7.643 8.930 25.837 1.00 65.62 406 PRO A C 1
ATOM 3088 O O . PRO A 1 406 ? 7.382 9.851 26.617 1.00 65.62 406 PRO A O 1
ATOM 3091 N N . VAL A 1 407 ? 7.962 7.698 26.236 1.00 67.44 407 VAL A N 1
ATOM 3092 C CA . VAL A 1 407 ? 8.378 7.444 27.615 1.00 67.44 407 VAL A CA 1
ATOM 3093 C C . VAL A 1 407 ? 9.556 8.384 27.809 1.00 67.44 407 VAL A C 1
ATOM 3095 O O . VAL A 1 407 ? 10.541 8.259 27.081 1.00 67.44 407 VAL A O 1
ATOM 3098 N N . GLY A 1 408 ? 9.378 9.414 28.643 1.00 64.62 408 GLY A N 1
ATOM 3099 C CA . GLY A 1 408 ? 10.477 10.306 28.970 1.00 64.62 408 GLY A CA 1
ATOM 3100 C C . GLY A 1 408 ? 11.613 9.418 29.434 1.00 64.62 408 GLY A C 1
ATOM 3101 O O . GLY A 1 408 ? 11.358 8.459 30.166 1.00 64.62 408 GLY A O 1
ATOM 3102 N N . ASP A 1 409 ? 12.822 9.675 28.943 1.00 61.47 409 ASP A N 1
ATOM 3103 C CA . ASP A 1 409 ? 14.001 9.168 29.621 1.00 61.47 409 ASP A CA 1
ATOM 3104 C C . ASP A 1 409 ? 13.862 9.721 31.043 1.00 61.47 409 ASP A C 1
ATOM 3106 O O . ASP A 1 409 ? 14.031 10.920 31.263 1.00 61.47 409 ASP A O 1
ATOM 3110 N N . ASP A 1 410 ? 13.362 8.898 31.968 1.00 64.69 410 ASP A N 1
ATOM 3111 C CA . ASP A 1 410 ? 13.436 9.195 33.383 1.00 64.69 410 ASP A CA 1
ATOM 3112 C C . ASP A 1 410 ? 14.939 9.295 33.613 1.00 64.69 410 ASP A C 1
ATOM 3114 O O . ASP A 1 410 ? 15.645 8.285 33.587 1.00 64.69 410 ASP A O 1
ATOM 3118 N N . ASP A 1 411 ? 15.431 10.533 33.651 1.00 59.03 411 ASP A N 1
ATOM 3119 C CA . ASP A 1 411 ? 16.805 10.861 33.977 1.00 59.03 411 ASP A CA 1
ATOM 3120 C C . ASP A 1 411 ? 17.074 10.206 35.341 1.00 59.03 411 ASP A C 1
ATOM 3122 O O . ASP A 1 411 ? 16.667 10.718 36.385 1.00 59.03 411 ASP A O 1
ATOM 3126 N N . ASP A 1 412 ? 17.667 9.009 35.316 1.00 57.16 412 ASP A N 1
ATOM 3127 C CA . ASP A 1 412 ? 18.244 8.349 36.483 1.00 57.16 412 ASP A CA 1
ATOM 3128 C C . ASP A 1 412 ? 19.399 9.249 36.964 1.00 57.16 412 ASP A C 1
ATOM 3130 O O . ASP A 1 412 ? 20.539 9.126 36.504 1.00 57.16 412 ASP A O 1
ATOM 3134 N N . ASP A 1 413 ? 19.052 10.203 37.834 1.00 56.34 413 ASP A N 1
ATOM 3135 C CA . ASP A 1 413 ? 19.945 11.059 38.633 1.00 56.34 413 ASP A CA 1
ATOM 3136 C C . ASP A 1 413 ? 20.768 10.254 39.661 1.00 56.34 413 ASP A C 1
ATOM 3138 O O . ASP A 1 413 ? 20.191 9.398 40.383 1.00 56.34 413 ASP A O 1
#

Secondary structure (DSSP, 8-state):
--------PPPPS---S------------S----S---GGGTTSHHHHHHHHHHHHHHHHHHHHTTS--SSS-SSSSSSSSS-----PPPPPPPPPPPPPPPPPPPPPPPPPPPPPPPPPPPPPPPPPPPPPPPPPPPPPPPPPPP-SSB--HHHHHHHHH-TTSHHHHHHHHHH--S-TTPPPGGGEETTEEEEE--HHHHHHHHHHTTT-SS-TTTTSSSGGGSTTPPPP-SS---EEES-HHHHHHHHHHH-S--SSHHHHHHHTT-B---S--SSS---HHHHHHHHHHHHHT-STT--SSEEEESS-GGG-BTTTEETTEE--TTS--S---TTS--HHHHT---HHHHHHHHHHHHHHHBTTTTGGGGPPTT-EEE--B-HHHHHHHHHHHTSPPP-----------

Foldseek 3Di:
DDDDDDDDDDDDDDDDPDPDDDDDDDDDDDDDDDPDDDPPPPPPPPVVVVVVVVVVVVVVVVVVVPPDDPDDPDPDPVVPPDDDPDDDDDDDDDDDDDDDDDDDDDDDDDDDDDDDDDDDDDDPDDDDDPDDDDDPDPDPDPPQDPLFWFDFLVSLVNQLQPLPHLLLVQLVCQLPVPDDPDDGVLQADQQGRVDGDDNVVLLVCLQVLVPQEWLQQAQPPDPSNDGPDDQDAPAAAAEEAEQPVLLQVVLCVQAPDDDDSCVSSSRSSYDYGHQGHPSGHDGVSSVSSNLSCLQVQNHVSGDANKYAYSAQSRQQTQCAGGPPDRQHAQPQPADDPPPDPRCVQVVDGHSSNVSNNSLSLSLQQAPVSRCSNVAHRRGMDHGNGDPVSSVVSVVSNPDDRPPDDRPPPPPPD

Radius of gyration: 31.9 Å; chains: 1; bounding box: 111×82×85 Å